Protein AF-0000000084935128 (afdb_homodimer)

pLDDT: mean 83.38, std 17.3, range [30.2, 98.38]

Foldseek 3Di:
DPPPPDDDPDPDPVLVVQLLVLLQCCQPQNDAVSQVSLCCVLPNLEFEFAAQQKGKHFPVSVVRRQWYDYPLATGGDDCVQKDWDDWAAAGNGIITIMGGDDDDPDVTPDHDPSSLQSVLSSLLSLLSSLLSNLVSLLVVLVVLVVVCVVDPDDPVLVVVSVVLSVVLVVLSVVLVVVSNVDDRPRDDLVNSLVSLVSSLVNLVSSLVSNPPQQCDGNHSNVSSVSSNVNSCRHSPDHPPD/DPPPPDDDPDPDPVLVVQLLVLLQCCQPQNDAVSQVSLCCVLPNLEFEFAAQQKGKHFPVSVVRRQWYAYPLATGGDDCVQKDWDDWAAAGNGIITIMGGDDDDPDVTPDHDPSSLQSVLSSLLSLLSSLLSNLVSLLVVLVVVVVVCVVDPDDPVLVVVSVVLSVVLVVLSVVLVVVSNVDDRPRDDLVRSLVSLVSSLVNLVSSLVSVPPQQCDGNHSNVSSVSSNVNSCRHSPDHPPD

Sequence (482 aa):
MTTLAPGGQAPPEHEHGAAEHVHGVARREGLAPALAALGSAALPGLLPCGPAGHAVVDARTHAEAGEIWAGGRRRPRDRRRETVLTETPLPGGTVVTTRVTRPAPDGDRRPDTADEAAAAAYARGLVWLRLGLSEGLRSACVAHLAHRRTGDTTVLQQQLVKGTVADVLVEHLEVRAVLTGTAPGDLDTGMLGHLHRRITAADREQVRLLGASGYLMDSPGLTAYASELLAEAHTGEEVTPMTTLAPGGQAPPEHEHGAAEHVHGVARREGLAPALAALGSAALPGLLPCGPAGHAVVDARTHAEAGEIWAGGRRRPRDRRRETVLTETPLPGGTVVTTRVTRPAPDGDRRPDTADEAAAAAYARGLVWLRLGLSEGLRSACVAHLAHRRTGDTTVLQQQLVKGTVADVLVEHLEVRAVLTGTAPGDLDTGMLGHLHRRITAADREQVRLLGASGYLMDSPGLTAYASELLAEAHTGEEVTP

Solvent-accessible surface area (backbone atoms only — not comparable to full-atom values): 25222 Å² total; per-residue (Å²): 136,83,80,74,73,80,75,81,76,76,63,63,76,65,60,61,47,53,35,49,47,20,15,50,36,8,36,77,46,23,60,21,49,17,41,46,50,42,35,57,72,44,36,62,57,37,39,62,26,17,61,58,23,31,24,72,36,15,52,63,54,66,71,63,33,63,26,29,29,44,82,47,29,81,39,85,56,57,74,90,41,46,44,81,54,38,75,44,77,40,64,67,35,39,33,33,31,33,39,40,67,76,74,76,74,73,89,67,70,74,65,50,72,68,32,49,50,32,43,25,40,40,57,52,34,49,52,34,27,49,51,17,38,44,52,32,49,50,53,50,48,52,53,54,50,62,63,46,60,77,40,92,65,50,71,64,57,52,49,52,49,52,49,50,52,52,53,38,48,51,53,52,51,54,50,48,50,54,55,74,74,45,44,74,67,68,64,50,72,66,54,51,47,50,49,48,49,50,50,47,53,40,38,54,56,50,30,56,74,52,30,36,67,15,57,31,64,82,19,66,27,53,54,46,49,52,50,44,35,48,47,27,24,59,61,34,73,61,64,65,127,136,82,78,74,75,79,76,81,76,75,62,64,74,66,61,60,45,53,35,49,47,22,16,51,36,8,36,75,47,22,62,19,50,16,43,46,49,44,33,56,72,43,36,63,55,37,38,62,26,17,60,59,22,30,27,73,35,17,51,63,55,66,72,62,33,62,28,29,29,45,82,46,28,80,38,84,58,57,73,88,41,47,45,79,54,39,77,43,77,41,65,68,36,40,33,34,30,32,38,40,66,76,74,76,76,65,91,69,70,74,64,49,71,68,33,49,51,30,43,25,41,40,57,50,32,50,53,34,25,49,51,16,37,45,52,33,48,49,54,50,49,52,54,54,49,62,64,46,61,78,39,90,65,48,70,66,58,52,49,53,50,50,50,50,52,52,53,38,47,52,51,52,51,52,49,48,51,53,56,74,73,45,43,72,68,69,63,50,71,66,56,51,46,51,49,47,49,51,50,46,52,40,38,53,55,52,29,55,73,52,30,36,66,15,56,31,64,83,21,66,28,53,55,44,49,52,49,46,35,48,45,27,24,60,60,34,74,60,63,64,129

Structure (mmCIF, N/CA/C/O backbone):
data_AF-0000000084935128-model_v1
#
loop_
_entity.id
_entity.type
_entity.pdbx_description
1 polymer 'Acyl-CoA dehydrogenase'
#
loop_
_atom_site.group_PDB
_atom_site.id
_atom_site.type_symbol
_atom_site.label_atom_id
_atom_site.label_alt_id
_atom_site.label_comp_id
_atom_site.label_asym_id
_atom_site.label_entity_id
_atom_site.label_seq_id
_atom_site.pdbx_PDB_ins_code
_atom_site.Cartn_x
_atom_site.Cartn_y
_atom_site.Cartn_z
_atom_site.occupancy
_atom_site.B_iso_or_equiv
_atom_site.auth_seq_id
_atom_site.auth_comp_id
_atom_site.auth_asym_id
_atom_site.auth_atom_id
_atom_site.pdbx_PDB_model_num
ATOM 1 N N . MET A 1 1 ? 5.094 -54.562 12.055 1 31.09 1 MET A N 1
ATOM 2 C CA . MET A 1 1 ? 6.102 -54.25 11.039 1 31.09 1 MET A CA 1
ATOM 3 C C . MET A 1 1 ? 5.629 -53.125 10.133 1 31.09 1 MET A C 1
ATOM 5 O O . MET A 1 1 ? 4.844 -53.375 9.211 1 31.09 1 MET A O 1
ATOM 9 N N . THR A 1 2 ? 5.281 -51.938 10.656 1 36.19 2 THR A N 1
ATOM 10 C CA . THR A 1 2 ? 4.582 -50.781 10.117 1 36.19 2 THR A CA 1
ATOM 11 C C . THR A 1 2 ? 5.379 -50.156 8.977 1 36.19 2 THR A C 1
ATOM 13 O O . THR A 1 2 ? 6.527 -49.75 9.164 1 36.19 2 THR A O 1
ATOM 16 N N . THR A 1 3 ? 5.129 -50.5 7.66 1 34.66 3 THR A N 1
ATOM 17 C CA . THR A 1 3 ? 5.742 -50.062 6.414 1 34.66 3 THR A CA 1
ATOM 18 C C . THR A 1 3 ? 5.738 -48.562 6.316 1 34.66 3 THR A C 1
ATOM 20 O O . THR A 1 3 ? 4.676 -47.938 6.363 1 34.66 3 THR A O 1
ATOM 23 N N . LEU A 1 4 ? 6.812 -47.844 6.734 1 35.47 4 LEU A N 1
ATOM 24 C CA . LEU A 1 4 ? 7.043 -46.438 6.535 1 35.47 4 LEU A CA 1
ATOM 25 C C . LEU A 1 4 ? 6.859 -46.031 5.07 1 35.47 4 LEU A C 1
ATOM 27 O O . LEU A 1 4 ? 7.445 -46.656 4.184 1 35.47 4 LEU A O 1
ATOM 31 N N . ALA A 1 5 ? 5.684 -45.5 4.797 1 41.62 5 ALA A N 1
ATOM 32 C CA . ALA A 1 5 ? 5.371 -45.062 3.439 1 41.62 5 ALA A CA 1
ATOM 33 C C . ALA A 1 5 ? 6.574 -44.375 2.797 1 41.62 5 ALA A C 1
ATOM 35 O O . ALA A 1 5 ? 7.344 -43.688 3.477 1 41.62 5 ALA A O 1
ATOM 36 N N . PRO A 1 6 ? 6.984 -44.812 1.554 1 36.41 6 PRO A N 1
ATOM 37 C CA . PRO A 1 6 ? 8.141 -44.312 0.801 1 36.41 6 PRO A CA 1
ATOM 38 C C . PRO A 1 6 ? 8.242 -42.812 0.823 1 36.41 6 PRO A C 1
ATOM 40 O O . PRO A 1 6 ? 7.246 -42.125 1.076 1 36.41 6 PRO A O 1
ATOM 43 N N . GLY A 1 7 ? 9.477 -42.25 1.022 1 36.78 7 GLY A N 1
ATOM 44 C CA . GLY A 1 7 ? 10.07 -40.938 1.024 1 36.78 7 GLY A CA 1
ATOM 45 C C . GLY A 1 7 ? 9.562 -40.062 -0.104 1 36.78 7 GLY A C 1
ATOM 46 O O . GLY A 1 7 ? 9.195 -40.562 -1.169 1 36.78 7 GLY A O 1
ATOM 47 N N . GLY A 1 8 ? 8.773 -39.062 0.166 1 38.09 8 GLY A N 1
ATOM 48 C CA . GLY A 1 8 ? 8.258 -38.094 -0.779 1 38.09 8 GLY A CA 1
ATOM 49 C C . GLY A 1 8 ? 9.242 -37.75 -1.882 1 38.09 8 GLY A C 1
ATOM 50 O O . GLY A 1 8 ? 10.406 -37.469 -1.61 1 38.09 8 GLY A O 1
ATOM 51 N N . GLN A 1 9 ? 9.195 -38.406 -3.031 1 38.97 9 GLN A N 1
ATOM 52 C CA . GLN A 1 9 ? 9.984 -38.188 -4.238 1 38.97 9 GLN A CA 1
ATOM 53 C C . GLN A 1 9 ? 10.258 -36.719 -4.469 1 38.97 9 GLN A C 1
ATOM 55 O O . GLN A 1 9 ? 9.344 -35.906 -4.375 1 38.97 9 GLN A O 1
ATOM 60 N N . ALA A 1 10 ? 11.57 -36.25 -4.391 1 45.34 10 ALA A N 1
ATOM 61 C CA . ALA A 1 10 ? 12.109 -34.938 -4.754 1 45.34 10 ALA A CA 1
ATOM 62 C C . ALA A 1 10 ? 11.539 -34.469 -6.086 1 45.34 10 ALA A C 1
ATOM 64 O O . ALA A 1 10 ? 11.438 -35.25 -7.039 1 45.34 10 ALA A O 1
ATOM 65 N N . PRO A 1 11 ? 10.758 -33.438 -6.156 1 47.12 11 PRO A N 1
ATOM 66 C CA . PRO A 1 11 ? 10.227 -33 -7.453 1 47.12 11 PRO A CA 1
ATOM 67 C C . PRO A 1 11 ? 11.289 -32.969 -8.547 1 47.12 11 PRO A C 1
ATOM 69 O O . PRO A 1 11 ? 12.477 -32.812 -8.242 1 47.12 11 PRO A O 1
ATOM 72 N N . PRO A 1 12 ? 10.992 -33.344 -9.773 1 46.41 12 PRO A N 1
ATOM 73 C CA . PRO A 1 12 ? 11.961 -33.344 -10.875 1 46.41 12 PRO A CA 1
ATOM 74 C C . PRO A 1 12 ? 12.711 -32.031 -11.031 1 46.41 12 PRO A C 1
ATOM 76 O O . PRO A 1 12 ? 12.18 -30.984 -10.672 1 46.41 12 PRO A O 1
ATOM 79 N N . GLU A 1 13 ? 14.086 -32 -11.188 1 46.78 13 GLU A N 1
ATOM 80 C CA . GLU A 1 13 ? 15.086 -30.953 -11.406 1 46.78 13 GLU A CA 1
ATOM 81 C C . GLU A 1 13 ? 14.523 -29.828 -12.266 1 46.78 13 GLU A C 1
ATOM 83 O O . GLU A 1 13 ? 14.844 -28.656 -12.055 1 46.78 13 GLU A O 1
ATOM 88 N N . HIS A 1 14 ? 13.633 -30.125 -13.203 1 48 14 HIS A N 1
ATOM 89 C CA . HIS A 1 14 ? 13.141 -29.156 -14.18 1 48 14 HIS A CA 1
ATOM 90 C C . HIS A 1 14 ? 12.203 -28.141 -13.531 1 48 14 HIS A C 1
ATOM 92 O O . HIS A 1 14 ? 12.188 -26.969 -13.914 1 48 14 HIS A O 1
ATOM 98 N N . GLU A 1 15 ? 11.398 -28.578 -12.609 1 52.88 15 GLU A N 1
ATOM 99 C CA . GLU A 1 15 ? 10.414 -27.688 -11.984 1 52.88 15 GLU A CA 1
ATOM 100 C C . GLU A 1 15 ? 11.094 -26.656 -11.086 1 52.88 15 GLU A C 1
ATOM 102 O O . GLU A 1 15 ? 10.664 -25.5 -11.023 1 52.88 15 GLU A O 1
ATOM 107 N N . HIS A 1 16 ? 12.172 -27.125 -10.398 1 59.44 16 HIS A N 1
ATOM 108 C CA . HIS A 1 16 ? 13 -26.219 -9.609 1 59.44 16 HIS A CA 1
ATOM 109 C C . HIS A 1 16 ? 13.641 -25.156 -10.492 1 59.44 16 HIS A C 1
ATOM 111 O O . HIS A 1 16 ? 13.742 -23.984 -10.094 1 59.44 16 HIS A O 1
ATOM 117 N N . GLY A 1 17 ? 13.633 -25.547 -11.805 1 78.06 17 GLY A N 1
ATOM 118 C CA . GLY A 1 17 ? 14.305 -24.641 -12.727 1 78.06 17 GLY A CA 1
ATOM 119 C C . GLY A 1 17 ? 13.438 -23.484 -13.172 1 78.06 17 GLY A C 1
ATOM 120 O O . GLY A 1 17 ? 13.891 -22.328 -13.195 1 78.06 17 GLY A O 1
ATOM 121 N N . ALA A 1 18 ? 12.094 -23.75 -13.281 1 86.75 18 ALA A N 1
ATOM 122 C CA . ALA A 1 18 ? 11.211 -22.703 -13.797 1 86.75 18 ALA A CA 1
ATOM 123 C C . ALA A 1 18 ? 10.898 -21.672 -12.719 1 86.75 18 ALA A C 1
ATOM 125 O O . ALA A 1 18 ? 10.898 -20.469 -12.984 1 86.75 18 ALA A O 1
ATOM 126 N N . ALA A 1 19 ? 10.695 -22.234 -11.523 1 89 19 ALA A N 1
ATOM 127 C CA . ALA A 1 19 ? 10.375 -21.328 -10.414 1 89 19 ALA A CA 1
ATOM 128 C C . ALA A 1 19 ? 11.57 -20.438 -10.07 1 89 19 ALA A C 1
ATOM 130 O O . ALA A 1 19 ? 11.398 -19.25 -9.781 1 89 19 ALA A O 1
ATOM 131 N N . GLU A 1 20 ? 12.719 -21.016 -10.18 1 88.19 20 GLU A N 1
ATOM 132 C CA . GLU A 1 20 ? 13.93 -20.234 -9.906 1 88.19 20 GLU A CA 1
ATOM 133 C C . GLU A 1 20 ? 14.164 -19.188 -10.992 1 88.19 20 GLU A C 1
ATOM 135 O O . GLU A 1 20 ? 14.617 -18.078 -10.703 1 88.19 20 GLU A O 1
ATOM 140 N N . HIS A 1 21 ? 13.852 -19.641 -12.188 1 94.69 21 HIS A N 1
ATOM 141 C CA . HIS A 1 21 ? 13.961 -18.703 -13.289 1 94.69 21 HIS A CA 1
ATOM 142 C C . HIS A 1 21 ? 13.023 -17.516 -13.094 1 94.69 21 HIS A C 1
ATOM 144 O O . HIS A 1 21 ? 13.438 -16.359 -13.227 1 94.69 21 HIS A O 1
ATOM 150 N N . VAL A 1 22 ? 11.805 -17.781 -12.719 1 97.25 22 VAL A N 1
ATOM 151 C CA . VAL A 1 22 ? 10.812 -16.734 -12.484 1 97.25 22 VAL A CA 1
ATOM 152 C C . VAL A 1 22 ? 11.273 -15.82 -11.352 1 97.25 22 VAL A C 1
ATOM 154 O O . VAL A 1 22 ? 11.133 -14.602 -11.438 1 97.25 22 VAL A O 1
ATOM 157 N N . HIS A 1 23 ? 11.82 -16.438 -10.375 1 97.5 23 HIS A N 1
ATOM 158 C CA . HIS A 1 23 ? 12.383 -15.695 -9.258 1 97.5 23 HIS A CA 1
ATOM 159 C C . HIS A 1 23 ? 13.445 -14.711 -9.727 1 97.5 23 HIS A C 1
ATOM 161 O O . HIS A 1 23 ? 13.43 -13.539 -9.344 1 97.5 23 HIS A O 1
ATOM 167 N N . GLY A 1 24 ? 14.344 -15.195 -10.523 1 96.88 24 GLY A N 1
ATOM 168 C CA . GLY A 1 24 ? 15.406 -14.344 -11.062 1 96.88 24 GLY A CA 1
ATOM 169 C C . GLY A 1 24 ? 14.883 -13.219 -11.93 1 96.88 24 GLY A C 1
ATOM 170 O O . GLY A 1 24 ? 15.367 -12.086 -11.844 1 96.88 24 GLY A O 1
ATOM 171 N N . VAL A 1 25 ? 13.922 -13.477 -12.727 1 97.44 25 VAL A N 1
ATOM 172 C CA . VAL A 1 25 ? 13.32 -12.469 -13.602 1 97.44 25 VAL A CA 1
ATOM 173 C C . VAL A 1 25 ? 12.648 -11.391 -12.758 1 97.44 25 VAL A C 1
ATOM 175 O O . VAL A 1 25 ? 12.797 -10.195 -13.023 1 97.44 25 VAL A O 1
ATOM 178 N N . ALA A 1 26 ? 11.953 -11.828 -11.719 1 97.56 26 ALA A N 1
ATOM 179 C CA . ALA A 1 26 ? 11.289 -10.883 -10.828 1 97.56 26 ALA A CA 1
ATOM 180 C C . ALA A 1 26 ? 12.297 -9.945 -10.172 1 97.56 26 ALA A C 1
ATOM 182 O O . ALA A 1 26 ? 12.078 -8.727 -10.117 1 97.56 26 ALA A O 1
ATOM 183 N N . ARG A 1 27 ? 13.414 -10.523 -9.773 1 95.44 27 ARG A N 1
ATOM 184 C CA . ARG A 1 27 ? 14.422 -9.758 -9.047 1 95.44 27 ARG A CA 1
ATOM 185 C C . ARG A 1 27 ? 15.109 -8.758 -9.969 1 95.44 27 ARG A C 1
ATOM 187 O O . ARG A 1 27 ? 15.391 -7.629 -9.562 1 95.44 27 ARG A O 1
ATOM 194 N N . ARG A 1 28 ? 15.25 -9.078 -11.234 1 94.12 28 ARG A N 1
ATOM 195 C CA . ARG A 1 28 ? 16.109 -8.297 -12.117 1 94.12 28 ARG A CA 1
ATOM 196 C C . ARG A 1 28 ? 15.273 -7.398 -13.031 1 94.12 28 ARG A C 1
ATOM 198 O O . ARG A 1 28 ? 15.695 -6.289 -13.367 1 94.12 28 ARG A O 1
ATOM 205 N N . GLU A 1 29 ? 14.102 -7.957 -13.406 1 95.06 29 GLU A N 1
ATOM 206 C CA . GLU A 1 29 ? 13.391 -7.277 -14.484 1 95.06 29 GLU A CA 1
ATOM 207 C C . GLU A 1 29 ? 12.062 -6.707 -13.992 1 95.06 29 GLU A C 1
ATOM 209 O O . GLU A 1 29 ? 11.469 -5.844 -14.648 1 95.06 29 GLU A O 1
ATOM 214 N N . GLY A 1 30 ? 11.562 -7.227 -12.883 1 95.62 30 GLY A N 1
ATOM 215 C CA . GLY A 1 30 ? 10.367 -6.633 -12.312 1 95.62 30 GLY A CA 1
ATOM 216 C C . GLY A 1 30 ? 9.141 -7.523 -12.43 1 95.62 30 GLY A C 1
ATOM 217 O O . GLY A 1 30 ? 9.258 -8.695 -12.781 1 95.62 30 GLY A O 1
ATOM 218 N N . LEU A 1 31 ? 7.988 -7.008 -12.117 1 97 31 LEU A N 1
ATOM 219 C CA . LEU A 1 31 ? 6.762 -7.773 -11.922 1 97 31 LEU A CA 1
ATOM 220 C C . LEU A 1 31 ? 6.199 -8.242 -13.266 1 97 31 LEU A C 1
ATOM 222 O O . LEU A 1 31 ? 5.922 -9.438 -13.438 1 97 31 LEU A O 1
ATOM 226 N N . ALA A 1 32 ? 6.086 -7.352 -14.203 1 97.56 32 ALA A N 1
ATOM 227 C CA . ALA A 1 32 ? 5.426 -7.688 -15.461 1 97.56 32 ALA A CA 1
ATOM 228 C C . ALA A 1 32 ? 6.176 -8.797 -16.203 1 97.56 32 ALA A C 1
ATOM 230 O O . ALA A 1 32 ? 5.59 -9.812 -16.562 1 97.56 32 ALA A O 1
ATOM 231 N N . PRO A 1 33 ? 7.48 -8.695 -16.359 1 97.94 33 PRO A N 1
ATOM 232 C CA . PRO A 1 33 ? 8.203 -9.789 -17 1 97.94 33 PRO A CA 1
ATOM 233 C C . PRO A 1 33 ? 8.109 -11.102 -16.2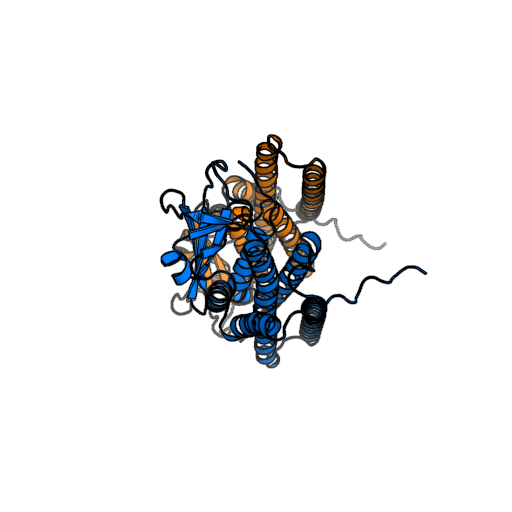34 1 97.94 33 PRO A C 1
ATOM 235 O O . PRO A 1 33 ? 8.055 -12.18 -16.828 1 97.94 33 PRO A O 1
ATOM 238 N N . ALA A 1 34 ? 8.109 -11.023 -14.914 1 98.25 34 ALA A N 1
ATOM 239 C CA . ALA A 1 34 ? 8.023 -12.227 -14.094 1 98.25 34 ALA A CA 1
ATOM 240 C C . ALA A 1 34 ? 6.668 -12.906 -14.258 1 98.25 34 ALA A C 1
ATOM 242 O O . ALA A 1 34 ? 6.582 -14.133 -14.32 1 98.25 34 ALA A O 1
ATOM 243 N N . LEU A 1 35 ? 5.648 -12.086 -14.312 1 98.25 35 LEU A N 1
ATOM 244 C CA . LEU A 1 35 ? 4.312 -12.625 -14.547 1 98.25 35 LEU A CA 1
ATOM 245 C C . LEU A 1 35 ? 4.234 -13.312 -15.906 1 98.25 35 LEU A C 1
ATOM 247 O O . LEU A 1 35 ? 3.631 -14.383 -16.031 1 98.25 35 LEU A O 1
ATOM 251 N N . ALA A 1 36 ? 4.84 -12.711 -16.875 1 98.12 36 ALA A N 1
ATOM 252 C CA . ALA A 1 36 ? 4.875 -13.305 -18.203 1 98.12 36 ALA A CA 1
ATOM 253 C C . ALA A 1 36 ? 5.594 -14.648 -18.172 1 98.12 36 ALA A C 1
ATOM 255 O O . ALA A 1 36 ? 5.109 -15.625 -18.766 1 98.12 36 ALA A O 1
ATOM 256 N N . ALA A 1 37 ? 6.711 -14.664 -17.531 1 98.06 37 ALA A N 1
ATOM 257 C CA . ALA A 1 37 ? 7.504 -15.891 -17.453 1 98.06 37 ALA A CA 1
ATOM 258 C C . ALA A 1 37 ? 6.738 -17 -16.719 1 98.06 37 ALA A C 1
ATOM 260 O O . ALA A 1 37 ? 6.715 -18.141 -17.172 1 98.06 37 ALA A O 1
ATOM 261 N N . LEU A 1 38 ? 6.094 -16.656 -15.641 1 97.69 38 LEU A N 1
ATOM 262 C CA . LEU A 1 38 ? 5.344 -17.625 -14.867 1 97.69 38 LEU A CA 1
ATOM 263 C C . LEU A 1 38 ? 4.152 -18.156 -15.656 1 97.69 38 LEU A C 1
ATOM 265 O O . LEU A 1 38 ? 3.916 -19.375 -15.703 1 97.69 38 LEU A O 1
ATOM 269 N N . GLY A 1 39 ? 3.436 -17.234 -16.25 1 96.75 39 GLY A N 1
ATOM 270 C CA . GLY A 1 39 ? 2.309 -17.641 -17.078 1 96.75 39 GLY A CA 1
ATOM 271 C C . GLY A 1 39 ? 2.701 -18.562 -18.203 1 96.75 39 GLY A C 1
ATOM 272 O O . GLY A 1 39 ? 2.045 -19.578 -18.438 1 96.75 39 GLY A O 1
ATOM 273 N N . SER A 1 40 ? 3.725 -18.234 -18.875 1 95.5 40 SER A N 1
ATOM 274 C CA . SER A 1 40 ? 4.195 -19.031 -20.016 1 95.5 40 SER A CA 1
ATOM 275 C C . SER A 1 40 ? 4.633 -20.422 -19.562 1 95.5 40 SER A C 1
ATOM 277 O O . SER A 1 40 ? 4.43 -21.406 -20.281 1 95.5 40 SER A O 1
ATOM 279 N N . ALA A 1 41 ? 5.16 -20.516 -18.391 1 94.69 41 ALA A N 1
ATOM 280 C CA . ALA A 1 41 ? 5.695 -21.781 -17.906 1 94.69 41 ALA A CA 1
ATOM 281 C C . ALA A 1 41 ? 4.59 -22.656 -17.312 1 94.69 41 ALA A C 1
ATOM 283 O O . ALA A 1 41 ? 4.539 -23.859 -17.562 1 94.69 41 ALA A O 1
ATOM 284 N N . ALA A 1 42 ? 3.688 -22.062 -16.578 1 94.38 42 ALA A N 1
ATOM 285 C CA . ALA A 1 42 ? 2.748 -22.844 -15.789 1 94.38 42 ALA A CA 1
ATOM 286 C C . ALA A 1 42 ? 1.379 -22.906 -16.453 1 94.38 42 ALA A C 1
ATOM 288 O O . ALA A 1 42 ? 0.657 -23.891 -16.328 1 94.38 42 ALA A O 1
ATOM 289 N N . LEU A 1 43 ? 1.052 -21.844 -17.172 1 95.25 43 LEU A N 1
ATOM 290 C CA . LEU A 1 43 ? -0.291 -21.75 -17.734 1 95.25 43 LEU A CA 1
ATOM 291 C C . LEU A 1 43 ? -0.255 -21.094 -19.109 1 95.25 43 LEU A C 1
ATOM 293 O O . LEU A 1 43 ? -0.898 -20.062 -19.328 1 95.25 43 LEU A O 1
ATOM 297 N N . PRO A 1 44 ? 0.444 -21.766 -20 1 94.5 44 PRO A N 1
ATOM 298 C CA . PRO A 1 44 ? 0.576 -21.141 -21.312 1 94.5 44 PRO A CA 1
ATOM 299 C C . PRO A 1 44 ? -0.771 -20.906 -22 1 94.5 44 PRO A C 1
ATOM 301 O O . PRO A 1 44 ? -1.587 -21.828 -22.094 1 94.5 44 PRO A O 1
ATOM 304 N N . GLY A 1 45 ? -1.03 -19.688 -22.438 1 95.56 45 GLY A N 1
ATOM 305 C CA . GLY A 1 45 ? -2.221 -19.344 -23.188 1 95.56 45 GLY A CA 1
ATOM 306 C C . GLY A 1 45 ? -3.438 -19.109 -22.312 1 95.56 45 GLY A C 1
ATOM 307 O O . GLY A 1 45 ? -4.543 -18.891 -22.828 1 95.56 45 GLY A O 1
ATOM 308 N N . LEU A 1 46 ? -3.236 -19.203 -21.016 1 95.5 46 LEU A N 1
ATOM 309 C CA . LEU A 1 46 ? -4.371 -19.078 -20.109 1 95.5 46 LEU A CA 1
ATOM 310 C C . LEU A 1 46 ? -4.285 -17.797 -19.297 1 95.5 46 LEU A C 1
ATOM 312 O O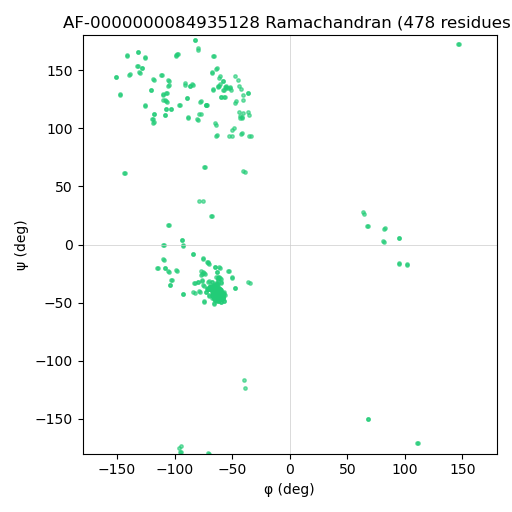 . LEU A 1 46 ? -3.188 -17.328 -18.984 1 95.5 46 LEU A O 1
ATOM 316 N N . LEU A 1 47 ? -5.383 -17.203 -19 1 96.5 47 LEU A N 1
ATOM 317 C CA . LEU A 1 47 ? -5.5 -16.109 -18.031 1 96.5 47 LEU A CA 1
ATOM 318 C C . LEU A 1 47 ? -5.73 -16.641 -16.625 1 96.5 47 LEU A C 1
ATOM 320 O O . LEU A 1 47 ? -6.801 -17.188 -16.328 1 96.5 47 LEU A O 1
ATOM 324 N N . PRO A 1 48 ? -4.789 -16.547 -15.766 1 96.06 48 PRO A N 1
ATOM 325 C CA . PRO A 1 48 ? -4.918 -17.125 -14.43 1 96.06 48 PRO A CA 1
ATOM 326 C C . PRO A 1 48 ? -5.785 -16.281 -13.5 1 96.06 48 PRO A C 1
ATOM 328 O O . PRO A 1 48 ? -5.375 -15.188 -13.086 1 96.06 48 PRO A O 1
ATOM 331 N N . CYS A 1 49 ? -6.91 -16.781 -13.133 1 92.88 49 CYS A N 1
ATOM 332 C CA . CYS A 1 49 ? -7.812 -16.078 -12.227 1 92.88 49 CYS A CA 1
ATOM 333 C C . CYS A 1 49 ? -7.781 -16.719 -10.836 1 92.88 49 CYS A C 1
ATOM 335 O O . CYS A 1 49 ? -7.727 -17.938 -10.711 1 92.88 49 CYS A O 1
ATOM 337 N N . GLY A 1 50 ? -7.742 -15.828 -9.898 1 89.75 50 GLY A N 1
ATOM 338 C CA . GLY A 1 50 ? -7.922 -16.312 -8.539 1 89.75 50 GLY A CA 1
ATOM 339 C C . GLY A 1 50 ? -9.336 -16.781 -8.25 1 89.75 50 GLY A C 1
ATOM 340 O O . GLY A 1 50 ? -10.188 -16.766 -9.141 1 89.75 50 GLY A O 1
ATOM 341 N N . PRO A 1 51 ? -9.547 -17.219 -7.047 1 83.12 51 PRO A N 1
ATOM 342 C CA . PRO A 1 51 ? -10.836 -17.797 -6.684 1 83.12 51 PRO A CA 1
ATOM 343 C C . PRO A 1 51 ? -12 -16.828 -6.871 1 83.12 51 PRO A C 1
ATOM 345 O O . PRO A 1 51 ? -13.125 -17.266 -7.141 1 83.12 51 PRO A O 1
ATOM 348 N N . ALA A 1 52 ? -11.773 -15.547 -6.742 1 81.69 52 ALA A N 1
ATOM 349 C CA . ALA A 1 52 ? -12.844 -14.562 -6.859 1 81.69 52 ALA A CA 1
ATOM 350 C C . ALA A 1 52 ? -12.945 -14.031 -8.289 1 81.69 52 ALA A C 1
ATOM 352 O O . ALA A 1 52 ? -13.703 -13.102 -8.555 1 81.69 52 ALA A O 1
ATOM 353 N N . GLY A 1 53 ? -12.125 -14.586 -9.18 1 87.81 53 GLY A N 1
ATOM 354 C CA . GLY A 1 53 ? -12.227 -14.227 -10.586 1 87.81 53 GLY A CA 1
ATOM 355 C C . GLY A 1 53 ? -11.273 -13.125 -10.992 1 87.81 53 GLY A C 1
ATOM 356 O O . GLY A 1 53 ? -11.289 -12.672 -12.141 1 87.81 53 GLY A O 1
ATOM 357 N N . HIS A 1 54 ? -10.414 -12.711 -10.094 1 91.12 54 HIS A N 1
ATOM 358 C CA . HIS A 1 54 ? -9.445 -11.664 -10.414 1 91.12 54 HIS A CA 1
ATOM 359 C C . HIS A 1 54 ? -8.188 -12.242 -11.047 1 91.12 54 HIS A C 1
ATOM 361 O O . HIS A 1 54 ? -7.703 -13.297 -10.625 1 91.12 54 HIS A O 1
ATOM 367 N N . ALA A 1 55 ? -7.734 -11.594 -12.07 1 95.31 55 ALA A N 1
ATOM 368 C CA . ALA A 1 55 ? -6.449 -11.906 -12.688 1 95.31 55 ALA A CA 1
ATOM 369 C C . ALA A 1 55 ? -5.516 -10.703 -12.664 1 95.31 55 ALA A C 1
ATOM 371 O O . ALA A 1 55 ? -5.945 -9.57 -12.914 1 95.31 55 ALA A O 1
ATOM 372 N N . VAL A 1 56 ? -4.312 -10.883 -12.273 1 96.31 56 VAL A N 1
ATOM 373 C CA . VAL A 1 56 ? -3.238 -9.898 -12.312 1 96.31 56 VAL A CA 1
ATOM 374 C C . VAL A 1 56 ? -2.111 -10.398 -13.211 1 96.31 56 VAL A C 1
ATOM 376 O O . VAL A 1 56 ? -1.371 -11.312 -12.844 1 9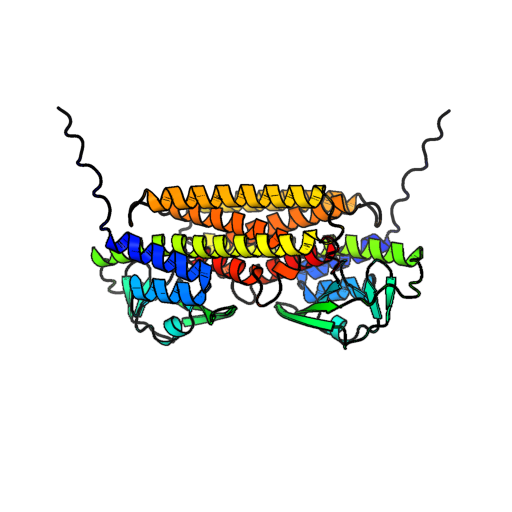6.31 56 VAL A O 1
ATOM 379 N N . VAL A 1 57 ? -2.029 -9.82 -14.414 1 98.06 57 VAL A N 1
ATOM 380 C CA . VAL A 1 57 ? -1.115 -10.352 -15.414 1 98.06 57 VAL A CA 1
ATOM 381 C C . VAL A 1 57 ? -0.463 -9.203 -16.188 1 98.06 57 VAL A C 1
ATOM 383 O O . VAL A 1 57 ? -0.882 -8.055 -16.062 1 98.06 57 VAL A O 1
ATOM 386 N N . ASP A 1 58 ? 0.601 -9.492 -16.844 1 97.62 58 ASP A N 1
ATOM 387 C CA . ASP A 1 58 ? 1.198 -8.508 -17.75 1 97.62 58 ASP A CA 1
ATOM 388 C C . ASP A 1 58 ? 0.28 -8.219 -18.938 1 97.62 58 ASP A C 1
ATOM 390 O O . ASP A 1 58 ? -0.574 -9.039 -19.281 1 97.62 58 ASP A O 1
ATOM 394 N N . ALA A 1 59 ? 0.511 -7.164 -19.594 1 97.44 59 ALA A N 1
ATOM 395 C CA . ALA A 1 59 ? -0.365 -6.668 -20.656 1 97.44 59 ALA A CA 1
ATOM 396 C C . ALA A 1 59 ? -0.442 -7.66 -21.812 1 97.44 59 ALA A C 1
ATOM 398 O O . ALA A 1 59 ? -1.506 -7.852 -22.406 1 97.44 59 ALA A O 1
ATOM 399 N N . ARG A 1 60 ? 0.592 -8.266 -22.156 1 96.62 60 ARG A N 1
ATOM 400 C CA . ARG A 1 60 ? 0.604 -9.203 -23.281 1 96.62 60 ARG A CA 1
ATOM 401 C C . ARG A 1 60 ? -0.253 -10.43 -22.984 1 96.62 60 ARG A C 1
ATOM 403 O O . ARG A 1 60 ? -1.068 -10.844 -23.812 1 96.62 60 ARG A O 1
ATOM 410 N N . THR A 1 61 ? 0.016 -11 -21.828 1 97.19 61 THR A N 1
ATOM 411 C CA . THR A 1 61 ? -0.791 -12.148 -21.438 1 97.19 61 THR A CA 1
ATOM 412 C C . THR A 1 61 ? -2.273 -11.789 -21.406 1 97.19 61 THR A C 1
ATOM 414 O O . THR A 1 61 ? -3.115 -12.562 -21.875 1 97.19 61 THR A O 1
ATOM 417 N N . HIS A 1 62 ? -2.592 -10.672 -20.891 1 97.38 62 HIS A N 1
ATOM 418 C CA . HIS A 1 62 ? -3.977 -10.219 -20.859 1 97.38 62 HIS A CA 1
ATOM 419 C C . HIS A 1 62 ? -4.562 -10.148 -22.266 1 97.38 62 HIS A C 1
ATOM 421 O O . HIS A 1 62 ? -5.699 -10.57 -22.484 1 97.38 62 HIS A O 1
ATOM 427 N N . ALA A 1 63 ? -3.807 -9.68 -23.172 1 96.69 63 ALA A N 1
ATOM 428 C CA . ALA A 1 63 ? -4.273 -9.477 -24.547 1 96.69 63 ALA A CA 1
ATOM 429 C C . ALA A 1 63 ? -4.352 -10.797 -25.297 1 96.69 63 ALA A C 1
ATOM 431 O O . ALA A 1 63 ? -5.27 -11.008 -26.094 1 96.69 63 ALA A O 1
ATOM 432 N N . GLU A 1 64 ? -3.51 -11.734 -24.984 1 96.62 64 GLU A N 1
ATOM 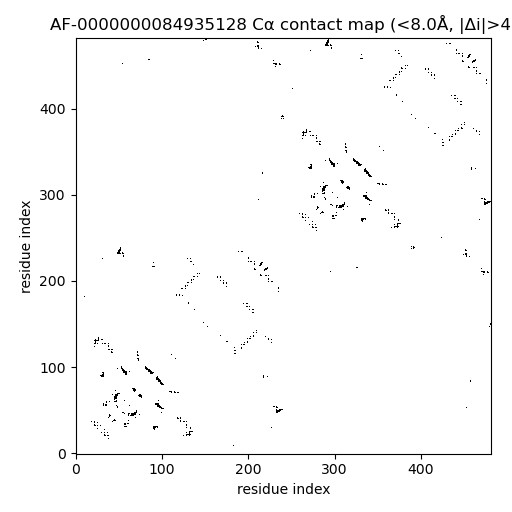433 C CA . GLU A 1 64 ? -3.299 -12.852 -25.891 1 96.62 64 GLU A CA 1
ATOM 434 C C . GLU A 1 64 ? -3.91 -14.141 -25.344 1 96.62 64 GLU A C 1
ATOM 436 O O . GLU A 1 64 ? -4.129 -15.094 -26.094 1 96.62 64 GLU A O 1
ATOM 441 N N . ALA A 1 65 ? -4.145 -14.164 -24.047 1 96.75 65 ALA A N 1
ATOM 442 C CA . ALA A 1 65 ? -4.699 -15.398 -23.5 1 96.75 65 ALA A CA 1
ATOM 443 C C . ALA A 1 65 ? -6.02 -15.758 -24.172 1 96.75 65 ALA A C 1
ATOM 445 O O . ALA A 1 65 ? -6.898 -14.914 -24.328 1 96.75 65 ALA A O 1
ATOM 446 N N . GLY A 1 66 ? -6.141 -17 -24.547 1 94.88 66 GLY A N 1
ATOM 447 C CA . GLY A 1 66 ? -7.324 -17.438 -25.266 1 94.88 66 GLY A CA 1
ATOM 448 C C . GLY A 1 66 ? -8.359 -18.094 -24.391 1 94.88 66 GLY A C 1
ATOM 449 O O . GLY A 1 66 ? -9.523 -18.219 -24.766 1 94.88 66 GLY A O 1
ATOM 450 N N . GLU A 1 67 ? -7.875 -18.625 -23.219 1 93.81 67 GLU A N 1
ATOM 451 C CA . GLU A 1 67 ? -8.75 -19.266 -22.25 1 93.81 67 GLU A CA 1
ATOM 452 C C . GLU A 1 67 ? -8.484 -18.75 -20.828 1 93.81 67 GLU A C 1
ATOM 454 O O . GLU A 1 67 ? -7.5 -18.047 -20.609 1 93.81 67 GLU A O 1
ATOM 459 N N . ILE A 1 68 ? -9.383 -19.031 -19.969 1 93.31 68 ILE A N 1
ATOM 460 C CA . ILE A 1 68 ? -9.25 -18.641 -18.562 1 93.31 68 ILE A CA 1
ATOM 461 C C . ILE A 1 68 ? -8.891 -19.844 -17.719 1 93.31 68 ILE A C 1
ATOM 463 O O . ILE A 1 68 ? -9.289 -20.969 -18.031 1 93.31 68 ILE A O 1
ATOM 467 N N . TRP A 1 69 ? -8.078 -19.609 -16.828 1 91.62 69 TRP A N 1
ATOM 468 C CA . TRP A 1 69 ? -7.812 -20.578 -15.773 1 91.62 69 TRP A CA 1
ATOM 469 C C . TRP A 1 69 ? -8.422 -20.125 -14.453 1 91.62 69 TRP A C 1
ATOM 471 O O . TRP A 1 69 ? -8.023 -19.109 -13.891 1 91.62 69 TRP A O 1
ATOM 481 N N . ALA A 1 70 ? -9.367 -20.859 -13.914 1 86.88 70 ALA A N 1
ATOM 482 C CA . ALA A 1 70 ? -10.047 -20.531 -12.664 1 86.88 70 ALA A CA 1
ATOM 483 C C . ALA A 1 70 ? -10.438 -21.797 -11.906 1 86.88 70 ALA A C 1
ATOM 485 O O . ALA A 1 70 ? -11.055 -22.703 -12.477 1 86.88 70 ALA A O 1
ATOM 486 N N . GLY A 1 71 ? -10.07 -21.828 -10.656 1 79 71 GLY A N 1
ATOM 487 C CA . GLY A 1 71 ? -10.43 -22.969 -9.844 1 79 71 GLY A CA 1
ATOM 488 C C . GLY A 1 71 ? -9.789 -24.266 -10.32 1 79 71 GLY A C 1
ATOM 489 O O . GLY A 1 71 ? -10.422 -25.328 -10.297 1 79 71 GLY A O 1
ATOM 490 N N . GLY A 1 72 ? -8.695 -24.156 -10.953 1 81.31 72 GLY A N 1
ATOM 491 C CA . GLY A 1 72 ? -7.98 -25.344 -11.414 1 81.31 72 GLY A CA 1
ATOM 492 C C . GLY A 1 72 ? -8.508 -25.875 -12.727 1 81.31 72 GLY A C 1
ATOM 493 O O . GLY A 1 72 ? -8.188 -27 -13.117 1 81.31 72 GLY A O 1
ATOM 494 N N . ARG A 1 73 ? -9.305 -25.078 -13.43 1 83.62 73 ARG A N 1
ATOM 495 C CA . ARG A 1 73 ? -9.898 -25.531 -14.68 1 83.62 73 ARG A CA 1
ATOM 496 C C . ARG A 1 73 ? -9.734 -24.484 -15.781 1 83.62 73 ARG A C 1
ATOM 498 O O . ARG A 1 73 ? -9.672 -23.297 -15.5 1 83.62 73 ARG A O 1
ATOM 505 N N . ARG A 1 74 ? -9.75 -25.094 -16.938 1 88.25 74 ARG A N 1
ATOM 506 C CA . ARG A 1 74 ? -9.734 -24.266 -18.141 1 88.25 74 ARG A CA 1
ATOM 507 C C . ARG A 1 74 ? -11.148 -23.938 -18.594 1 88.25 74 ARG A C 1
ATOM 509 O O . ARG A 1 74 ? -12.031 -24.797 -18.562 1 88.25 74 ARG A O 1
ATOM 516 N N . ARG A 1 75 ? -11.328 -22.734 -18.969 1 86.5 75 ARG A N 1
ATOM 517 C CA . ARG A 1 75 ? -12.625 -22.281 -19.469 1 86.5 75 ARG A CA 1
ATOM 518 C C . ARG A 1 75 ? -12.461 -21.359 -20.672 1 86.5 75 ARG A C 1
ATOM 520 O O . ARG A 1 75 ? -11.445 -20.672 -20.781 1 86.5 75 ARG A O 1
ATOM 527 N N . PRO A 1 76 ? -13.445 -21.5 -21.5 1 88.94 76 PRO A N 1
ATOM 528 C CA . PRO A 1 76 ? -13.391 -20.531 -22.594 1 88.94 76 PRO A CA 1
ATOM 529 C C . PRO A 1 76 ? -13.406 -19.094 -22.109 1 88.94 76 PRO A C 1
ATOM 531 O O . PRO A 1 76 ? -14.102 -18.766 -21.141 1 88.94 76 PRO A O 1
ATOM 534 N N . ARG A 1 77 ? -12.648 -18.312 -22.734 1 92 77 ARG A N 1
ATOM 535 C CA . ARG A 1 77 ? -12.586 -16.891 -22.391 1 92 77 ARG A CA 1
ATOM 536 C C . ARG A 1 77 ? -13.617 -16.094 -23.188 1 92 77 ARG A C 1
ATOM 538 O O . ARG A 1 77 ? -13.703 -16.219 -24.406 1 92 77 ARG A O 1
ATOM 545 N N . ASP A 1 78 ? -14.469 -15.32 -22.5 1 91.56 78 ASP A N 1
ATOM 546 C CA . ASP A 1 78 ? -15.422 -14.367 -23.047 1 91.56 78 ASP A CA 1
ATOM 547 C C . ASP A 1 78 ? -15.141 -12.953 -22.562 1 91.56 78 ASP A C 1
ATOM 549 O O . ASP A 1 78 ? -15.438 -12.617 -21.406 1 91.56 78 ASP A O 1
ATOM 553 N N . ARG A 1 79 ? -14.648 -12.109 -23.391 1 91.19 79 ARG A N 1
ATOM 554 C CA . ARG A 1 79 ? -14.203 -10.773 -23.016 1 91.19 79 ARG A CA 1
ATOM 555 C C . ARG A 1 79 ? -15.375 -9.922 -22.531 1 91.19 79 ARG A C 1
ATOM 557 O O . ARG A 1 79 ? -15.188 -8.953 -21.797 1 91.19 79 ARG A O 1
ATOM 564 N N . ARG A 1 80 ? -16.609 -10.328 -22.875 1 89.94 80 ARG A N 1
ATOM 565 C CA . ARG A 1 80 ? -17.797 -9.594 -22.469 1 89.94 80 ARG A CA 1
ATOM 566 C C . ARG A 1 80 ? -18.047 -9.75 -20.969 1 89.94 80 ARG A C 1
ATOM 568 O O . ARG A 1 80 ? -18.781 -8.969 -20.359 1 89.94 80 ARG A O 1
ATOM 575 N N . ARG A 1 81 ? -17.344 -10.75 -20.469 1 90.88 81 ARG A N 1
ATOM 576 C CA . ARG A 1 81 ? -17.547 -11.039 -19.062 1 90.88 81 ARG A CA 1
ATOM 577 C C . ARG A 1 81 ? -16.359 -10.562 -18.219 1 90.88 81 ARG A C 1
ATOM 579 O O . ARG A 1 81 ? -16.172 -10.992 -17.078 1 90.88 81 ARG A O 1
ATOM 586 N N . GLU A 1 82 ? -15.594 -9.703 -18.844 1 93.25 82 GLU A N 1
ATOM 587 C CA . GLU A 1 82 ? -14.398 -9.203 -18.172 1 93.25 82 GLU A CA 1
ATOM 588 C C . GLU A 1 82 ? -14.469 -7.691 -17.969 1 93.25 82 GLU A C 1
ATOM 590 O O . GLU A 1 82 ? -15.031 -6.977 -18.797 1 93.25 82 GLU A O 1
ATOM 595 N N . THR A 1 83 ? -14.008 -7.246 -16.891 1 91.62 83 THR A N 1
ATOM 596 C CA . THR A 1 83 ? -13.844 -5.824 -16.609 1 91.62 83 THR A CA 1
ATOM 597 C C . THR A 1 83 ? -12.406 -5.52 -16.203 1 91.62 83 THR A C 1
ATOM 599 O O . THR A 1 83 ? -11.898 -6.086 -15.227 1 91.62 83 THR A O 1
ATOM 602 N N . VAL A 1 84 ? -11.719 -4.699 -16.922 1 91.94 84 VAL A N 1
ATOM 603 C CA . VAL A 1 84 ? -10.391 -4.234 -16.516 1 91.94 84 VAL A CA 1
ATOM 604 C C . VAL A 1 84 ? -10.516 -3.262 -15.352 1 91.94 84 VAL A C 1
ATOM 606 O O . VAL A 1 84 ? -11.141 -2.205 -15.477 1 91.94 84 VAL A O 1
ATOM 609 N N . LEU A 1 85 ? -9.922 -3.65 -14.352 1 87 85 LEU A N 1
ATOM 610 C CA . LEU A 1 85 ? -10.062 -2.861 -13.133 1 87 85 LEU A CA 1
ATOM 611 C C . LEU A 1 85 ? -8.938 -1.837 -13.016 1 87 85 LEU A C 1
ATOM 613 O O . LEU A 1 85 ? -9.172 -0.696 -12.609 1 87 85 LEU A O 1
ATOM 617 N N . THR A 1 86 ? -7.711 -2.262 -13.328 1 84.75 86 THR A N 1
ATOM 618 C CA . THR A 1 86 ? -6.582 -1.341 -13.242 1 84.75 86 THR A CA 1
ATOM 619 C C . THR A 1 86 ? -5.496 -1.723 -14.25 1 84.75 86 THR A C 1
ATOM 621 O O . THR A 1 86 ? -5.301 -2.904 -14.539 1 84.75 86 THR A O 1
ATOM 624 N N . GLU A 1 87 ? -4.887 -0.708 -14.766 1 89.38 87 GLU A N 1
ATOM 625 C CA . GLU A 1 87 ? -3.631 -0.819 -15.5 1 89.38 87 GLU A CA 1
ATOM 626 C C . GLU A 1 87 ? -2.518 -0.035 -14.812 1 89.38 87 GLU A C 1
ATOM 628 O O . GLU A 1 87 ? -2.562 1.195 -14.758 1 89.38 87 GLU A O 1
ATOM 633 N N . THR A 1 88 ? -1.603 -0.745 -14.328 1 87.12 88 THR A N 1
ATOM 634 C CA . THR A 1 88 ? -0.538 -0.126 -13.547 1 87.12 88 THR A CA 1
ATOM 635 C C . THR A 1 88 ? 0.777 -0.138 -14.32 1 87.12 88 THR A C 1
ATOM 637 O O . THR A 1 88 ? 1.371 -1.198 -14.531 1 87.12 88 THR A O 1
ATOM 640 N N . PRO A 1 89 ? 1.161 1.046 -14.68 1 88.31 89 PRO A N 1
ATOM 641 C CA . PRO A 1 89 ? 2.484 1.095 -15.305 1 88.31 89 PRO A CA 1
ATOM 642 C C . PRO A 1 89 ? 3.619 0.882 -14.312 1 88.31 89 PRO A C 1
ATOM 644 O O . PRO A 1 89 ? 3.686 1.569 -13.289 1 88.31 89 PRO A O 1
ATOM 647 N N . LEU A 1 90 ? 4.402 -0.105 -14.492 1 90.12 90 LEU A N 1
ATOM 648 C CA . LEU A 1 90 ? 5.543 -0.429 -13.648 1 90.12 90 LEU A CA 1
ATOM 649 C C . LEU A 1 90 ? 6.82 -0.554 -14.477 1 90.12 90 LEU A C 1
ATOM 651 O O . LEU A 1 90 ? 6.758 -0.687 -15.703 1 90.12 90 LEU A O 1
ATOM 655 N N . PRO A 1 91 ? 7.961 -0.436 -13.75 1 84.94 91 PRO A N 1
ATOM 656 C CA . PRO A 1 91 ? 9.188 -0.762 -14.477 1 84.94 91 PRO A CA 1
ATOM 657 C C . PRO A 1 91 ? 9.164 -2.168 -15.07 1 84.94 91 PRO A C 1
ATOM 659 O O . PRO A 1 91 ? 8.797 -3.125 -14.383 1 84.94 91 PRO A O 1
ATOM 662 N N . GLY A 1 92 ? 9.414 -2.334 -16.359 1 91.06 92 GLY A N 1
ATOM 663 C CA . GLY A 1 92 ? 9.414 -3.617 -17.047 1 91.06 92 GLY A CA 1
ATOM 664 C C . GLY A 1 92 ? 8.148 -3.869 -17.844 1 91.06 92 GLY A C 1
ATOM 665 O O . GLY A 1 92 ? 8.086 -4.812 -18.625 1 91.06 92 GLY A O 1
ATOM 666 N N . GLY A 1 93 ? 7.047 -3.008 -17.469 1 93.62 93 GLY A N 1
ATOM 667 C CA . GLY A 1 93 ? 5.836 -3.146 -18.25 1 93.62 93 GLY A CA 1
ATOM 668 C C . GLY A 1 93 ? 4.57 -2.922 -17.453 1 93.62 93 GLY A C 1
ATOM 669 O O . GLY A 1 93 ? 4.617 -2.83 -16.219 1 93.62 93 GLY A O 1
ATOM 670 N N . THR A 1 94 ? 3.551 -2.9 -18.141 1 94.69 94 THR A N 1
ATOM 671 C CA . THR A 1 94 ? 2.252 -2.643 -17.516 1 94.69 94 THR A CA 1
ATOM 672 C C . THR A 1 94 ? 1.66 -3.928 -16.953 1 94.69 94 THR A C 1
ATOM 674 O O . THR A 1 94 ? 1.734 -4.984 -17.578 1 94.69 94 THR A O 1
ATOM 677 N N . VAL A 1 95 ? 1.1 -3.812 -15.766 1 95.25 95 VAL A N 1
ATOM 678 C CA . VAL A 1 95 ? 0.357 -4.902 -15.141 1 95.25 95 VAL A CA 1
ATOM 679 C C . VAL A 1 95 ? -1.138 -4.598 -15.172 1 95.25 95 VAL A C 1
ATOM 681 O O . VAL A 1 95 ? -1.562 -3.5 -14.797 1 95.25 95 VAL A O 1
ATOM 684 N N . VAL A 1 96 ? -1.901 -5.547 -15.617 1 95.56 96 VAL A N 1
ATOM 685 C CA . VAL A 1 96 ? -3.342 -5.379 -15.781 1 95.56 96 VAL A CA 1
ATOM 686 C C . VAL A 1 96 ? -4.078 -6.223 -14.742 1 95.56 96 VAL A C 1
ATOM 688 O O . VAL A 1 96 ? -3.766 -7.402 -14.555 1 95.56 96 VAL A O 1
ATOM 691 N N . THR A 1 97 ? -4.965 -5.633 -14.055 1 93.81 97 THR A N 1
ATOM 692 C CA . THR A 1 97 ? -5.875 -6.348 -13.164 1 93.81 97 THR A CA 1
ATOM 693 C C . THR A 1 97 ? -7.281 -6.391 -13.758 1 93.81 97 THR A C 1
ATOM 695 O O . THR A 1 97 ? -7.863 -5.348 -14.07 1 93.81 97 THR A O 1
ATOM 698 N N . THR A 1 98 ? -7.801 -7.578 -13.922 1 93.5 98 THR A N 1
ATOM 699 C CA . THR A 1 98 ? -9.117 -7.754 -14.531 1 93.5 98 THR A CA 1
ATOM 700 C C . THR A 1 98 ? -9.984 -8.68 -13.672 1 93.5 98 THR A C 1
ATOM 702 O O . THR A 1 98 ? -9.461 -9.508 -12.922 1 93.5 98 THR A O 1
ATOM 705 N N . ARG A 1 99 ? -11.227 -8.461 -13.68 1 90.56 99 ARG A N 1
ATOM 706 C CA . ARG A 1 99 ? -12.195 -9.344 -13.039 1 90.56 99 ARG A CA 1
ATOM 707 C C . ARG A 1 99 ? -13.031 -10.086 -14.078 1 90.56 99 ARG A C 1
ATOM 709 O O . ARG A 1 99 ? -13.578 -9.469 -15 1 90.56 99 ARG A O 1
ATOM 716 N N . VAL A 1 100 ? -12.984 -11.344 -13.938 1 90.38 100 VAL A N 1
ATOM 717 C CA . VAL A 1 100 ? -13.805 -12.195 -14.789 1 90.38 100 VAL A CA 1
ATOM 718 C C . VAL A 1 100 ? -15.016 -12.703 -14.008 1 90.38 100 VAL A C 1
ATOM 720 O O . VAL A 1 100 ? -14.867 -13.273 -12.93 1 90.38 100 VAL A O 1
ATOM 723 N N . THR A 1 101 ? -16.188 -12.32 -14.445 1 81.75 101 THR A N 1
ATOM 724 C CA . THR A 1 101 ? -17.406 -12.828 -13.812 1 81.75 101 THR A CA 1
ATOM 725 C C . THR A 1 101 ? -17.734 -14.227 -14.312 1 81.75 101 THR A C 1
ATOM 727 O O . THR A 1 101 ? -17.703 -14.484 -15.523 1 81.75 101 THR A O 1
ATOM 730 N N . ARG A 1 102 ? -17.547 -15.32 -13.516 1 66.56 102 ARG A N 1
ATOM 731 C CA . ARG A 1 102 ? -17.781 -16.703 -13.922 1 66.56 102 ARG A CA 1
ATOM 732 C C . ARG A 1 102 ? -19.266 -17.031 -13.914 1 66.56 102 ARG A C 1
ATOM 734 O O . ARG A 1 102 ? -19.984 -16.703 -12.969 1 66.56 102 ARG A O 1
ATOM 741 N N . PRO A 1 103 ? -19.844 -17.5 -15.141 1 57.91 103 PRO A N 1
ATOM 742 C CA . PRO A 1 103 ? -21.172 -18.109 -15.023 1 57.91 103 PRO A CA 1
ATOM 743 C C . PRO A 1 103 ? -21.172 -19.391 -14.195 1 57.91 103 PRO A C 1
ATOM 745 O O . PRO A 1 103 ? -20.109 -19.984 -13.984 1 57.91 103 PRO A O 1
ATOM 748 N N . ALA A 1 104 ? -22.328 -19.703 -13.523 1 54.84 104 ALA A N 1
ATOM 749 C CA . ALA A 1 104 ? -22.594 -20.969 -12.836 1 54.84 104 ALA A CA 1
ATOM 750 C C . ALA A 1 104 ? -21.984 -22.141 -13.609 1 54.84 104 ALA A C 1
ATOM 752 O O . ALA A 1 104 ? -21.891 -22.094 -14.836 1 54.84 104 ALA A O 1
ATOM 753 N N . PRO A 1 105 ? -21.234 -22.984 -12.844 1 52 105 PRO A N 1
ATOM 754 C CA . PRO A 1 105 ? -20.609 -24.156 -13.461 1 52 105 PRO A CA 1
ATOM 755 C C . PRO A 1 105 ? -21.516 -24.859 -14.461 1 52 105 PRO A C 1
ATOM 757 O O . PRO A 1 105 ? -22.562 -25.391 -14.086 1 52 105 PRO A O 1
ATOM 760 N N . ASP A 1 106 ? -21.938 -24.344 -15.5 1 51.91 106 ASP A N 1
ATOM 761 C CA . ASP A 1 106 ? -22.641 -25.359 -16.266 1 51.91 106 ASP A CA 1
ATOM 762 C C . ASP A 1 106 ? -21.922 -26.703 -16.203 1 51.91 106 ASP A C 1
ATOM 764 O O . ASP A 1 106 ? -22.062 -27.438 -15.219 1 51.91 106 ASP A O 1
ATOM 768 N N . GLY A 1 107 ? -21.344 -27.375 -17.344 1 52.53 107 GLY A N 1
ATOM 769 C CA . GLY A 1 107 ? -20.75 -28.656 -17.656 1 52.53 107 GLY A CA 1
ATOM 770 C C . GLY A 1 107 ? -19.312 -28.797 -17.203 1 52.53 107 GLY A C 1
ATOM 771 O O . GLY A 1 107 ? -18.438 -29.125 -17.984 1 52.53 107 GLY A O 1
ATOM 772 N N . ASP A 1 108 ? -18.938 -28.25 -16.047 1 55.41 108 ASP A N 1
ATOM 773 C CA . ASP A 1 108 ? -17.547 -28.016 -15.719 1 55.41 108 ASP A CA 1
ATOM 774 C C . ASP A 1 108 ? -16.781 -29.328 -15.594 1 55.41 108 ASP A C 1
ATOM 776 O O . ASP A 1 108 ? -17.172 -30.203 -14.836 1 55.41 108 ASP A O 1
ATOM 780 N N . ARG A 1 109 ? -16 -29.656 -16.562 1 63.84 109 ARG A N 1
ATOM 781 C CA . ARG A 1 109 ? -15.07 -30.781 -16.516 1 63.84 109 ARG A CA 1
ATOM 782 C C . ARG A 1 109 ? -14.266 -30.766 -15.219 1 63.84 109 ARG A C 1
ATOM 784 O O . ARG A 1 109 ? -13.773 -29.703 -14.805 1 63.84 109 ARG A O 1
ATOM 791 N N . ARG A 1 110 ? -14.367 -31.828 -14.492 1 74.62 110 ARG A N 1
ATOM 792 C CA . ARG A 1 110 ? -13.562 -31.984 -13.289 1 74.62 110 ARG A CA 1
ATOM 793 C C . ARG A 1 110 ? -12.078 -31.828 -13.594 1 74.62 110 ARG A C 1
ATOM 795 O O . ARG A 1 110 ? -11.602 -32.312 -14.633 1 74.62 110 ARG A O 1
ATOM 802 N N . PRO A 1 111 ? -11.391 -31.125 -12.781 1 79 111 PRO A N 1
ATOM 803 C CA . PRO A 1 111 ? -9.945 -31.016 -12.984 1 79 111 PRO A CA 1
ATOM 804 C C . PRO A 1 111 ? -9.242 -32.375 -13.031 1 79 111 PRO A C 1
ATOM 806 O O . PRO A 1 111 ? -9.617 -33.281 -12.289 1 79 111 PRO A O 1
ATOM 809 N N . ASP A 1 112 ? -8.352 -32.5 -14 1 84 112 ASP A N 1
ATOM 810 C CA . ASP A 1 112 ? -7.531 -33.719 -14.047 1 84 112 ASP A CA 1
ATOM 811 C C . ASP A 1 112 ? -6.188 -33.5 -13.359 1 84 112 ASP A C 1
ATOM 813 O O . ASP A 1 112 ? -5.965 -32.438 -12.734 1 84 112 ASP A O 1
ATOM 817 N N . THR A 1 113 ? -5.398 -34.531 -13.391 1 87.06 113 THR A N 1
ATOM 818 C CA . THR A 1 113 ? -4.113 -34.5 -12.695 1 87.06 113 THR A CA 1
ATOM 819 C C . THR A 1 113 ? -3.213 -33.406 -13.266 1 87.06 113 THR A C 1
ATOM 821 O O . THR A 1 113 ? -2.447 -32.781 -12.523 1 87.06 113 THR A O 1
ATOM 824 N N . ALA A 1 114 ? -3.295 -33.25 -14.523 1 87.62 114 ALA A N 1
ATOM 825 C CA . ALA A 1 114 ? -2.49 -32.188 -15.164 1 87.62 114 ALA A CA 1
ATOM 826 C C . ALA A 1 114 ? -2.93 -30.812 -14.711 1 87.62 114 ALA A C 1
ATOM 828 O O . ALA A 1 114 ? -2.096 -29.922 -14.508 1 87.62 114 ALA A O 1
ATOM 829 N N . ASP A 1 115 ? -4.18 -30.609 -14.523 1 86.81 115 ASP A N 1
ATOM 830 C CA . ASP A 1 115 ? -4.719 -29.344 -14.031 1 86.81 115 ASP A CA 1
ATOM 831 C C . ASP A 1 115 ? -4.254 -29.062 -12.609 1 86.81 115 ASP A C 1
ATOM 833 O O . ASP A 1 115 ? -3.885 -27.938 -12.281 1 86.81 115 ASP A O 1
ATOM 837 N N . GLU A 1 116 ? -4.27 -30.109 -11.914 1 87.44 116 GLU A N 1
ATOM 838 C CA . GLU A 1 116 ? -3.855 -29.969 -10.523 1 87.44 116 GLU A CA 1
ATOM 839 C C . GLU A 1 116 ? -2.373 -29.625 -10.422 1 87.44 116 GLU A C 1
ATOM 841 O O . GLU A 1 116 ? -1.979 -28.797 -9.594 1 87.44 116 GLU A O 1
ATOM 846 N N . ALA A 1 117 ? -1.627 -30.266 -11.242 1 90.25 117 ALA A N 1
ATOM 847 C CA . ALA A 1 117 ? -0.19 -30.016 -11.25 1 90.25 117 ALA A CA 1
ATOM 848 C C . ALA A 1 117 ? 0.101 -28.578 -11.68 1 90.25 117 ALA A C 1
ATOM 850 O O . ALA A 1 117 ? 0.963 -27.906 -11.094 1 90.25 117 ALA A O 1
ATOM 851 N N . ALA A 1 118 ? -0.593 -28.109 -12.633 1 91.38 118 ALA A N 1
ATOM 852 C CA . ALA A 1 118 ? -0.424 -26.75 -13.125 1 91.38 118 ALA A CA 1
ATOM 853 C C . ALA A 1 118 ? -0.821 -25.719 -12.062 1 91.38 118 ALA A C 1
ATOM 855 O O . ALA A 1 118 ? -0.144 -24.703 -11.883 1 91.38 118 ALA A O 1
ATOM 856 N N . ALA A 1 119 ? -1.882 -26.062 -11.383 1 90.81 119 ALA A N 1
ATOM 857 C CA . ALA A 1 119 ? -2.344 -25.188 -10.305 1 90.81 119 ALA A CA 1
ATOM 858 C C . ALA A 1 119 ? -1.302 -25.078 -9.195 1 90.81 119 ALA A C 1
ATOM 860 O O . ALA A 1 119 ? -1.024 -23.984 -8.695 1 90.81 119 ALA A O 1
ATOM 861 N N . ALA A 1 120 ? -0.787 -26.219 -8.859 1 91.81 120 ALA A N 1
ATOM 862 C CA . ALA A 1 120 ? 0.222 -26.266 -7.809 1 91.81 120 ALA A CA 1
ATOM 863 C C . ALA A 1 120 ? 1.486 -25.516 -8.227 1 91.81 120 ALA A C 1
ATOM 865 O O . ALA A 1 120 ? 2.078 -24.797 -7.43 1 91.81 120 ALA A O 1
ATOM 866 N N . ALA A 1 121 ? 1.846 -25.703 -9.445 1 93.06 121 ALA A N 1
ATOM 867 C CA . ALA A 1 121 ? 3.033 -25.031 -9.969 1 93.06 121 ALA A CA 1
ATOM 868 C C . ALA A 1 121 ? 2.844 -23.516 -10 1 93.06 121 ALA A C 1
ATOM 870 O O . ALA A 1 121 ? 3.754 -22.766 -9.648 1 93.06 121 ALA A O 1
ATOM 871 N N . TYR A 1 122 ? 1.703 -23.156 -10.398 1 95.25 122 TYR A N 1
ATOM 872 C CA . TYR A 1 122 ? 1.431 -21.719 -10.469 1 95.25 122 TYR A CA 1
ATOM 873 C C . TYR A 1 122 ? 1.408 -21.094 -9.078 1 95.25 122 TYR A C 1
ATOM 875 O O . TYR A 1 122 ? 1.987 -20.031 -8.867 1 95.25 122 TYR A O 1
ATOM 883 N N . ALA A 1 123 ? 0.758 -21.719 -8.172 1 94 123 ALA A N 1
ATOM 884 C CA . ALA A 1 123 ? 0.652 -21.203 -6.812 1 94 123 ALA A CA 1
ATOM 885 C C . ALA A 1 123 ? 2.031 -21.047 -6.176 1 94 123 ALA A C 1
ATOM 887 O O . ALA A 1 123 ? 2.34 -20 -5.605 1 94 123 ALA A O 1
ATOM 888 N N . ARG A 1 124 ? 2.816 -22.047 -6.312 1 94.94 124 ARG A N 1
ATOM 889 C CA . ARG A 1 124 ? 4.176 -21.984 -5.781 1 94.94 124 ARG A CA 1
ATOM 890 C C . ARG A 1 124 ? 5.016 -20.953 -6.527 1 94.94 124 ARG A C 1
ATOM 892 O O . ARG A 1 124 ? 5.801 -20.234 -5.918 1 94.94 124 ARG A O 1
ATOM 899 N N . GLY A 1 125 ? 4.84 -20.922 -7.84 1 96.5 125 GLY A N 1
ATOM 900 C CA . GLY A 1 125 ? 5.555 -19.953 -8.664 1 96.5 125 GLY A CA 1
ATOM 901 C C . GLY A 1 125 ? 5.262 -18.516 -8.289 1 96.5 125 GLY A C 1
ATOM 902 O O . GLY A 1 125 ? 6.141 -17.656 -8.375 1 96.5 125 GLY A O 1
ATOM 903 N N . LEU A 1 126 ? 4.07 -18.266 -7.828 1 97.06 126 LEU A N 1
ATOM 904 C CA . LEU A 1 126 ? 3.701 -16.922 -7.398 1 97.06 126 LEU A CA 1
ATOM 905 C C . LEU A 1 126 ? 4.516 -16.5 -6.18 1 97.06 126 LEU A C 1
ATOM 907 O O . LEU A 1 126 ? 4.938 -15.336 -6.082 1 97.06 126 LEU A O 1
ATOM 911 N N . VAL A 1 127 ? 4.723 -17.391 -5.312 1 97.69 127 VAL A N 1
ATOM 912 C CA . VAL A 1 127 ? 5.504 -17.078 -4.121 1 97.69 127 VAL A CA 1
ATOM 913 C C . VAL A 1 127 ? 6.953 -16.797 -4.512 1 97.69 127 VAL A C 1
ATOM 915 O O . VAL A 1 127 ? 7.559 -15.836 -4.039 1 97.69 127 VAL A O 1
ATOM 918 N N . TRP A 1 128 ? 7.469 -17.641 -5.406 1 97.62 128 TRP A N 1
ATOM 919 C CA . TRP A 1 128 ? 8.828 -17.438 -5.902 1 97.62 128 TRP A CA 1
ATOM 920 C C . TRP A 1 128 ? 8.953 -16.062 -6.566 1 97.62 128 TRP A C 1
ATOM 922 O O . TRP A 1 128 ? 9.938 -15.352 -6.355 1 97.62 128 TRP A O 1
ATOM 932 N N . LEU A 1 129 ? 8.016 -15.758 -7.328 1 98.31 129 LEU A N 1
ATOM 933 C CA . LEU A 1 129 ? 7.98 -14.477 -8.023 1 98.31 129 LEU A CA 1
ATOM 934 C C . LEU A 1 129 ? 7.992 -13.32 -7.031 1 98.31 129 LEU A C 1
ATOM 936 O O . LEU A 1 129 ? 8.82 -12.406 -7.148 1 98.31 129 LEU A O 1
ATOM 940 N N . ARG A 1 130 ? 7.172 -13.352 -6.059 1 98.38 130 ARG A N 1
ATOM 941 C CA . ARG A 1 130 ? 7.07 -12.258 -5.098 1 98.38 130 ARG A CA 1
ATOM 942 C C . ARG A 1 130 ? 8.32 -12.18 -4.227 1 98.38 130 ARG A C 1
ATOM 944 O O . ARG A 1 130 ? 8.742 -11.086 -3.832 1 98.38 130 ARG A O 1
ATOM 951 N N . LEU A 1 131 ? 8.867 -13.305 -3.902 1 98.31 131 LEU A N 1
ATOM 952 C CA . LEU A 1 131 ? 10.125 -13.297 -3.172 1 98.31 131 LEU A CA 1
ATOM 953 C C . LEU A 1 131 ? 11.211 -12.578 -3.971 1 98.31 131 LEU A C 1
ATOM 955 O O . LEU A 1 131 ? 11.969 -11.773 -3.42 1 98.31 131 LEU A O 1
ATOM 959 N N . GLY A 1 132 ? 11.242 -12.867 -5.258 1 98.06 132 GLY A N 1
ATOM 960 C CA . GLY A 1 132 ? 12.203 -12.195 -6.117 1 98.06 132 GLY A CA 1
ATOM 961 C C . GLY A 1 132 ? 12.031 -10.688 -6.145 1 98.06 132 GLY A C 1
ATOM 962 O O . GLY A 1 132 ? 13.008 -9.945 -6.062 1 98.06 132 GLY A O 1
ATOM 963 N N . LEU A 1 133 ? 10.812 -10.289 -6.254 1 97.31 133 LEU A N 1
ATOM 964 C CA . LEU A 1 133 ? 10.523 -8.859 -6.223 1 97.31 133 LEU A CA 1
ATOM 965 C C . LEU A 1 133 ? 11 -8.234 -4.914 1 97.31 133 LEU A C 1
ATOM 967 O O . LEU A 1 133 ? 11.602 -7.16 -4.918 1 97.31 133 LEU A O 1
ATOM 971 N N . SER A 1 134 ? 10.695 -8.875 -3.854 1 97.75 134 SER A N 1
ATOM 972 C CA . SER A 1 134 ? 11.039 -8.375 -2.527 1 97.75 134 SER A CA 1
ATOM 973 C C . SER A 1 134 ? 12.547 -8.266 -2.355 1 97.75 134 SER A C 1
ATOM 975 O O . SER A 1 134 ? 13.039 -7.301 -1.768 1 97.75 134 SER A O 1
ATOM 977 N N . GLU A 1 135 ? 13.266 -9.258 -2.842 1 96.31 135 GLU A N 1
ATOM 978 C CA . GLU A 1 135 ? 14.719 -9.234 -2.768 1 96.31 135 GLU A CA 1
ATOM 979 C C . GLU A 1 135 ? 15.305 -8.125 -3.639 1 96.31 135 GLU A C 1
ATOM 981 O O . GLU A 1 135 ? 16.312 -7.512 -3.279 1 96.31 135 GLU A O 1
ATOM 986 N N . GLY A 1 136 ? 14.68 -7.945 -4.754 1 93.81 136 GLY A N 1
ATOM 987 C CA . GLY A 1 136 ? 15.062 -6.793 -5.547 1 93.81 136 GLY A CA 1
ATOM 988 C C . GLY A 1 136 ? 14.867 -5.473 -4.824 1 93.81 136 GLY A C 1
ATOM 989 O O . GLY A 1 136 ? 15.719 -4.586 -4.895 1 93.81 136 GLY A O 1
ATOM 990 N N . LEU A 1 137 ? 13.789 -5.375 -4.164 1 91.94 137 LEU A N 1
ATOM 991 C CA . LEU A 1 137 ? 13.5 -4.195 -3.35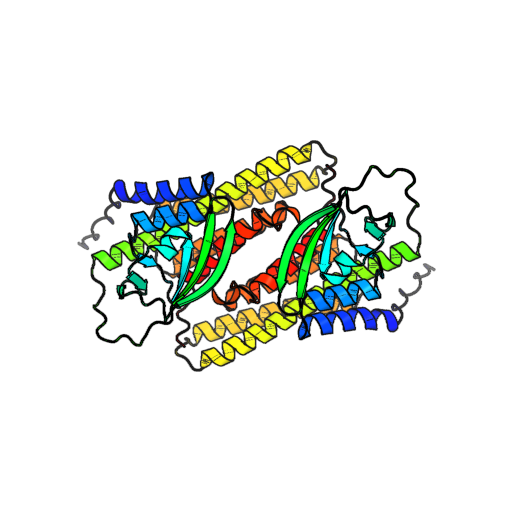7 1 91.94 137 LEU A CA 1
ATOM 992 C C . LEU A 1 137 ? 14.547 -4.008 -2.268 1 91.94 137 LEU A C 1
ATOM 994 O O . LEU A 1 137 ? 14.969 -2.885 -1.992 1 91.94 137 LEU A O 1
ATOM 998 N N . ARG A 1 138 ? 14.945 -5.066 -1.668 1 91.88 138 ARG A N 1
ATOM 999 C CA . ARG A 1 138 ? 15.969 -5 -0.636 1 91.88 138 ARG A CA 1
ATOM 1000 C C . ARG A 1 138 ? 17.281 -4.438 -1.194 1 91.88 138 ARG A C 1
ATOM 1002 O O . ARG A 1 138 ? 17.906 -3.592 -0.563 1 91.88 138 ARG A O 1
ATOM 1009 N N . SER A 1 139 ? 17.656 -4.918 -2.363 1 88.69 139 SER A N 1
ATOM 1010 C CA . SER A 1 139 ? 18.859 -4.414 -3.02 1 88.69 139 SER A CA 1
ATOM 1011 C C . SER A 1 139 ? 18.75 -2.914 -3.283 1 88.69 139 SER A C 1
ATOM 1013 O O . SER A 1 139 ? 19.719 -2.176 -3.092 1 88.69 139 SER A O 1
ATOM 1015 N N . ALA A 1 140 ? 17.578 -2.475 -3.666 1 83.38 140 ALA A N 1
ATOM 1016 C CA . ALA A 1 140 ? 17.344 -1.055 -3.918 1 83.38 140 ALA A CA 1
ATOM 1017 C C . ALA A 1 140 ? 17.469 -0.244 -2.631 1 83.38 140 ALA A C 1
ATOM 1019 O O . ALA A 1 140 ? 18.016 0.86 -2.633 1 83.38 140 ALA A O 1
ATOM 1020 N N . CYS A 1 141 ? 16.922 -0.76 -1.595 1 84.19 141 CYS A N 1
ATOM 1021 C CA . CYS A 1 141 ? 16.984 -0.095 -0.299 1 84.19 141 CYS A CA 1
ATOM 1022 C C . CYS A 1 141 ? 18.438 0.053 0.159 1 84.19 141 CYS A C 1
ATOM 1024 O O . CYS A 1 141 ? 18.828 1.12 0.625 1 84.19 141 CYS A O 1
ATOM 1026 N N . VAL A 1 142 ? 19.203 -0.99 -0.014 1 83.25 142 VAL A N 1
ATOM 1027 C CA . VAL A 1 142 ? 20.594 -0.973 0.395 1 83.25 142 VAL A CA 1
ATOM 1028 C C . VAL A 1 142 ? 21.359 0.051 -0.437 1 83.25 142 VAL A C 1
ATOM 1030 O O . VAL A 1 142 ? 22.156 0.826 0.101 1 83.25 142 VAL A O 1
ATOM 1033 N N . ALA A 1 143 ? 21.125 0.136 -1.674 1 79.62 143 ALA A N 1
ATOM 1034 C CA . ALA A 1 143 ? 21.797 1.088 -2.562 1 79.62 143 ALA A CA 1
ATOM 1035 C C . ALA A 1 143 ? 21.422 2.523 -2.205 1 79.62 143 ALA A C 1
ATOM 1037 O O . ALA A 1 143 ? 22.266 3.416 -2.215 1 79.62 143 ALA A O 1
ATOM 1038 N N . HIS A 1 144 ? 20.188 2.686 -1.985 1 73.94 144 HIS A N 1
ATOM 1039 C CA . HIS A 1 144 ? 19.688 4.012 -1.634 1 73.94 144 HIS A CA 1
ATOM 1040 C C . HIS A 1 144 ? 20.312 4.508 -0.337 1 73.94 144 HIS A C 1
ATOM 1042 O O . HIS A 1 144 ? 20.688 5.68 -0.23 1 73.94 144 HIS A O 1
ATOM 1048 N N . LEU A 1 145 ? 20.453 3.701 0.576 1 71.12 145 LEU A N 1
ATOM 1049 C CA . LEU A 1 145 ? 20.984 4.066 1.887 1 71.12 145 LEU A CA 1
ATOM 1050 C C . LEU A 1 145 ? 22.484 4.27 1.832 1 71.12 145 LEU A C 1
ATOM 1052 O O . LEU A 1 145 ? 23.047 5.059 2.6 1 71.12 145 LEU A O 1
ATOM 1056 N N . ALA A 1 146 ? 23.109 3.504 1.035 1 70 146 ALA A N 1
ATOM 1057 C CA . ALA A 1 146 ? 24.547 3.682 0.847 1 70 146 ALA A CA 1
ATOM 1058 C C . ALA A 1 146 ? 24.844 5.051 0.252 1 70 146 ALA A C 1
ATOM 1060 O O . ALA A 1 146 ? 25.875 5.664 0.583 1 70 146 ALA A O 1
ATOM 1061 N N . HIS A 1 147 ? 24 5.531 -0.466 1 63.72 147 HIS A N 1
ATOM 1062 C CA . HIS A 1 147 ? 24.188 6.832 -1.1 1 63.72 147 HIS A CA 1
ATOM 1063 C C . HIS A 1 147 ? 23.891 7.965 -0.126 1 63.72 147 HIS A C 1
ATOM 1065 O O . HIS A 1 147 ? 24.5 9.031 -0.193 1 63.72 147 HIS A O 1
ATOM 1071 N N . ARG A 1 148 ? 22.938 7.691 0.795 1 57.16 148 ARG A N 1
ATOM 1072 C CA . ARG A 1 148 ? 22.594 8.719 1.777 1 57.16 148 ARG A CA 1
ATOM 1073 C C . ARG A 1 148 ? 23.656 8.805 2.865 1 57.16 148 ARG A C 1
ATOM 1075 O O . ARG A 1 148 ? 23.703 9.781 3.615 1 57.16 148 ARG A O 1
ATOM 1082 N N . ARG A 1 149 ? 24.453 7.816 3.24 1 54.12 149 ARG A N 1
ATOM 1083 C CA . ARG A 1 149 ? 25.469 7.832 4.277 1 54.12 149 ARG A CA 1
ATOM 1084 C C . ARG A 1 149 ? 26.391 9.031 4.113 1 54.12 149 ARG A C 1
ATOM 1086 O O . ARG A 1 149 ? 27.062 9.438 5.066 1 54.12 149 ARG A O 1
ATOM 1093 N N . THR A 1 150 ? 26.516 9.438 2.912 1 46.84 150 THR A N 1
ATOM 1094 C CA . THR A 1 150 ? 27.484 10.531 2.887 1 46.84 150 THR A CA 1
ATOM 1095 C C . THR A 1 150 ? 26.906 11.789 3.537 1 46.84 150 THR A C 1
ATOM 1097 O O . THR A 1 150 ? 27.625 12.734 3.828 1 46.84 150 THR A O 1
ATOM 1100 N N . GLY A 1 151 ? 25.594 11.727 3.658 1 49.84 151 GLY A N 1
ATOM 1101 C CA . GLY A 1 151 ? 25.125 12.938 4.32 1 49.84 151 GLY A CA 1
ATOM 1102 C C . GLY A 1 151 ? 24.969 12.773 5.82 1 49.84 151 GLY A C 1
ATOM 1103 O O . GLY A 1 151 ? 25.484 11.805 6.398 1 49.84 151 GLY A O 1
ATOM 1104 N N . ASP A 1 152 ? 24.391 13.789 6.605 1 52.09 152 ASP A N 1
ATOM 1105 C CA . ASP A 1 152 ? 24.281 13.992 8.047 1 52.09 152 ASP A CA 1
ATOM 1106 C C . ASP A 1 152 ? 23.344 12.969 8.672 1 52.09 152 ASP A C 1
ATOM 1108 O O . ASP A 1 152 ? 22.641 13.273 9.641 1 52.09 152 ASP A O 1
ATOM 1112 N N . THR A 1 153 ? 23.203 11.867 8.016 1 57.56 153 THR A N 1
ATOM 1113 C CA . THR A 1 153 ? 22.359 10.914 8.727 1 57.56 153 THR A CA 1
ATOM 1114 C C . THR A 1 153 ? 23.047 10.438 10.008 1 57.56 153 THR A C 1
ATOM 1116 O O . THR A 1 153 ? 24.25 10.156 10 1 57.56 153 THR A O 1
ATOM 1119 N N . THR A 1 154 ? 22.234 10.453 11.078 1 61.31 154 THR A N 1
ATOM 1120 C CA . THR A 1 154 ? 22.75 10.078 12.391 1 61.31 154 THR A CA 1
ATOM 1121 C C . THR A 1 154 ? 23.094 8.594 12.422 1 61.31 154 THR A C 1
ATOM 1123 O O . THR A 1 154 ? 22.594 7.809 11.609 1 61.31 154 THR A O 1
ATOM 1126 N N . VAL A 1 155 ? 24.047 8.32 13.164 1 61.69 155 VAL A N 1
ATOM 1127 C CA . VAL A 1 155 ? 24.453 6.949 13.438 1 61.69 155 VAL A CA 1
ATOM 1128 C C . VAL A 1 155 ? 23.234 6.105 13.797 1 61.69 155 VAL A C 1
ATOM 1130 O O . VAL A 1 155 ? 23.109 4.961 13.359 1 61.69 155 VAL A O 1
ATOM 1133 N N . LEU A 1 156 ? 22.312 6.68 14.5 1 58.41 156 LEU A N 1
ATOM 1134 C CA . LEU A 1 156 ? 21.125 5.969 14.945 1 58.41 156 LEU A CA 1
ATOM 1135 C C . LEU A 1 156 ? 20.234 5.598 13.758 1 58.41 156 LEU A C 1
ATOM 1137 O O . LEU A 1 156 ? 19.719 4.484 13.695 1 58.41 156 LEU A O 1
ATOM 1141 N N . GLN A 1 157 ? 20.141 6.445 12.867 1 66.75 157 GLN A N 1
ATOM 1142 C CA . GLN A 1 157 ? 19.344 6.18 11.672 1 66.75 157 GLN A CA 1
ATOM 1143 C C . GLN A 1 157 ? 19.969 5.086 10.82 1 66.75 157 GLN A C 1
ATOM 1145 O O . GLN A 1 157 ? 19.266 4.223 10.289 1 66.75 157 GLN A O 1
ATOM 1150 N N . GLN A 1 158 ? 21.25 5.105 10.906 1 71 158 GLN A N 1
ATOM 1151 C CA . GLN A 1 158 ? 21.953 4.082 10.141 1 71 158 GLN A CA 1
ATOM 1152 C C . GLN A 1 158 ? 21.75 2.699 10.758 1 71 158 GLN A C 1
ATOM 1154 O O . GLN A 1 158 ? 21.578 1.714 10.039 1 71 158 GLN A O 1
ATOM 1159 N N . GLN A 1 159 ? 21.75 2.727 12.07 1 73 159 GLN A N 1
ATOM 1160 C CA . GLN A 1 159 ? 21.578 1.458 12.773 1 73 159 GLN A CA 1
ATOM 1161 C C . GLN A 1 159 ? 20.156 0.924 12.586 1 73 159 GLN A C 1
ATOM 1163 O O . GLN A 1 159 ? 19.953 -0.282 12.43 1 73 159 GLN A O 1
ATOM 1168 N N . LEU A 1 160 ? 19.125 1.791 12.555 1 69.81 160 LEU A N 1
ATOM 1169 C CA . LEU A 1 160 ? 17.75 1.385 12.359 1 69.81 160 LEU A CA 1
ATOM 1170 C C . LEU A 1 160 ? 17.531 0.809 10.969 1 69.81 160 LEU A C 1
ATOM 1172 O O . LEU A 1 160 ? 16.844 -0.196 10.797 1 69.81 160 LEU A O 1
ATOM 1176 N N . VAL A 1 161 ? 18.203 1.363 10.156 1 76.94 161 VAL A N 1
ATOM 1177 C CA . VAL A 1 161 ? 18.109 0.904 8.773 1 76.94 161 VAL A CA 1
ATOM 1178 C C . VAL A 1 161 ? 18.75 -0.476 8.648 1 76.94 161 VAL A C 1
ATOM 1180 O O . VAL A 1 161 ? 18.188 -1.382 8.039 1 76.94 161 VAL A O 1
ATOM 1183 N N . LYS A 1 162 ? 19.891 -0.556 9.281 1 79.75 162 LYS A N 1
ATOM 1184 C CA . LYS A 1 162 ? 20.578 -1.842 9.258 1 79.75 162 LYS A CA 1
ATOM 1185 C C . LYS A 1 162 ? 19.75 -2.928 9.93 1 79.75 162 LYS A C 1
ATOM 1187 O O . LYS A 1 162 ? 19.688 -4.059 9.445 1 79.75 162 LYS A O 1
ATOM 1192 N N . GLY A 1 163 ? 19.125 -2.6 11 1 84.88 163 GLY A N 1
ATOM 1193 C CA . GLY A 1 163 ? 18.266 -3.543 11.695 1 84.88 163 GLY A CA 1
ATOM 1194 C C . GLY A 1 163 ? 17.078 -3.986 10.867 1 84.88 163 GLY A C 1
ATOM 1195 O O . GLY A 1 163 ? 16.75 -5.176 10.82 1 84.88 163 GLY A O 1
ATOM 1196 N N . THR A 1 164 ? 16.484 -3.047 10.195 1 85.88 164 THR A N 1
ATOM 1197 C CA . THR A 1 164 ? 15.344 -3.371 9.352 1 85.88 164 THR A CA 1
ATOM 1198 C C . THR A 1 164 ? 15.766 -4.262 8.188 1 85.88 164 THR A C 1
ATOM 1200 O O . THR A 1 164 ? 15.07 -5.223 7.852 1 85.88 164 THR A O 1
ATOM 1203 N N . VAL A 1 165 ? 16.891 -3.994 7.625 1 88.38 165 VAL A N 1
ATOM 1204 C CA . VAL A 1 165 ? 17.391 -4.781 6.504 1 88.38 165 VAL A CA 1
ATOM 1205 C C . VAL A 1 165 ? 17.688 -6.207 6.961 1 88.38 165 VAL A C 1
ATOM 1207 O O . VAL A 1 165 ? 17.391 -7.172 6.258 1 88.38 165 VAL A O 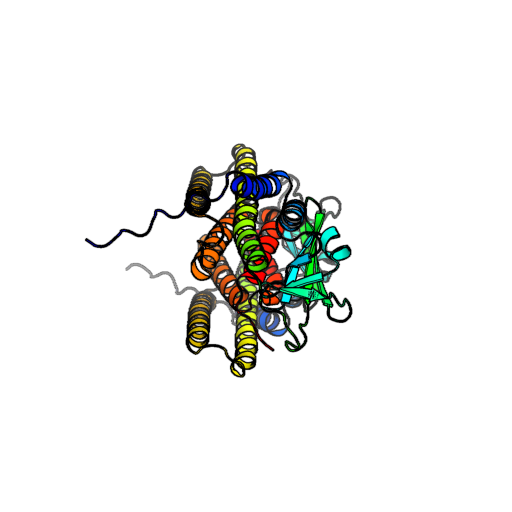1
ATOM 1210 N N . ALA A 1 166 ? 18.234 -6.316 8.172 1 91 166 ALA A N 1
ATOM 1211 C CA . ALA A 1 166 ? 18.516 -7.633 8.727 1 91 166 ALA A CA 1
ATOM 1212 C C . ALA A 1 166 ? 17.219 -8.414 8.977 1 91 166 ALA A C 1
ATOM 1214 O O . ALA A 1 166 ? 17.156 -9.609 8.688 1 91 166 ALA A O 1
ATOM 1215 N N . ASP A 1 167 ? 16.234 -7.762 9.492 1 92.56 167 ASP A N 1
ATOM 1216 C CA . ASP A 1 167 ? 14.945 -8.398 9.734 1 92.56 167 ASP A CA 1
ATOM 1217 C C . ASP A 1 167 ? 14.312 -8.875 8.43 1 92.56 167 ASP A C 1
ATOM 1219 O O . ASP A 1 167 ? 13.773 -9.984 8.367 1 92.56 167 ASP A O 1
ATOM 1223 N N . VAL A 1 168 ? 14.398 -8.062 7.434 1 95.31 168 VAL A N 1
ATOM 1224 C CA . VAL A 1 168 ? 13.82 -8.398 6.133 1 95.31 168 VAL A CA 1
ATOM 1225 C C . VAL A 1 168 ? 14.578 -9.578 5.523 1 95.31 168 VAL A C 1
ATOM 1227 O O . VAL A 1 168 ? 13.969 -10.477 4.938 1 95.31 168 VAL A O 1
ATOM 1230 N N . LEU A 1 169 ? 15.898 -9.602 5.711 1 94.44 169 LEU A N 1
ATOM 1231 C CA . LEU A 1 169 ? 16.703 -10.711 5.215 1 94.44 169 LEU A CA 1
ATOM 1232 C C . LEU A 1 169 ? 16.297 -12.023 5.871 1 94.44 169 LEU A C 1
ATOM 1234 O O . LEU A 1 169 ? 16.188 -13.055 5.199 1 94.44 169 LEU A O 1
ATOM 1238 N N . VAL A 1 170 ? 16.016 -11.977 7.117 1 95.81 170 VAL A N 1
ATOM 1239 C CA . VAL A 1 170 ? 15.578 -13.172 7.836 1 95.81 170 VAL A CA 1
ATOM 1240 C C . VAL A 1 170 ? 14.258 -13.664 7.262 1 95.81 170 VAL A C 1
ATOM 1242 O O . VAL A 1 170 ? 14.07 -14.867 7.047 1 95.81 170 VAL A O 1
ATOM 1245 N N . GLU A 1 171 ? 13.336 -12.758 7 1 96.25 171 GLU A N 1
ATOM 1246 C CA . GLU A 1 171 ? 12.055 -13.109 6.391 1 96.25 171 GLU A CA 1
ATOM 1247 C C . GLU A 1 171 ? 12.258 -13.766 5.027 1 96.25 171 GLU A C 1
ATOM 1249 O O . GLU A 1 171 ? 11.625 -14.781 4.723 1 96.25 171 GLU A O 1
ATOM 1254 N N . HIS A 1 172 ? 13.141 -13.203 4.215 1 97.19 172 HIS A N 1
ATOM 1255 C CA . HIS A 1 172 ? 13.422 -13.758 2.895 1 97.19 172 HIS A CA 1
ATOM 1256 C C . HIS A 1 172 ? 13.984 -15.172 2.998 1 97.19 172 HIS A C 1
ATOM 1258 O O . HIS A 1 172 ? 13.57 -16.062 2.25 1 97.19 172 HIS A O 1
ATOM 1264 N N . LEU A 1 173 ? 14.891 -15.367 3.977 1 96.69 173 LEU A N 1
ATOM 1265 C CA . LEU A 1 173 ? 15.531 -16.656 4.141 1 96.69 173 LEU A CA 1
ATOM 1266 C C . LEU A 1 173 ? 14.523 -17.719 4.602 1 96.69 173 LEU A C 1
ATOM 1268 O O . LEU A 1 173 ? 14.586 -18.875 4.18 1 96.69 173 LEU A O 1
ATOM 1272 N N . GLU A 1 174 ? 13.656 -17.328 5.438 1 96.88 174 GLU A N 1
ATOM 1273 C CA . GLU A 1 174 ? 12.625 -18.25 5.906 1 96.88 174 GLU A CA 1
ATOM 1274 C C . GLU A 1 174 ? 11.703 -18.672 4.762 1 96.88 174 GLU A C 1
ATOM 1276 O O . GLU A 1 174 ? 11.383 -19.859 4.617 1 96.88 174 GLU A O 1
ATOM 1281 N N . VAL A 1 175 ? 11.273 -17.75 3.957 1 97.56 175 VAL A N 1
ATOM 1282 C CA . VAL A 1 175 ? 10.414 -18.047 2.814 1 97.56 175 VAL A CA 1
ATOM 1283 C C . VAL A 1 175 ? 11.156 -18.953 1.839 1 97.56 175 VAL A C 1
ATOM 1285 O O . VAL A 1 175 ? 10.602 -19.953 1.374 1 97.56 175 VAL A O 1
ATOM 1288 N N . ARG A 1 176 ? 12.383 -18.656 1.586 1 96.69 176 ARG A N 1
ATOM 1289 C CA . ARG A 1 176 ? 13.195 -19.453 0.667 1 96.69 176 ARG A CA 1
ATOM 1290 C C . ARG A 1 176 ? 13.367 -20.875 1.181 1 96.69 176 ARG A C 1
ATOM 1292 O O . ARG A 1 176 ? 13.328 -21.828 0.403 1 96.69 176 ARG A O 1
ATOM 1299 N N . ALA A 1 177 ? 13.594 -21.016 2.455 1 96 177 ALA A N 1
ATOM 1300 C CA . ALA A 1 177 ? 13.781 -22.328 3.055 1 96 177 ALA A CA 1
ATOM 1301 C C . ALA A 1 177 ? 12.562 -23.219 2.838 1 96 177 ALA A C 1
ATOM 1303 O O . ALA A 1 177 ? 12.688 -24.391 2.486 1 96 177 ALA A O 1
ATOM 1304 N N . VAL A 1 178 ? 11.422 -22.656 2.998 1 95.81 178 VAL A N 1
ATOM 1305 C CA . VAL A 1 178 ? 10.188 -23.406 2.799 1 95.81 178 VAL A CA 1
ATOM 1306 C C . VAL A 1 178 ? 10.055 -23.797 1.327 1 95.81 178 VAL A C 1
ATOM 1308 O O . VAL A 1 178 ? 9.742 -24.953 1.006 1 95.81 178 VAL A O 1
ATOM 1311 N N . LEU A 1 179 ? 10.312 -22.875 0.421 1 95.38 179 LEU A N 1
ATOM 1312 C CA . LEU A 1 179 ? 10.141 -23.109 -1.009 1 95.38 179 LEU A CA 1
ATOM 1313 C C . LEU A 1 179 ? 11.148 -24.141 -1.512 1 95.38 179 LEU A C 1
ATOM 1315 O O . LEU A 1 179 ? 10.812 -24.984 -2.348 1 95.38 179 LEU A O 1
ATOM 1319 N N . THR A 1 180 ? 12.344 -24.062 -1.04 1 93.81 180 THR A N 1
ATOM 1320 C CA . THR A 1 180 ? 13.383 -25 -1.478 1 93.81 180 THR A CA 1
ATOM 1321 C C . THR A 1 180 ? 13.156 -26.375 -0.879 1 93.81 180 THR A C 1
ATOM 1323 O O . THR A 1 180 ? 13.57 -27.391 -1.462 1 93.81 180 THR A O 1
ATOM 1326 N N . GLY A 1 181 ? 12.484 -26.438 0.245 1 92.5 181 GLY A N 1
ATOM 1327 C CA . GLY A 1 181 ? 12.273 -27.703 0.932 1 92.5 181 GLY A CA 1
ATOM 1328 C C . GLY A 1 181 ? 10.977 -28.391 0.54 1 92.5 181 GLY A C 1
ATOM 1329 O O . GLY A 1 181 ? 10.641 -29.453 1.068 1 92.5 181 GLY A O 1
ATOM 1330 N N . THR A 1 182 ? 10.227 -27.719 -0.345 1 90.88 182 THR A N 1
ATOM 1331 C CA . THR A 1 182 ? 8.93 -28.281 -0.725 1 90.88 182 THR A CA 1
ATOM 1332 C C . THR A 1 182 ? 8.797 -28.359 -2.242 1 90.88 182 THR A C 1
ATOM 1334 O O . THR A 1 182 ? 9.438 -27.594 -2.967 1 90.88 182 THR A O 1
ATOM 1337 N N . ALA A 1 183 ? 7.996 -29.328 -2.701 1 87.5 183 ALA A N 1
ATOM 1338 C CA . ALA A 1 183 ? 7.637 -29.469 -4.109 1 87.5 183 ALA A CA 1
ATOM 1339 C C . ALA A 1 183 ? 6.262 -28.875 -4.387 1 87.5 183 ALA A C 1
ATOM 1341 O O . ALA A 1 183 ? 5.504 -28.594 -3.459 1 87.5 183 ALA A O 1
ATOM 1342 N N . PRO A 1 184 ? 6.027 -28.641 -5.688 1 82.5 184 PRO A N 1
ATOM 1343 C CA . PRO A 1 184 ? 4.66 -28.219 -5.988 1 82.5 184 PRO A CA 1
ATOM 1344 C C . PRO A 1 184 ? 3.604 -29.156 -5.414 1 82.5 184 PRO A C 1
ATOM 1346 O O . PRO A 1 184 ? 3.762 -30.375 -5.473 1 82.5 184 PRO A O 1
ATOM 1349 N N . GLY A 1 185 ? 2.6 -28.641 -4.82 1 87.06 185 GLY A N 1
ATOM 1350 C CA . GLY A 1 185 ? 1.536 -29.453 -4.25 1 87.06 185 GLY A CA 1
ATOM 1351 C C . GLY A 1 185 ? 1.725 -29.734 -2.77 1 87.06 185 GLY A C 1
ATOM 1352 O O . GLY A 1 185 ? 0.789 -30.156 -2.088 1 87.06 185 GLY A O 1
ATOM 1353 N N . ASP A 1 186 ? 2.926 -29.516 -2.279 1 89 186 ASP A N 1
ATOM 1354 C CA . ASP A 1 186 ? 3.219 -29.781 -0.873 1 89 186 ASP A CA 1
ATOM 1355 C C . ASP A 1 186 ? 2.646 -28.672 0.017 1 89 186 ASP A C 1
ATOM 1357 O O . ASP A 1 186 ? 2.436 -28.891 1.214 1 89 186 ASP A O 1
ATOM 1361 N N . LEU A 1 187 ? 2.439 -27.531 -0.572 1 91.06 187 LEU A N 1
ATOM 1362 C CA . LEU A 1 187 ? 2.002 -26.375 0.213 1 91.06 187 LEU A CA 1
ATOM 1363 C C . LEU A 1 187 ? 0.486 -26.219 0.151 1 91.06 187 LEU A C 1
ATOM 1365 O O . LEU A 1 187 ? -0.081 -26.047 -0.931 1 91.06 187 LEU A O 1
ATOM 1369 N N . ASP A 1 188 ? -0.103 -26.281 1.29 1 90.81 188 ASP A N 1
ATOM 1370 C CA . ASP A 1 188 ? -1.547 -26.062 1.309 1 90.81 188 ASP A CA 1
ATOM 1371 C C . ASP A 1 188 ? -1.876 -24.562 1.312 1 90.81 188 ASP A C 1
ATOM 1373 O O . ASP A 1 188 ? -0.974 -23.734 1.354 1 90.81 188 ASP A O 1
ATOM 1377 N N . THR A 1 189 ? -3.123 -24.266 1.245 1 87.38 189 THR A N 1
ATOM 1378 C CA . THR A 1 189 ? -3.6 -22.891 1.125 1 87.38 189 THR A CA 1
ATOM 1379 C C . THR A 1 189 ? -3.164 -22.062 2.328 1 87.38 189 THR A C 1
ATOM 1381 O O . THR A 1 189 ? -2.832 -20.875 2.189 1 87.38 189 THR A O 1
ATOM 1384 N N . GLY A 1 190 ? -3.176 -22.641 3.469 1 89.06 190 GLY A N 1
ATOM 1385 C CA . GLY A 1 190 ? -2.748 -21.938 4.668 1 89.06 190 GLY A CA 1
ATOM 1386 C C . GLY A 1 190 ? -1.291 -21.516 4.625 1 89.06 190 GLY A C 1
ATOM 1387 O O . GLY A 1 190 ? -0.962 -20.375 4.949 1 89.06 190 GLY A O 1
ATOM 1388 N N . MET A 1 191 ? -0.468 -22.5 4.238 1 92.69 191 MET A N 1
ATOM 1389 C CA . MET A 1 191 ? 0.961 -22.219 4.16 1 92.69 191 MET A CA 1
ATOM 1390 C C . MET A 1 191 ? 1.249 -21.188 3.076 1 92.69 191 MET A C 1
ATOM 1392 O O . MET A 1 191 ? 2.053 -20.266 3.279 1 92.69 191 MET A O 1
ATOM 1396 N N . LEU A 1 192 ? 0.602 -21.312 1.939 1 93.88 192 LEU A N 1
ATOM 1397 C CA . LEU A 1 192 ? 0.771 -20.328 0.878 1 93.88 192 LEU A CA 1
ATOM 1398 C C . LEU A 1 192 ? 0.382 -18.938 1.363 1 93.88 192 LEU A C 1
ATOM 1400 O O . LEU A 1 192 ? 1.114 -17.969 1.14 1 93.88 192 LEU A O 1
ATOM 1404 N N . GLY A 1 193 ? -0.722 -18.859 2.035 1 92.75 193 GLY A N 1
ATOM 1405 C CA . GLY A 1 193 ? -1.146 -17.594 2.615 1 92.75 193 GLY A CA 1
ATOM 1406 C C . GLY A 1 193 ? -0.132 -17.016 3.584 1 92.75 193 GLY A C 1
ATOM 1407 O O . GLY A 1 193 ? 0.129 -15.812 3.568 1 92.75 193 GLY A O 1
ATOM 1408 N N . HIS A 1 194 ? 0.406 -17.875 4.371 1 93.5 194 HIS A N 1
ATOM 1409 C CA . HIS A 1 194 ? 1.413 -17.484 5.348 1 93.5 194 HIS A CA 1
ATOM 1410 C C . HIS A 1 194 ? 2.645 -16.906 4.66 1 93.5 194 HIS A C 1
ATOM 1412 O O . HIS A 1 194 ? 3.145 -15.844 5.059 1 93.5 194 HIS A O 1
ATOM 1418 N N . LEU A 1 195 ? 3.104 -17.562 3.629 1 96.62 195 LEU A N 1
ATOM 1419 C CA . LEU A 1 195 ? 4.285 -17.094 2.904 1 96.62 195 LEU A CA 1
ATOM 1420 C C . LEU A 1 195 ? 4.023 -15.75 2.234 1 96.62 195 LEU A C 1
ATOM 1422 O O . LEU A 1 195 ? 4.867 -14.852 2.285 1 96.62 195 LEU A O 1
ATOM 1426 N N . HIS A 1 196 ? 2.863 -15.602 1.678 1 96.25 196 HIS A N 1
ATOM 1427 C CA . HIS A 1 196 ? 2.496 -14.328 1.062 1 96.25 196 HIS A CA 1
ATOM 1428 C C . HIS A 1 196 ? 2.471 -13.203 2.09 1 96.25 196 HIS A C 1
ATOM 1430 O O . HIS A 1 196 ? 2.949 -12.102 1.82 1 96.25 196 HIS A O 1
ATOM 1436 N N . ARG A 1 197 ? 1.99 -13.492 3.254 1 93.19 197 ARG A N 1
ATOM 1437 C CA . ARG A 1 197 ? 1.896 -12.477 4.305 1 93.19 197 ARG A CA 1
ATOM 1438 C C . ARG A 1 197 ? 3.281 -12.047 4.773 1 93.19 197 ARG A C 1
ATOM 1440 O O . ARG A 1 197 ? 3.508 -10.867 5.051 1 93.19 197 ARG A O 1
ATOM 1447 N N . ARG A 1 198 ? 4.152 -12.969 4.863 1 95.19 198 ARG A N 1
ATOM 1448 C CA . ARG A 1 198 ? 5.516 -12.656 5.27 1 95.19 198 ARG A CA 1
ATOM 1449 C C . ARG A 1 198 ? 6.195 -11.742 4.25 1 95.19 198 ARG A C 1
ATOM 1451 O O . ARG A 1 198 ? 6.863 -10.773 4.621 1 95.19 198 ARG A O 1
ATOM 1458 N N . ILE A 1 199 ? 5.969 -12.039 2.996 1 97.69 199 ILE A N 1
ATOM 1459 C CA . ILE A 1 199 ? 6.562 -11.219 1.942 1 97.69 199 ILE A CA 1
ATOM 1460 C C . ILE A 1 199 ? 5.949 -9.82 1.973 1 97.69 199 ILE A C 1
ATOM 1462 O O . ILE A 1 199 ? 6.668 -8.82 1.872 1 97.69 199 ILE A O 1
ATOM 1466 N N . THR A 1 200 ? 4.648 -9.773 2.17 1 95.5 200 THR A N 1
ATOM 1467 C CA . THR A 1 200 ? 3.957 -8.492 2.236 1 95.5 200 THR A CA 1
ATOM 1468 C C . THR A 1 200 ? 4.508 -7.641 3.379 1 95.5 200 THR A C 1
ATOM 1470 O O . THR A 1 200 ? 4.785 -6.453 3.197 1 95.5 200 THR A O 1
ATOM 1473 N N . ALA A 1 201 ? 4.664 -8.242 4.484 1 93.38 201 ALA A N 1
ATOM 1474 C CA . ALA A 1 201 ? 5.191 -7.527 5.641 1 93.38 201 ALA A CA 1
ATOM 1475 C C . ALA A 1 201 ? 6.602 -7.012 5.367 1 93.38 201 ALA A C 1
ATOM 1477 O O . ALA A 1 201 ? 6.926 -5.867 5.684 1 93.38 201 ALA A O 1
ATOM 1478 N N . ALA A 1 202 ? 7.418 -7.816 4.793 1 95.69 202 ALA A N 1
ATOM 1479 C CA . ALA A 1 202 ? 8.781 -7.426 4.445 1 95.69 202 ALA A CA 1
ATOM 1480 C C . ALA A 1 202 ? 8.781 -6.262 3.455 1 95.69 202 ALA A C 1
ATOM 1482 O O . ALA A 1 202 ? 9.555 -5.312 3.605 1 95.69 202 ALA A O 1
ATOM 1483 N N . ASP A 1 203 ? 7.934 -6.367 2.453 1 95.62 203 ASP A N 1
ATOM 1484 C CA . ASP A 1 203 ? 7.848 -5.324 1.434 1 95.62 203 ASP A CA 1
ATOM 1485 C C . ASP A 1 203 ? 7.461 -3.982 2.051 1 95.62 203 ASP A C 1
ATOM 1487 O O . ASP A 1 203 ? 8.047 -2.949 1.72 1 95.62 203 ASP A O 1
ATOM 1491 N N . ARG A 1 204 ? 6.543 -4.055 2.906 1 90.62 204 ARG A N 1
ATOM 1492 C CA . ARG A 1 204 ? 6.051 -2.83 3.529 1 90.62 204 ARG A CA 1
ATOM 1493 C C . ARG A 1 204 ? 7.141 -2.17 4.371 1 90.62 204 ARG A C 1
ATOM 1495 O O . ARG A 1 204 ? 7.289 -0.946 4.352 1 90.62 204 ARG A O 1
ATOM 1502 N N . GLU A 1 205 ? 7.883 -2.912 5.062 1 90.94 205 GLU A N 1
ATOM 1503 C CA . GLU A 1 205 ? 9 -2.379 5.84 1 90.94 205 GLU A CA 1
ATOM 1504 C C . GLU A 1 205 ? 10.055 -1.747 4.938 1 90.94 205 GLU A C 1
ATOM 1506 O O . GLU A 1 205 ? 10.594 -0.687 5.254 1 90.94 205 GLU A O 1
ATOM 1511 N N . GLN A 1 206 ? 10.305 -2.381 3.896 1 91.12 206 GLN A N 1
ATOM 1512 C CA . GLN A 1 206 ? 11.32 -1.896 2.969 1 91.12 206 GLN A CA 1
ATOM 1513 C C . GLN A 1 206 ? 10.883 -0.591 2.309 1 91.12 206 GLN A C 1
ATOM 1515 O O . GLN A 1 206 ? 11.688 0.336 2.168 1 91.12 206 GLN A O 1
ATOM 1520 N N . VAL A 1 207 ? 9.625 -0.556 1.896 1 89.31 207 VAL A N 1
ATOM 1521 C CA . VAL A 1 207 ? 9.109 0.656 1.266 1 89.31 207 VAL A CA 1
ATOM 1522 C C . VAL A 1 207 ? 9.195 1.823 2.246 1 89.31 207 VAL A C 1
ATOM 1524 O O . VAL A 1 207 ? 9.562 2.938 1.865 1 89.31 207 VAL A O 1
ATOM 1527 N N . ARG A 1 208 ? 8.922 1.545 3.455 1 84.5 208 ARG A N 1
ATOM 1528 C CA . ARG A 1 208 ? 8.969 2.58 4.48 1 84.5 208 ARG A CA 1
ATOM 1529 C C . ARG A 1 208 ? 10.383 3.113 4.664 1 84.5 208 ARG A C 1
ATOM 1531 O O . ARG A 1 208 ? 10.578 4.301 4.941 1 84.5 208 ARG A O 1
ATOM 1538 N N . LEU A 1 209 ? 11.352 2.336 4.543 1 83.56 209 LEU A N 1
ATOM 1539 C CA . LEU A 1 209 ? 12.75 2.742 4.676 1 83.56 209 LEU A CA 1
ATOM 1540 C C . LEU A 1 209 ? 13.117 3.768 3.607 1 83.56 209 LEU A C 1
ATOM 1542 O O . LEU A 1 209 ? 13.984 4.613 3.828 1 83.56 209 LEU A O 1
ATOM 1546 N N . LEU A 1 210 ? 12.43 3.691 2.516 1 82.38 210 LEU A N 1
ATOM 1547 C CA . LEU A 1 210 ? 12.742 4.59 1.407 1 82.38 210 LEU A CA 1
ATOM 1548 C C . LEU A 1 210 ? 12.047 5.934 1.587 1 82.38 210 LEU A C 1
ATOM 1550 O O . LEU A 1 210 ? 12.305 6.875 0.827 1 82.38 210 LEU A O 1
ATOM 1554 N N . GLY A 1 211 ? 11.148 6.012 2.613 1 80.12 211 GLY A N 1
ATOM 1555 C CA . GLY A 1 211 ? 10.414 7.242 2.852 1 80.12 211 GLY A CA 1
ATOM 1556 C C . GLY A 1 211 ? 9.414 7.562 1.754 1 80.12 211 GLY A C 1
ATOM 1557 O O . GLY A 1 211 ? 8.867 6.656 1.121 1 80.12 211 GLY A O 1
ATOM 1558 N N . ALA A 1 212 ? 9.188 8.828 1.556 1 79.31 212 ALA A N 1
ATOM 1559 C CA . ALA A 1 212 ? 8.195 9.273 0.577 1 79.31 212 ALA A CA 1
ATOM 1560 C C . ALA A 1 212 ? 8.594 8.852 -0.835 1 79.31 212 ALA A C 1
ATOM 1562 O O . ALA A 1 212 ? 7.738 8.523 -1.656 1 79.31 212 ALA A O 1
ATOM 1563 N N . SER A 1 213 ? 9.875 8.844 -1.049 1 76.38 213 SER A N 1
ATOM 1564 C CA . SER A 1 213 ? 10.359 8.492 -2.377 1 76.38 213 SER A CA 1
ATOM 1565 C C . SER A 1 213 ? 9.992 7.059 -2.742 1 76.38 213 SER A C 1
ATOM 1567 O O . SER A 1 213 ? 9.867 6.727 -3.924 1 76.38 213 SER A O 1
ATOM 1569 N N . GLY A 1 214 ? 9.773 6.27 -1.724 1 81.44 214 GLY A N 1
ATOM 1570 C CA . GLY A 1 214 ? 9.398 4.879 -1.943 1 81.44 214 GLY A CA 1
ATOM 1571 C C . GLY A 1 214 ? 7.961 4.715 -2.387 1 81.44 214 GLY A C 1
ATOM 1572 O O . GLY A 1 214 ? 7.559 3.629 -2.816 1 81.44 214 GLY A O 1
ATOM 1573 N N . TYR A 1 215 ? 7.199 5.73 -2.289 1 78.31 215 TYR A N 1
ATOM 1574 C CA . TYR A 1 215 ? 5.773 5.645 -2.58 1 78.31 215 TYR A CA 1
ATOM 1575 C C . TYR A 1 215 ? 5.438 6.367 -3.879 1 78.31 215 TYR A C 1
ATOM 1577 O O . TYR A 1 215 ? 4.27 6.449 -4.27 1 78.31 215 TYR A O 1
ATOM 1585 N N . LEU A 1 216 ? 6.438 6.93 -4.488 1 69.94 216 LEU A N 1
ATOM 1586 C CA . LEU A 1 216 ? 6.215 7.711 -5.703 1 69.94 216 LEU A CA 1
ATOM 1587 C C . LEU A 1 216 ? 6.059 6.801 -6.914 1 69.94 216 LEU A C 1
ATOM 1589 O O . LEU A 1 216 ? 6.27 5.59 -6.816 1 69.94 216 LEU A O 1
ATOM 1593 N N . MET A 1 217 ? 5.609 7.438 -7.949 1 61.28 217 MET A N 1
ATOM 1594 C CA . MET A 1 217 ? 5.383 6.707 -9.195 1 61.28 217 MET A CA 1
ATOM 1595 C C . MET A 1 217 ? 6.684 6.098 -9.711 1 61.28 217 MET A C 1
ATOM 1597 O O . MET A 1 217 ? 7.75 6.695 -9.57 1 61.28 217 MET A O 1
ATOM 1601 N N . ASP A 1 218 ? 6.695 4.977 -10.297 1 61.31 218 ASP A N 1
ATOM 1602 C CA . ASP A 1 218 ? 7.801 4.176 -10.812 1 61.31 218 ASP A CA 1
ATOM 1603 C C . ASP A 1 218 ? 8.688 3.654 -9.688 1 61.31 218 ASP A C 1
ATOM 1605 O O . ASP A 1 218 ? 9.859 3.348 -9.898 1 61.31 218 ASP A O 1
ATOM 1609 N N . SER A 1 219 ? 7.934 3.801 -8.438 1 67.38 219 SER A N 1
ATOM 1610 C CA . SER A 1 219 ? 8.75 3.516 -7.262 1 67.38 219 SER A CA 1
ATOM 1611 C C . SER A 1 219 ? 8.531 2.088 -6.773 1 67.38 219 SER A C 1
ATOM 1613 O O . SER A 1 219 ? 7.57 1.427 -7.172 1 67.38 219 SER A O 1
ATOM 1615 N N . PRO A 1 220 ? 9.422 1.731 -5.992 1 78.81 220 PRO A N 1
ATOM 1616 C CA . PRO A 1 220 ? 9.352 0.442 -5.301 1 78.81 220 PRO A CA 1
ATOM 1617 C C . PRO A 1 220 ? 8.039 0.237 -4.555 1 78.81 220 PRO A C 1
ATOM 1619 O O . PRO A 1 220 ? 7.566 -0.895 -4.43 1 78.81 220 PRO A O 1
ATOM 1622 N N . GLY A 1 221 ? 7.387 1.312 -4.223 1 85.81 221 GLY A N 1
ATOM 1623 C CA . GLY A 1 221 ? 6.137 1.199 -3.484 1 85.81 221 GLY A CA 1
ATOM 1624 C C . GLY A 1 221 ? 4.988 0.688 -4.332 1 85.81 221 GLY A C 1
ATOM 1625 O O . GLY A 1 221 ? 4.18 -0.117 -3.867 1 85.81 221 GLY A O 1
ATOM 1626 N N . LEU A 1 222 ? 4.941 1.185 -5.551 1 87.06 222 LEU A N 1
ATOM 1627 C CA . LEU A 1 222 ? 3.867 0.737 -6.43 1 87.06 222 LEU A CA 1
ATOM 1628 C C . LEU A 1 222 ? 4.043 -0.733 -6.797 1 87.06 222 LEU A C 1
ATOM 1630 O O . LEU A 1 222 ? 3.059 -1.468 -6.918 1 87.06 222 LEU A O 1
ATOM 1634 N N . THR A 1 223 ? 5.289 -1.118 -7.02 1 91.69 223 THR A N 1
ATOM 1635 C CA . THR A 1 223 ? 5.559 -2.527 -7.285 1 91.69 223 THR A CA 1
ATOM 1636 C C . THR A 1 223 ? 5.156 -3.389 -6.09 1 91.69 223 THR A C 1
ATOM 1638 O O . THR A 1 223 ? 4.539 -4.441 -6.262 1 91.69 223 THR A O 1
ATOM 1641 N N . ALA A 1 224 ? 5.48 -2.918 -4.895 1 92.94 224 ALA A N 1
ATOM 1642 C CA . ALA A 1 224 ? 5.102 -3.641 -3.682 1 92.94 224 ALA A CA 1
ATOM 1643 C C . ALA A 1 224 ? 3.584 -3.723 -3.545 1 92.94 224 ALA A C 1
ATOM 1645 O O . ALA A 1 224 ? 3.049 -4.75 -3.123 1 92.94 224 ALA A O 1
ATOM 1646 N N . TYR A 1 225 ? 2.961 -2.705 -3.9 1 90.06 225 TYR A N 1
ATOM 1647 C CA . TYR A 1 225 ? 1.504 -2.66 -3.855 1 90.06 225 TYR A CA 1
ATOM 1648 C C . TYR A 1 225 ? 0.897 -3.662 -4.828 1 90.06 225 TYR A C 1
ATOM 1650 O O . TYR A 1 225 ? -0.007 -4.418 -4.469 1 90.06 225 TYR A O 1
ATOM 1658 N N . ALA A 1 226 ? 1.391 -3.643 -6.004 1 91.94 226 ALA A N 1
ATOM 1659 C CA . ALA A 1 226 ? 0.922 -4.594 -7.008 1 91.94 226 ALA A CA 1
ATOM 1660 C C . ALA A 1 226 ? 1.222 -6.031 -6.586 1 91.94 226 ALA A C 1
ATOM 1662 O O . ALA A 1 226 ? 0.436 -6.941 -6.859 1 91.94 226 ALA A O 1
ATOM 1663 N N . SER A 1 227 ? 2.369 -6.23 -5.977 1 95.25 227 SER A N 1
ATOM 1664 C CA . SER A 1 227 ? 2.734 -7.543 -5.449 1 95.25 227 SER A CA 1
ATOM 1665 C C . SER A 1 227 ? 1.738 -8.008 -4.395 1 95.25 227 SER A C 1
ATOM 1667 O O . SER A 1 227 ? 1.34 -9.18 -4.383 1 95.25 227 SER A O 1
ATOM 1669 N N . GLU A 1 228 ? 1.344 -7.109 -3.564 1 93.44 228 GLU A N 1
ATOM 1670 C CA . GLU A 1 228 ? 0.352 -7.422 -2.541 1 93.44 228 GLU A CA 1
ATOM 1671 C C . GLU A 1 228 ? -0.999 -7.762 -3.166 1 93.44 228 GLU A C 1
ATOM 1673 O O . GLU A 1 228 ? -1.666 -8.703 -2.742 1 93.44 228 GLU A O 1
ATOM 1678 N N . LEU A 1 229 ? -1.406 -7.027 -4.109 1 92.25 229 LEU A N 1
ATOM 1679 C CA . LEU A 1 229 ? -2.646 -7.301 -4.828 1 92.25 229 LEU A CA 1
ATOM 1680 C C . LEU A 1 229 ? -2.621 -8.695 -5.449 1 92.25 229 LEU A C 1
ATOM 1682 O O . LEU A 1 229 ? -3.617 -9.422 -5.395 1 92.25 229 LEU A O 1
ATOM 1686 N N . LEU A 1 230 ? -1.504 -9.016 -6.012 1 95.19 230 LEU A N 1
ATOM 1687 C CA . LEU A 1 230 ? -1.332 -10.328 -6.617 1 95.19 230 LEU A CA 1
ATOM 1688 C C . LEU A 1 230 ? -1.577 -11.438 -5.594 1 95.19 230 LEU A C 1
ATOM 1690 O O . LEU A 1 230 ? -2.307 -12.391 -5.871 1 95.19 230 LEU A O 1
ATOM 1694 N N . ALA A 1 231 ? -1 -11.258 -4.43 1 94.69 231 ALA A N 1
ATOM 1695 C CA . ALA A 1 231 ? -1.194 -12.242 -3.365 1 94.69 231 ALA A CA 1
ATOM 1696 C C . ALA A 1 231 ? -2.666 -12.336 -2.969 1 94.69 231 ALA A C 1
ATOM 1698 O O . ALA A 1 231 ? -3.217 -13.43 -2.861 1 94.69 231 ALA A O 1
ATOM 1699 N N . GLU A 1 232 ? -3.324 -11.25 -2.828 1 89.62 232 GLU A N 1
ATOM 1700 C CA . GLU A 1 232 ? -4.711 -11.219 -2.375 1 89.62 232 GLU A CA 1
ATOM 1701 C C . GLU A 1 232 ? -5.648 -11.805 -3.432 1 89.62 232 GLU A C 1
ATOM 1703 O O . GLU A 1 232 ? -6.645 -12.445 -3.1 1 89.62 232 GLU A O 1
ATOM 1708 N N . ALA A 1 233 ? -5.32 -11.547 -4.645 1 90.5 233 ALA A N 1
ATOM 1709 C CA . ALA A 1 233 ? -6.141 -12.062 -5.738 1 90.5 233 ALA A CA 1
ATOM 1710 C C . ALA A 1 233 ? -6.148 -13.586 -5.754 1 90.5 233 ALA A C 1
ATOM 1712 O O . ALA A 1 233 ? -7.137 -14.203 -6.156 1 90.5 233 ALA A O 1
ATOM 1713 N N . HIS A 1 234 ? -5.059 -14.141 -5.266 1 90.69 234 HIS A N 1
ATOM 1714 C CA . HIS A 1 234 ? -4.93 -15.586 -5.441 1 90.69 234 HIS A CA 1
ATOM 1715 C C . HIS A 1 234 ? -5.086 -16.312 -4.113 1 90.69 234 HIS A C 1
ATOM 1717 O O . HIS A 1 234 ? -5.129 -17.547 -4.078 1 90.69 234 HIS A O 1
ATOM 1723 N N . THR A 1 235 ? -5.043 -15.602 -3.023 1 81.31 235 THR A N 1
ATOM 1724 C CA . THR A 1 235 ? -5.23 -16.234 -1.725 1 81.31 235 THR A CA 1
ATOM 1725 C C . THR A 1 235 ? -6.609 -15.922 -1.161 1 81.31 235 THR A C 1
ATOM 1727 O O . THR A 1 235 ? -7.055 -16.547 -0.2 1 81.31 235 THR A O 1
ATOM 1730 N N . GLY A 1 236 ? -7.223 -14.805 -1.622 1 66.5 236 GLY A N 1
ATOM 1731 C CA . GLY A 1 236 ? -8.484 -14.367 -1.052 1 66.5 236 GLY A CA 1
ATOM 1732 C C . GLY A 1 236 ? -9.602 -15.383 -1.219 1 66.5 236 GLY A C 1
ATOM 1733 O O . GLY A 1 236 ? -9.508 -16.281 -2.057 1 66.5 236 GLY A O 1
ATOM 1734 N N . GLU A 1 237 ? -10.344 -15.57 -0.195 1 54.81 237 GLU A N 1
ATOM 1735 C CA . GLU A 1 237 ? -11.484 -16.484 -0.229 1 54.81 237 GLU A CA 1
ATOM 1736 C C . GLU A 1 237 ? -12.523 -16.031 -1.247 1 54.81 237 GLU A C 1
ATOM 1738 O O . GLU A 1 237 ? -12.578 -14.844 -1.608 1 54.81 237 GLU A O 1
ATOM 1743 N N . GLU A 1 238 ? -13.102 -17.094 -2.092 1 45.16 238 GLU A N 1
ATOM 1744 C CA . GLU A 1 238 ? -14.188 -16.922 -3.049 1 45.16 238 GLU A CA 1
ATOM 1745 C C . GLU A 1 238 ? -15.289 -16.031 -2.477 1 45.16 238 GLU A C 1
ATOM 1747 O O . GLU A 1 238 ? -15.703 -16.203 -1.329 1 45.16 238 GLU A O 1
ATOM 1752 N N . VAL A 1 239 ? -15.281 -14.688 -2.758 1 35.88 239 VAL A N 1
ATOM 1753 C CA . VAL A 1 239 ? -16.531 -14 -2.42 1 35.88 239 VAL A CA 1
ATOM 1754 C C . VAL A 1 239 ? -17.609 -14.375 -3.426 1 35.88 239 VAL A C 1
ATOM 1756 O O . VAL A 1 239 ? -17.469 -14.125 -4.625 1 35.88 239 VAL A O 1
ATOM 1759 N N . THR A 1 240 ? -18.016 -15.523 -3.457 1 34.28 240 THR A N 1
ATOM 1760 C CA . THR A 1 240 ? -19.141 -15.812 -4.324 1 34.28 240 THR A CA 1
ATOM 1761 C C . THR A 1 240 ? -20.203 -14.727 -4.207 1 34.28 240 THR A C 1
ATOM 1763 O O . THR A 1 240 ? -20.656 -14.406 -3.104 1 34.28 240 THR A O 1
ATOM 1766 N N . PRO A 1 241 ? -20.297 -13.898 -5.352 1 30.73 241 PRO A N 1
ATOM 1767 C CA . PRO A 1 241 ? -21.531 -13.125 -5.258 1 30.73 241 PRO A CA 1
ATOM 1768 C C . PRO A 1 241 ? -22.734 -13.969 -4.836 1 30.73 241 PRO A C 1
ATOM 1770 O O . PRO A 1 241 ? -22.75 -15.18 -5.086 1 30.73 241 PRO A O 1
ATOM 1773 N N . MET B 1 1 ? 8.688 25.734 48.531 1 31.41 1 MET B N 1
ATOM 1774 C CA . MET B 1 1 ? 7.352 26.094 48.094 1 31.41 1 MET B CA 1
ATOM 1775 C C . MET B 1 1 ? 7.293 26.125 46.562 1 31.41 1 MET B C 1
ATOM 1777 O O . MET B 1 1 ? 7.699 27.109 45.938 1 31.41 1 MET B O 1
ATOM 1781 N N . THR B 1 2 ? 7.648 25.047 45.844 1 36.69 2 THR B N 1
ATOM 1782 C CA . THR B 1 2 ? 7.926 24.844 44.438 1 36.69 2 THR B CA 1
ATOM 1783 C C . THR B 1 2 ? 6.676 25.094 43.594 1 36.69 2 THR B C 1
ATOM 1785 O O . THR B 1 2 ? 5.637 24.469 43.812 1 36.69 2 THR B O 1
ATOM 1788 N N . THR B 1 3 ? 6.465 26.359 43.062 1 35.34 3 THR B N 1
ATOM 1789 C CA . THR B 1 3 ? 5.363 26.859 42.219 1 35.34 3 THR B CA 1
ATOM 1790 C C . THR B 1 3 ? 5.113 25.938 41.031 1 35.34 3 THR B C 1
ATOM 1792 O O . THR B 1 3 ? 6.008 25.703 40.219 1 35.34 3 THR B O 1
ATOM 1795 N N . LEU B 1 4 ? 4.184 24.969 41.125 1 35.62 4 LEU B N 1
ATOM 1796 C CA . LEU B 1 4 ? 3.686 24.125 40.062 1 35.62 4 LEU B CA 1
ATOM 1797 C C . LEU B 1 4 ? 3.299 24.969 38.844 1 35.62 4 LEU B C 1
ATOM 1799 O O . LEU B 1 4 ? 2.557 25.953 38.969 1 35.62 4 LEU B O 1
ATOM 1803 N N . ALA B 1 5 ? 4.188 25 37.875 1 41.72 5 ALA B N 1
ATOM 1804 C CA . ALA B 1 5 ? 3.951 25.75 36.625 1 41.72 5 ALA B CA 1
ATOM 1805 C C . ALA B 1 5 ? 2.51 25.578 36.156 1 41.72 5 ALA B C 1
ATOM 1807 O O . ALA B 1 5 ? 1.919 24.516 36.312 1 41.72 5 ALA B O 1
ATOM 1808 N N . PRO B 1 6 ? 1.744 26.703 35.938 1 36.47 6 PRO B N 1
ATOM 1809 C CA . PRO B 1 6 ? 0.338 26.734 35.531 1 36.47 6 PRO B CA 1
ATOM 1810 C C . PRO B 1 6 ? 0.022 25.703 34.438 1 36.47 6 PRO B C 1
ATOM 1812 O O . PRO B 1 6 ? 0.924 25.25 33.719 1 36.47 6 PRO B O 1
ATOM 1815 N N . GLY B 1 7 ? -1.104 24.938 34.594 1 37 7 GLY B N 1
ATOM 1816 C CA . GLY B 1 7 ? -1.824 23.953 33.812 1 37 7 GLY B CA 1
ATOM 1817 C C . GLY B 1 7 ? -1.918 24.328 32.344 1 37 7 GLY B C 1
ATOM 1818 O O . GLY B 1 7 ? -1.915 25.516 31.984 1 37 7 GLY B O 1
ATOM 1819 N N . GLY B 1 8 ? -1.249 23.656 31.453 1 38.47 8 GLY B N 1
ATOM 1820 C CA . GLY B 1 8 ? -1.261 23.828 30.016 1 38.47 8 GLY B CA 1
ATOM 1821 C C . GLY B 1 8 ? -2.613 24.266 29.484 1 38.47 8 GLY B C 1
ATOM 1822 O O . GLY B 1 8 ? -3.639 23.672 29.812 1 38.47 8 GLY B O 1
ATOM 1823 N N . GLN B 1 9 ? -2.869 25.562 29.328 1 40.38 9 GLN B N 1
ATOM 1824 C CA . GLN B 1 9 ? -4.051 26.203 28.766 1 40.38 9 GLN B CA 1
ATOM 1825 C C . GLN B 1 9 ? -4.625 25.375 27.609 1 40.38 9 GLN B C 1
ATOM 1827 O O . GLN B 1 9 ? -3.889 24.953 26.719 1 40.38 9 GLN B O 1
ATOM 1832 N N . ALA B 1 10 ? -5.848 24.75 27.766 1 47 10 ALA B N 1
ATOM 1833 C CA . ALA B 1 10 ? -6.699 24.094 26.781 1 47 10 ALA B CA 1
ATOM 1834 C C . ALA B 1 10 ? -6.727 24.875 25.469 1 47 10 ALA B C 1
ATOM 1836 O O . ALA B 1 10 ? -6.887 26.094 25.469 1 47 10 ALA B O 1
ATOM 1837 N N . PRO B 1 11 ? -6.223 24.406 24.375 1 47.59 11 PRO B N 1
ATOM 1838 C CA . PRO B 1 11 ? -6.254 25.203 23.141 1 47.59 11 PRO B CA 1
ATOM 1839 C C . PRO B 1 11 ? -7.633 25.812 22.859 1 47.59 11 PRO B C 1
ATOM 1841 O O . PRO B 1 11 ? -8.648 25.281 23.328 1 47.59 11 PRO B O 1
ATOM 1844 N N . PRO B 1 12 ? -7.75 27 22.297 1 46.62 12 PRO B N 1
ATOM 1845 C CA . PRO B 1 12 ? -9.023 27.672 22.031 1 46.62 12 PRO B CA 1
ATOM 1846 C C . PRO B 1 12 ? -9.984 26.797 21.219 1 46.62 12 PRO B C 1
ATOM 1848 O O . PRO B 1 12 ? -9.539 25.938 20.453 1 46.62 12 PRO B O 1
ATOM 1851 N N . GLU B 1 13 ? -11.312 26.672 21.562 1 46.88 13 GLU B N 1
ATOM 1852 C CA . GLU B 1 13 ? -12.469 25.969 21.016 1 46.88 13 GLU B CA 1
ATOM 1853 C C . GLU B 1 13 ? -12.43 25.969 19.484 1 46.88 13 GLU B C 1
ATOM 1855 O O . GLU B 1 13 ? -12.836 24.984 18.859 1 46.88 13 GLU B O 1
ATOM 1860 N N . HIS B 1 14 ? -11.891 27 18.844 1 47.91 14 HIS B N 1
ATOM 1861 C CA . HIS B 1 14 ? -11.922 27.172 17.406 1 47.91 14 HIS B CA 1
ATOM 1862 C C . HIS B 1 14 ? -10.984 26.172 16.703 1 47.91 14 HIS B C 1
ATOM 1864 O O . HIS B 1 14 ? -11.289 25.688 15.617 1 47.91 14 HIS B O 1
ATOM 1870 N N . GLU B 1 15 ? -9.852 25.922 17.297 1 52.91 15 GLU B N 1
ATOM 1871 C CA . GLU B 1 15 ? -8.859 25.031 16.672 1 52.91 15 GLU B CA 1
ATOM 1872 C C . GLU B 1 15 ? -9.336 23.594 16.672 1 52.91 15 GLU B C 1
ATOM 1874 O O . GLU B 1 15 ? -9.102 22.859 15.711 1 52.91 15 GLU B O 1
ATOM 1879 N N . HIS B 1 16 ? -10.023 23.203 17.781 1 59.16 16 HIS B N 1
ATOM 1880 C CA . HIS B 1 16 ? -10.664 21.906 17.859 1 59.16 16 HIS B CA 1
ATOM 1881 C C . HIS B 1 16 ? -11.727 21.734 16.781 1 59.16 16 HIS B C 1
ATOM 1883 O O . HIS B 1 16 ? -11.859 20.672 16.188 1 59.16 16 HIS B O 1
ATOM 1889 N N . GLY B 1 17 ? -12.109 22.969 16.312 1 77.81 17 GLY B N 1
ATOM 1890 C CA . GLY B 1 17 ? -13.188 22.938 15.336 1 77.81 17 GLY B CA 1
ATOM 1891 C C . GLY B 1 17 ? -12.719 22.641 13.922 1 77.81 17 GLY B C 1
ATOM 1892 O O . GLY B 1 17 ? -13.328 21.844 13.219 1 77.81 17 GLY B O 1
ATOM 1893 N N . ALA B 1 18 ? -11.469 23.125 13.586 1 86.62 18 ALA B N 1
ATOM 1894 C CA . ALA B 1 18 ? -10.992 22.953 12.219 1 86.62 18 ALA B CA 1
ATOM 1895 C C . ALA B 1 18 ? -10.5 21.531 11.977 1 86.62 18 ALA B C 1
ATOM 1897 O O . ALA B 1 18 ? -10.781 20.938 10.93 1 86.62 18 ALA B O 1
ATOM 1898 N N . ALA B 1 19 ? -9.812 21.062 13.023 1 88.88 19 ALA B N 1
ATOM 1899 C CA . ALA B 1 19 ? -9.273 19.703 12.898 1 88.88 19 ALA B CA 1
ATOM 1900 C C . ALA B 1 19 ? -10.398 18.672 12.852 1 88.88 19 ALA B C 1
ATOM 1902 O O . ALA B 1 19 ? -10.336 17.703 12.078 1 88.88 19 ALA B O 1
ATOM 1903 N N . GLU B 1 20 ? -11.414 18.953 13.594 1 88 20 GLU B N 1
ATOM 1904 C CA . GLU B 1 20 ? -12.562 18.047 13.594 1 88 20 GLU B CA 1
ATOM 1905 C C . GLU B 1 20 ? -13.32 18.125 12.266 1 88 20 GLU B C 1
ATOM 1907 O O . GLU B 1 20 ? -13.82 17.109 11.773 1 88 20 GLU B O 1
ATOM 1912 N N . HIS B 1 21 ? -13.375 19.344 11.805 1 94.62 21 HIS B N 1
ATOM 1913 C CA . HIS B 1 21 ? -14 19.5 10.5 1 94.62 21 HIS B CA 1
ATOM 1914 C C . HIS B 1 21 ? -13.25 18.719 9.422 1 94.62 21 HIS B C 1
ATOM 1916 O O . HIS B 1 21 ? -13.859 18 8.633 1 94.62 21 HIS B O 1
ATOM 1922 N N . VAL B 1 22 ? -11.953 18.828 9.422 1 97.25 22 VAL B N 1
ATOM 1923 C CA . VAL B 1 22 ? -11.117 18.125 8.453 1 97.25 22 VAL B CA 1
ATOM 1924 C C . VAL B 1 22 ? -11.297 16.625 8.602 1 97.25 22 VAL B C 1
ATOM 1926 O O . VAL B 1 22 ? -11.391 15.898 7.602 1 97.25 22 VAL B O 1
ATOM 1929 N N . HIS B 1 23 ? -11.367 16.219 9.805 1 97.44 23 HIS B N 1
ATOM 1930 C CA . HIS B 1 23 ? -11.625 14.82 10.102 1 97.44 23 HIS B CA 1
ATOM 1931 C C . HIS B 1 23 ? -12.93 14.344 9.469 1 97.44 23 HIS B C 1
ATOM 1933 O O . HIS B 1 23 ? -12.961 13.297 8.812 1 97.44 23 HIS B O 1
ATOM 1939 N N . GLY B 1 24 ? -13.961 15.109 9.656 1 96.81 24 GLY B N 1
ATOM 1940 C CA . GLY B 1 24 ? -15.258 14.773 9.078 1 96.81 24 GLY B CA 1
ATOM 1941 C C . GLY B 1 24 ? -15.242 14.75 7.566 1 96.81 24 GLY B C 1
ATOM 1942 O O . GLY B 1 24 ? -15.836 13.867 6.949 1 96.81 24 GLY B O 1
ATOM 1943 N N . VAL B 1 25 ? -14.594 15.664 6.957 1 97.44 25 VAL B N 1
ATOM 1944 C CA . VAL B 1 25 ? -14.492 15.742 5.504 1 97.44 25 VAL B CA 1
ATOM 1945 C C . VAL B 1 25 ? -13.742 14.516 4.977 1 97.44 25 VAL B C 1
ATOM 1947 O O . VAL B 1 25 ? -14.164 13.906 3.99 1 97.44 25 VAL B O 1
ATOM 1950 N N . ALA B 1 26 ? -12.68 14.156 5.664 1 97.56 26 ALA B N 1
ATOM 1951 C CA . ALA B 1 26 ? -11.906 12.977 5.266 1 97.56 26 ALA B CA 1
ATOM 1952 C C . ALA B 1 26 ? -12.766 11.719 5.301 1 97.56 26 ALA B C 1
ATOM 1954 O O . ALA B 1 26 ? -12.734 10.914 4.367 1 97.56 26 ALA B O 1
ATOM 1955 N N . ARG B 1 27 ? -13.57 11.633 6.348 1 95.5 27 ARG B N 1
ATOM 1956 C CA . ARG B 1 27 ? -14.383 10.43 6.551 1 95.5 27 ARG B CA 1
ATOM 1957 C C . ARG B 1 27 ? -15.492 10.344 5.512 1 95.5 27 ARG B C 1
ATOM 1959 O O . ARG B 1 27 ? -15.789 9.25 5.008 1 95.5 27 ARG B O 1
ATOM 1966 N N . ARG B 1 28 ? -16 11.469 5.055 1 94.12 28 ARG B N 1
ATOM 1967 C CA . ARG B 1 28 ? -17.219 11.461 4.25 1 94.12 28 ARG B CA 1
ATOM 1968 C C . ARG B 1 28 ? -16.891 11.68 2.771 1 94.12 28 ARG B C 1
ATOM 1970 O O . ARG B 1 28 ? -17.562 11.117 1.899 1 94.12 28 ARG B O 1
ATOM 1977 N N . GLU B 1 29 ? -15.852 12.508 2.562 1 95.06 29 GLU B N 1
ATOM 1978 C CA . GLU B 1 29 ? -15.672 12.961 1.188 1 95.06 29 GLU B CA 1
ATOM 1979 C C . GLU B 1 29 ? -14.367 12.438 0.601 1 95.06 29 GLU B C 1
ATOM 1981 O O . GLU B 1 29 ? -14.18 12.445 -0.618 1 95.06 29 GLU B O 1
ATOM 1986 N N . GLY B 1 30 ? -13.43 12.047 1.464 1 95.56 30 GLY B N 1
ATOM 1987 C CA . GLY B 1 30 ? -12.219 11.43 0.946 1 95.56 30 GLY B CA 1
ATOM 1988 C C . GLY B 1 30 ? -10.984 12.289 1.122 1 95.56 30 GLY B C 1
ATOM 1989 O O . GLY B 1 30 ? -11.031 13.305 1.817 1 95.56 30 GLY B O 1
ATOM 1990 N N . LEU B 1 31 ? -9.891 11.906 0.535 1 96.94 31 LEU B N 1
ATOM 1991 C CA . LEU B 1 31 ? -8.562 12.461 0.791 1 96.94 31 LEU B CA 1
ATOM 1992 C C 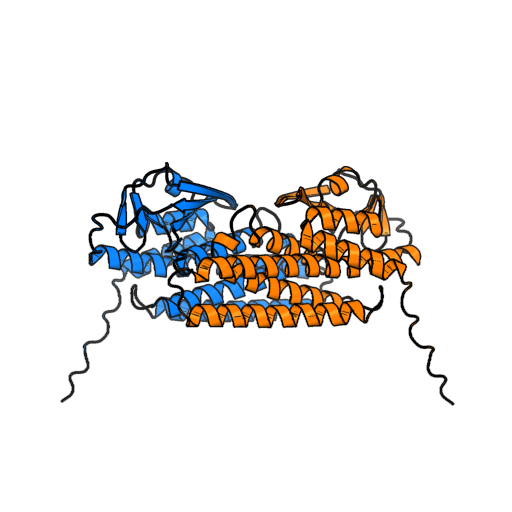. LEU B 1 31 ? -8.422 13.844 0.165 1 96.94 31 LEU B C 1
ATOM 1994 O O . LEU B 1 31 ? -8.039 14.805 0.842 1 96.94 31 LEU B O 1
ATOM 1998 N N . ALA B 1 32 ? -8.789 13.977 -1.082 1 97.56 32 ALA B N 1
ATOM 1999 C CA . ALA B 1 32 ? -8.555 15.227 -1.793 1 97.56 32 ALA B CA 1
ATOM 2000 C C . ALA B 1 32 ? -9.328 16.375 -1.151 1 97.56 32 ALA B C 1
ATOM 2002 O O . ALA B 1 32 ? -8.75 17.406 -0.812 1 97.56 32 ALA B O 1
ATOM 2003 N N . PRO B 1 33 ? -10.602 16.219 -0.866 1 97.94 33 PRO B N 1
ATOM 2004 C CA . PRO B 1 33 ? -11.32 17.312 -0.195 1 97.94 33 PRO B CA 1
ATOM 2005 C C . PRO B 1 33 ? -10.766 17.609 1.194 1 97.94 33 PRO B C 1
ATOM 2007 O O . PRO B 1 33 ? -10.75 18.781 1.617 1 97.94 33 PRO B O 1
ATOM 2010 N N . ALA B 1 34 ? -10.328 16.594 1.896 1 98.25 34 ALA B N 1
ATOM 2011 C CA . ALA B 1 34 ? -9.773 16.797 3.232 1 98.25 34 ALA B CA 1
ATOM 2012 C C . ALA B 1 34 ? -8.469 17.578 3.178 1 98.25 34 ALA B C 1
ATOM 2014 O O . ALA B 1 34 ? -8.219 18.438 4.02 1 98.25 34 ALA B O 1
ATOM 2015 N N . LEU B 1 35 ? -7.672 17.234 2.197 1 98.25 35 LEU B N 1
ATOM 2016 C CA . LEU B 1 35 ? -6.43 17.969 2.006 1 98.25 35 LEU B CA 1
ATOM 2017 C C . LEU B 1 35 ? -6.711 19.438 1.693 1 98.25 35 LEU B C 1
ATOM 2019 O O . LEU B 1 35 ? -6.023 20.328 2.203 1 98.25 35 LEU B O 1
ATOM 2023 N N . ALA B 1 36 ? -7.699 19.656 0.896 1 98.12 36 ALA B N 1
ATOM 2024 C CA . ALA B 1 36 ? -8.094 21.031 0.569 1 98.12 36 ALA B CA 1
ATOM 2025 C C . ALA B 1 36 ? -8.539 21.781 1.817 1 98.12 36 ALA B C 1
ATOM 2027 O O . ALA B 1 36 ? -8.133 22.922 2.035 1 98.12 36 ALA B O 1
ATOM 2028 N N . ALA B 1 37 ? -9.344 21.125 2.578 1 98.06 37 ALA B N 1
ATOM 2029 C CA . ALA B 1 37 ? -9.859 21.75 3.795 1 98.06 37 ALA B CA 1
ATOM 2030 C C . ALA B 1 37 ? -8.734 22.062 4.773 1 98.06 37 ALA B C 1
ATOM 2032 O O . ALA B 1 37 ? -8.688 23.156 5.348 1 98.06 37 ALA B O 1
ATOM 2033 N N . LEU B 1 38 ? -7.824 21.141 4.934 1 97.69 38 LEU B N 1
ATOM 2034 C CA . LEU B 1 38 ? -6.711 21.328 5.859 1 97.69 38 LEU B CA 1
ATOM 2035 C C . LEU B 1 38 ? -5.793 22.453 5.383 1 97.69 38 LEU B C 1
ATOM 2037 O O . LEU B 1 38 ? -5.402 23.312 6.172 1 97.69 38 LEU B O 1
ATOM 2041 N N . GLY B 1 39 ? -5.488 22.406 4.105 1 96.69 39 GLY B N 1
ATOM 2042 C CA . GLY B 1 39 ? -4.656 23.453 3.549 1 96.69 39 GLY B CA 1
ATOM 2043 C C . GLY B 1 39 ? -5.266 24.844 3.703 1 96.69 39 GLY B C 1
ATOM 2044 O O . GLY B 1 39 ? -4.578 25.781 4.094 1 96.69 39 GLY B O 1
ATOM 2045 N N . SER B 1 40 ? -6.488 24.938 3.408 1 95.5 40 SER B N 1
ATOM 2046 C CA . SER B 1 40 ? -7.184 26.219 3.498 1 95.5 40 SER B CA 1
ATOM 2047 C C . SER B 1 40 ? -7.219 26.734 4.934 1 95.5 40 SER B C 1
ATOM 2049 O O . SER B 1 40 ? -7.121 27.938 5.172 1 95.5 40 SER B O 1
ATOM 2051 N N . ALA B 1 41 ? -7.297 25.859 5.859 1 94.69 41 ALA B N 1
ATOM 2052 C CA . ALA B 1 41 ? -7.43 26.234 7.262 1 94.69 41 ALA B CA 1
ATOM 2053 C C . ALA B 1 41 ? -6.066 26.562 7.871 1 94.69 41 ALA B C 1
ATOM 2055 O O . ALA B 1 41 ? -5.926 27.547 8.602 1 94.69 41 ALA B O 1
ATOM 2056 N N . ALA B 1 42 ? -5.07 25.781 7.555 1 94.31 42 ALA B N 1
ATOM 2057 C CA . ALA B 1 42 ? -3.807 25.875 8.281 1 94.31 42 ALA B CA 1
ATOM 2058 C C . ALA B 1 42 ? -2.758 26.625 7.461 1 94.31 42 ALA B C 1
ATOM 2060 O O . ALA B 1 42 ? -1.89 27.297 8.016 1 94.31 42 ALA B O 1
ATOM 2061 N N . LEU B 1 43 ? -2.863 26.5 6.152 1 95.12 43 LEU B N 1
ATOM 2062 C CA . LEU B 1 43 ? -1.829 27.062 5.289 1 95.12 43 LEU B CA 1
ATOM 2063 C C . LEU B 1 43 ? -2.438 27.625 4.016 1 95.12 43 LEU B C 1
ATOM 2065 O O . LEU B 1 43 ? -2.078 27.219 2.91 1 95.12 43 LEU B O 1
ATOM 2069 N N . PRO B 1 44 ? -3.283 28.609 4.238 1 94.38 44 PRO B N 1
ATOM 2070 C CA . PRO B 1 44 ? -3.957 29.156 3.053 1 94.38 44 PRO B CA 1
ATOM 2071 C C . PRO B 1 44 ? -2.979 29.719 2.025 1 94.38 44 PRO B C 1
ATOM 2073 O O . PRO B 1 44 ? -2.105 30.516 2.375 1 94.38 44 PRO B O 1
ATOM 2076 N N . GLY B 1 45 ? -3.072 29.281 0.792 1 95.5 45 GLY B N 1
ATOM 2077 C CA . GLY B 1 45 ? -2.287 29.781 -0.322 1 95.5 45 GLY B CA 1
ATOM 2078 C C . GLY B 1 45 ? -0.895 29.188 -0.391 1 95.5 45 GLY B C 1
ATOM 2079 O O . GLY B 1 45 ? -0.077 29.594 -1.218 1 95.5 45 GLY B O 1
ATOM 2080 N N . LEU B 1 46 ? -0.625 28.281 0.502 1 95.44 46 LEU B N 1
ATOM 2081 C CA . LEU B 1 46 ? 0.719 27.719 0.56 1 95.44 46 LEU B CA 1
ATOM 2082 C C . LEU B 1 46 ? 0.714 26.25 0.12 1 95.44 46 LEU B C 1
ATOM 2084 O O . LEU B 1 46 ? -0.265 25.531 0.341 1 95.44 46 LEU B O 1
ATOM 2088 N N . LEU B 1 47 ? 1.742 25.812 -0.52 1 96.5 47 LEU B N 1
ATOM 2089 C CA . LEU B 1 47 ? 2.012 24.406 -0.803 1 96.5 47 LEU B CA 1
ATOM 2090 C C . LEU B 1 47 ? 2.789 23.766 0.34 1 96.5 47 LEU B C 1
ATOM 2092 O O . LEU B 1 47 ? 3.963 24.078 0.551 1 96.5 47 LEU B O 1
ATOM 2096 N N . PRO B 1 48 ? 2.203 22.906 1.08 1 96 48 PRO B N 1
ATOM 2097 C CA . PRO B 1 48 ? 2.871 22.328 2.248 1 96 48 PRO B CA 1
ATOM 2098 C C . PRO B 1 48 ? 3.859 21.219 1.876 1 96 48 PRO B C 1
ATOM 2100 O O . PRO B 1 48 ? 3.447 20.125 1.48 1 96 48 PRO B O 1
ATOM 2103 N N . CYS B 1 49 ? 5.098 21.469 2.064 1 92.81 49 CYS B N 1
ATOM 2104 C CA . CYS B 1 49 ? 6.133 20.484 1.779 1 92.81 49 CYS B CA 1
ATOM 2105 C C . CYS B 1 49 ? 6.676 19.875 3.066 1 92.81 49 CYS B C 1
ATOM 2107 O O . CYS B 1 49 ? 6.855 20.578 4.062 1 92.81 49 CYS B O 1
ATOM 2109 N N . GLY B 1 50 ? 6.828 18.594 2.975 1 89.81 50 GLY B N 1
ATOM 2110 C CA . GLY B 1 50 ? 7.535 17.938 4.066 1 89.81 50 GLY B CA 1
ATOM 2111 C C . GLY B 1 50 ? 9.016 18.25 4.094 1 89.81 50 GLY B C 1
ATOM 2112 O O . GLY B 1 50 ? 9.508 19.031 3.275 1 89.81 50 GLY B O 1
ATOM 2113 N N . PRO B 1 51 ? 9.695 17.672 5.039 1 83.19 51 PRO B N 1
ATOM 2114 C CA . PRO B 1 51 ? 11.102 18 5.246 1 83.19 51 PRO B CA 1
ATOM 2115 C C . PRO B 1 51 ? 11.969 17.688 4.023 1 83.19 51 PRO B C 1
ATOM 2117 O O . PRO B 1 51 ? 12.984 18.344 3.799 1 83.19 51 PRO B O 1
ATOM 2120 N N . ALA B 1 52 ? 11.586 16.703 3.234 1 81.62 52 ALA B N 1
ATOM 2121 C CA . ALA B 1 52 ? 12.391 16.312 2.076 1 81.62 52 ALA B CA 1
ATOM 2122 C C . ALA B 1 52 ? 11.914 17.031 0.815 1 81.62 52 ALA B C 1
ATOM 2124 O O . ALA B 1 52 ? 12.383 16.734 -0.286 1 81.62 52 ALA B O 1
ATOM 2125 N N . GLY B 1 53 ? 10.938 17.922 0.98 1 87.75 53 GLY B N 1
ATOM 2126 C CA . GLY B 1 53 ? 10.5 18.75 -0.139 1 87.75 53 GLY B CA 1
ATOM 2127 C C . GLY B 1 53 ? 9.297 18.172 -0.865 1 87.75 53 GLY B C 1
ATOM 2128 O O . GLY B 1 53 ? 8.852 18.719 -1.871 1 87.75 53 GLY B O 1
ATOM 2129 N N . HIS B 1 54 ? 8.742 17.094 -0.353 1 91.12 54 HIS B N 1
ATOM 2130 C CA . HIS B 1 54 ? 7.57 16.5 -0.985 1 91.12 54 HIS B CA 1
ATOM 2131 C C . HIS B 1 54 ? 6.281 17.141 -0.494 1 91.12 54 HIS B C 1
ATOM 2133 O O . HIS B 1 54 ? 6.145 17.438 0.696 1 91.12 54 HIS B O 1
ATOM 2139 N N . ALA B 1 55 ? 5.406 17.406 -1.415 1 95.31 55 ALA B N 1
ATOM 2140 C CA . ALA B 1 55 ? 4.055 17.859 -1.104 1 95.31 55 ALA B CA 1
ATOM 2141 C C . ALA B 1 55 ? 3.01 16.906 -1.662 1 95.31 55 ALA B C 1
ATOM 2143 O O . ALA B 1 55 ? 3.141 16.422 -2.789 1 95.31 55 ALA B O 1
ATOM 2144 N N . VAL B 1 56 ? 2.051 16.531 -0.893 1 96.38 56 VAL B N 1
ATOM 2145 C CA . VAL B 1 56 ? 0.886 15.742 -1.276 1 96.38 56 VAL B CA 1
ATOM 2146 C C . VAL B 1 56 ? -0.387 16.562 -1.054 1 96.38 56 VAL B C 1
ATOM 2148 O O . VAL B 1 56 ? -0.8 16.781 0.088 1 96.38 56 VAL B O 1
ATOM 2151 N N . VAL B 1 57 ? -0.966 17.047 -2.148 1 98 57 VAL B N 1
ATOM 2152 C CA . VAL B 1 57 ? -2.074 17.984 -2.029 1 98 57 VAL B CA 1
ATOM 2153 C C . VAL B 1 57 ? -3.121 17.688 -3.102 1 98 57 VAL B C 1
ATOM 2155 O O . VAL B 1 57 ? -2.871 16.906 -4.023 1 98 57 VAL B O 1
ATOM 2158 N N . ASP B 1 58 ? -4.289 18.188 -2.922 1 97.62 58 ASP B N 1
ATOM 2159 C CA . ASP B 1 58 ? -5.305 18.109 -3.969 1 97.62 58 ASP B CA 1
ATOM 2160 C C . ASP B 1 58 ? -4.902 18.953 -5.188 1 97.62 58 ASP B C 1
ATOM 2162 O O . ASP B 1 58 ? -4.102 19.875 -5.074 1 97.62 58 ASP B O 1
ATOM 2166 N N . ALA B 1 59 ? -5.504 18.703 -6.262 1 97.44 59 ALA B N 1
ATOM 2167 C CA . ALA B 1 59 ? -5.133 19.297 -7.543 1 97.44 59 ALA B CA 1
ATOM 2168 C C . ALA B 1 59 ? -5.301 20.812 -7.516 1 97.44 59 ALA B C 1
ATOM 2170 O O . ALA B 1 59 ? -4.484 21.547 -8.078 1 97.44 59 ALA B O 1
ATOM 2171 N N . ARG B 1 60 ? -6.273 21.312 -6.934 1 96.62 60 ARG B N 1
ATOM 2172 C CA . ARG B 1 60 ? -6.52 22.75 -6.895 1 96.62 60 ARG B CA 1
ATOM 2173 C C . ARG B 1 60 ? -5.43 23.469 -6.105 1 96.62 60 ARG B C 1
ATOM 2175 O O . ARG B 1 60 ? -4.891 24.484 -6.562 1 96.62 60 ARG B O 1
ATOM 2182 N N . THR B 1 61 ? -5.203 22.953 -4.918 1 97.19 61 THR B N 1
ATOM 2183 C CA . THR B 1 61 ? -4.141 23.547 -4.113 1 97.19 61 THR B CA 1
ATOM 2184 C C . THR B 1 61 ? -2.814 23.531 -4.871 1 97.19 61 THR B C 1
ATOM 2186 O O . THR B 1 61 ? -2.072 24.516 -4.855 1 97.19 61 THR B O 1
ATOM 2189 N N . HIS B 1 62 ? -2.514 22.453 -5.504 1 97.38 62 HIS B N 1
ATOM 2190 C CA . HIS B 1 62 ? -1.292 22.359 -6.293 1 97.38 62 HIS B CA 1
ATOM 2191 C C . HIS B 1 62 ? -1.244 23.453 -7.363 1 97.38 62 HIS B C 1
ATOM 2193 O O . HIS B 1 62 ? -0.2 24.078 -7.574 1 97.38 62 HIS B O 1
ATOM 2199 N N . ALA B 1 63 ? -2.338 23.688 -7.969 1 96.75 63 ALA B N 1
ATOM 2200 C CA . ALA B 1 63 ? -2.408 24.641 -9.078 1 96.75 63 ALA B CA 1
ATOM 2201 C C . ALA B 1 63 ? -2.383 26.078 -8.57 1 96.75 63 ALA B C 1
ATOM 2203 O O . ALA B 1 63 ? -1.774 26.953 -9.195 1 96.75 63 ALA B O 1
ATOM 2204 N N . GLU B 1 64 ? -2.9 26.328 -7.414 1 96.56 64 GLU B N 1
ATOM 2205 C CA . GLU B 1 64 ? -3.232 27.703 -7.055 1 96.56 64 GLU B CA 1
ATOM 2206 C C . GLU B 1 64 ? -2.277 28.25 -6 1 96.56 64 GLU B C 1
ATOM 2208 O O . GLU B 1 64 ? -2.18 29.453 -5.805 1 96.56 64 GLU B O 1
ATOM 2213 N N . ALA B 1 65 ? -1.603 27.344 -5.293 1 96.69 65 ALA B N 1
ATOM 2214 C CA . ALA B 1 65 ? -0.706 27.828 -4.25 1 96.69 65 ALA B CA 1
ATOM 2215 C C . ALA B 1 65 ? 0.342 28.781 -4.828 1 96.69 65 ALA B C 1
ATOM 2217 O O . ALA B 1 65 ? 0.973 28.469 -5.844 1 96.69 65 ALA B O 1
ATOM 2218 N N . GLY B 1 66 ? 0.521 29.891 -4.156 1 94.81 66 GLY B N 1
ATOM 2219 C CA . GLY B 1 66 ? 1.437 30.891 -4.672 1 94.81 66 GLY B CA 1
ATOM 2220 C C . GLY B 1 66 ? 2.807 30.844 -4.023 1 94.81 66 GLY B C 1
ATOM 2221 O O . GLY B 1 66 ? 3.771 31.406 -4.551 1 94.81 66 GLY B O 1
ATOM 2222 N N . GLU B 1 67 ? 2.84 30.25 -2.787 1 93.69 67 GLU B N 1
ATOM 2223 C CA . GLU B 1 67 ? 4.086 30.094 -2.039 1 93.69 67 GLU B CA 1
ATOM 2224 C C . GLU B 1 67 ? 4.234 28.672 -1.51 1 93.69 67 GLU B C 1
ATOM 2226 O O . GLU B 1 67 ? 3.293 27.891 -1.567 1 93.69 67 GLU B O 1
ATOM 2231 N N . ILE B 1 68 ? 5.418 28.375 -1.096 1 93.25 68 ILE B N 1
ATOM 2232 C CA . ILE B 1 68 ? 5.707 27.062 -0.524 1 93.25 68 ILE B CA 1
ATOM 2233 C C . ILE B 1 68 ? 5.855 27.172 0.991 1 93.25 68 ILE B C 1
ATOM 2235 O O . ILE B 1 68 ? 6.289 28.219 1.499 1 93.25 68 ILE B O 1
ATOM 2239 N N . TRP B 1 69 ? 5.371 26.234 1.604 1 91.5 69 TRP B N 1
ATOM 2240 C CA . TRP B 1 69 ? 5.641 26.062 3.027 1 91.5 69 TRP B CA 1
ATOM 2241 C C . TRP B 1 69 ? 6.586 24.891 3.256 1 91.5 69 TRP B C 1
ATOM 2243 O O . TRP B 1 69 ? 6.246 23.734 2.961 1 91.5 69 TRP B O 1
ATOM 2253 N N . ALA B 1 70 ? 7.766 25.109 3.781 1 86.69 70 ALA B N 1
ATOM 2254 C CA . ALA B 1 70 ? 8.766 24.078 4.039 1 86.69 70 ALA B CA 1
ATOM 2255 C C . ALA B 1 70 ? 9.586 24.422 5.281 1 86.69 70 ALA B C 1
ATOM 2257 O O . ALA B 1 70 ? 10.109 25.531 5.41 1 86.69 70 ALA B O 1
ATOM 2258 N N . GLY B 1 71 ? 9.68 23.469 6.145 1 79 71 GLY B N 1
ATOM 2259 C CA . GLY B 1 71 ? 10.469 23.688 7.348 1 79 71 GLY B CA 1
ATOM 2260 C C . GLY B 1 71 ? 9.922 24.781 8.234 1 79 71 GLY B C 1
ATOM 2261 O O . GLY B 1 71 ? 10.68 25.562 8.812 1 79 71 GLY B O 1
ATOM 2262 N N . GLY B 1 72 ? 8.656 24.984 8.172 1 81.38 72 GLY B N 1
ATOM 2263 C CA . GLY B 1 72 ? 8.031 25.984 9.016 1 81.38 72 GLY B CA 1
ATOM 2264 C C . GLY B 1 72 ? 8.156 27.391 8.461 1 81.38 72 GLY B C 1
ATOM 2265 O O . GLY B 1 72 ? 7.906 28.375 9.164 1 81.38 72 GLY B O 1
ATOM 2266 N N . ARG B 1 73 ? 8.547 27.516 7.184 1 83.44 73 ARG B N 1
ATOM 2267 C CA . ARG B 1 73 ? 8.742 28.828 6.586 1 83.44 73 ARG B CA 1
ATOM 2268 C C . ARG B 1 73 ? 8.047 28.922 5.234 1 83.44 73 ARG B C 1
ATOM 2270 O O . ARG B 1 73 ? 7.895 27.922 4.539 1 83.44 73 ARG B O 1
ATOM 2277 N N . ARG B 1 74 ? 7.754 30.188 5.004 1 88.12 74 ARG B N 1
ATOM 2278 C CA . ARG B 1 74 ? 7.199 30.5 3.693 1 88.12 74 ARG B CA 1
ATOM 2279 C C . ARG B 1 74 ? 8.305 30.859 2.703 1 88.12 74 ARG B C 1
ATOM 2281 O O . ARG B 1 74 ? 9.273 31.531 3.059 1 88.12 74 ARG B O 1
ATOM 2288 N N . ARG B 1 75 ? 8.141 30.375 1.544 1 86.38 75 ARG B N 1
ATOM 2289 C CA . ARG B 1 75 ? 9.102 30.641 0.479 1 86.38 75 ARG B CA 1
ATOM 2290 C C . ARG B 1 75 ? 8.391 30.891 -0.847 1 86.38 75 ARG B C 1
ATOM 2292 O O . ARG B 1 75 ? 7.297 30.359 -1.078 1 86.38 75 ARG B O 1
ATOM 2299 N N . PRO B 1 76 ? 9.039 31.766 -1.56 1 88.94 76 PRO B N 1
ATOM 2300 C CA . PRO B 1 76 ? 8.453 31.938 -2.893 1 88.94 76 PRO B CA 1
ATOM 2301 C C . PRO B 1 76 ? 8.406 30.625 -3.684 1 88.94 76 PRO B C 1
ATOM 2303 O O . PRO B 1 76 ? 9.328 29.812 -3.596 1 88.94 76 PRO B O 1
ATOM 2306 N N . ARG B 1 77 ? 7.367 30.453 -4.367 1 91.88 77 ARG B N 1
ATOM 2307 C CA . ARG B 1 77 ? 7.203 29.266 -5.188 1 91.88 77 ARG B CA 1
ATOM 2308 C C . ARG B 1 77 ? 7.758 29.484 -6.59 1 91.88 77 ARG B C 1
ATOM 2310 O O . ARG B 1 77 ? 7.441 30.484 -7.238 1 91.88 77 ARG B O 1
ATOM 2317 N N . ASP B 1 78 ? 8.664 28.594 -7.043 1 91.44 78 ASP B N 1
ATOM 2318 C CA . ASP B 1 78 ? 9.203 28.531 -8.398 1 91.44 78 ASP B CA 1
ATOM 2319 C C . ASP B 1 78 ? 8.891 27.203 -9.055 1 91.44 78 ASP B C 1
ATOM 2321 O O . ASP B 1 78 ? 9.508 26.172 -8.734 1 91.44 78 ASP B O 1
ATOM 2325 N N . ARG B 1 79 ? 8.016 27.172 -10 1 91.06 79 ARG B N 1
ATOM 2326 C CA . ARG B 1 79 ? 7.523 25.938 -10.617 1 91.06 79 ARG B CA 1
ATOM 2327 C C . ARG B 1 79 ? 8.641 25.219 -11.367 1 91.06 79 ARG B C 1
ATOM 2329 O O . ARG B 1 79 ? 8.562 24.016 -11.586 1 91.06 79 ARG B O 1
ATOM 2336 N N . ARG B 1 80 ? 9.719 25.938 -11.695 1 89.81 80 ARG B N 1
ATOM 2337 C CA . ARG B 1 80 ? 10.852 25.344 -12.398 1 89.81 80 ARG B CA 1
ATOM 2338 C C . ARG B 1 80 ? 11.609 24.375 -11.492 1 89.81 80 ARG B C 1
ATOM 2340 O O . ARG B 1 80 ? 12.375 23.547 -11.977 1 89.81 80 ARG B O 1
ATOM 2347 N N . ARG B 1 81 ? 11.297 24.562 -10.219 1 90.88 81 ARG B N 1
ATOM 2348 C CA . ARG B 1 81 ? 12.016 23.75 -9.25 1 90.88 81 ARG B CA 1
ATOM 2349 C C . ARG B 1 81 ? 11.125 22.625 -8.719 1 90.88 81 ARG B C 1
ATOM 2351 O O . ARG B 1 81 ? 11.406 22.047 -7.664 1 90.88 81 ARG B O 1
ATOM 2358 N N . GLU B 1 82 ? 10.07 22.391 -9.453 1 93.25 82 GLU B N 1
ATOM 2359 C CA . GLU B 1 82 ? 9.117 21.375 -9.023 1 93.25 82 GLU B CA 1
ATOM 2360 C C . GLU B 1 82 ? 9.008 20.25 -10.039 1 93.25 82 GLU B C 1
ATOM 2362 O O . GLU B 1 82 ? 9.133 20.484 -11.242 1 93.25 82 GLU B O 1
ATOM 2367 N N . THR B 1 83 ? 8.875 19.094 -9.578 1 91.69 83 THR B N 1
ATOM 2368 C CA . THR B 1 83 ? 8.594 17.922 -10.406 1 91.69 83 THR B CA 1
ATOM 2369 C C . THR B 1 83 ? 7.359 17.188 -9.898 1 91.69 83 THR B C 1
ATOM 2371 O O . THR B 1 83 ? 7.316 16.766 -8.742 1 91.69 83 THR B O 1
ATOM 2374 N N . VAL B 1 84 ? 6.352 17.062 -10.688 1 91.94 84 VAL B N 1
ATOM 2375 C CA . VAL B 1 84 ? 5.188 16.266 -10.344 1 91.94 84 VAL B CA 1
ATOM 2376 C C . VAL B 1 84 ? 5.551 14.781 -10.422 1 91.94 84 VAL B C 1
ATOM 2378 O O . VAL B 1 84 ? 5.918 14.273 -11.484 1 91.94 84 VAL B O 1
ATOM 2381 N N . LEU B 1 85 ? 5.406 14.203 -9.344 1 87.12 85 LEU B N 1
ATOM 2382 C CA . LEU B 1 85 ? 5.832 12.805 -9.266 1 87.12 85 LEU B CA 1
ATOM 2383 C C . LEU B 1 85 ? 4.668 11.867 -9.57 1 87.12 85 LEU B C 1
ATOM 2385 O O . LEU B 1 85 ? 4.848 10.859 -10.25 1 87.12 85 LEU B O 1
ATOM 2389 N N . THR B 1 86 ? 3.496 12.18 -9.023 1 84.88 86 THR B N 1
ATOM 2390 C CA . THR B 1 86 ? 2.336 11.328 -9.266 1 84.88 86 THR B CA 1
ATOM 2391 C C . THR B 1 86 ? 1.047 12.141 -9.203 1 84.88 86 THR B C 1
ATOM 2393 O O . THR B 1 86 ? 0.952 13.102 -8.438 1 84.88 86 THR B O 1
ATOM 2396 N N . GLU B 1 87 ? 0.134 11.766 -10.039 1 89.38 87 GLU B N 1
ATOM 2397 C CA . GLU B 1 87 ? -1.264 12.18 -9.961 1 89.38 87 GLU B CA 1
ATOM 2398 C C . GLU B 1 87 ? -2.184 10.977 -9.75 1 89.38 87 GLU B C 1
ATOM 2400 O O . GLU B 1 87 ? -2.311 10.125 -10.641 1 89.38 87 GLU B O 1
ATOM 2405 N N . THR B 1 88 ? -2.744 10.938 -8.641 1 87.12 88 THR B N 1
ATOM 2406 C CA . THR B 1 88 ? -3.562 9.781 -8.273 1 87.12 88 THR B CA 1
ATOM 2407 C C . THR B 1 88 ? -5.043 10.156 -8.273 1 87.12 88 THR B C 1
ATOM 2409 O O . THR B 1 88 ? -5.5 10.914 -7.418 1 87.12 88 THR B O 1
ATOM 2412 N N . PRO B 1 89 ? -5.707 9.578 -9.219 1 88.44 89 PRO B N 1
ATOM 2413 C CA . PRO B 1 89 ? -7.156 9.797 -9.172 1 88.44 89 PRO B CA 1
ATOM 2414 C C . PRO B 1 89 ? -7.836 9.023 -8.047 1 88.44 89 PRO B C 1
ATOM 2416 O O . PRO B 1 89 ? -7.66 7.809 -7.934 1 88.44 89 PRO B O 1
ATOM 2419 N N . LEU B 1 90 ? -8.469 9.688 -7.156 1 90.12 90 LEU B N 1
ATOM 2420 C CA . LEU B 1 90 ? -9.188 9.094 -6.031 1 90.12 90 LEU B CA 1
ATOM 2421 C C . LEU B 1 90 ? -10.633 9.586 -5.988 1 90.12 90 LEU B C 1
ATOM 2423 O O . LEU B 1 90 ? -10.969 10.586 -6.629 1 90.12 90 LEU B O 1
ATOM 2427 N N . PRO B 1 91 ? -11.453 8.797 -5.254 1 84.62 91 PRO B N 1
ATOM 2428 C CA . PRO B 1 91 ? -12.789 9.344 -5.027 1 84.62 91 PRO B CA 1
ATOM 2429 C C . PRO B 1 91 ? -12.75 10.711 -4.348 1 84.62 91 PRO B C 1
ATOM 2431 O O . PRO B 1 91 ? -12.031 10.898 -3.367 1 84.62 91 PRO B O 1
ATOM 2434 N N . GLY B 1 92 ? -13.391 11.727 -4.898 1 90.88 92 GLY B N 1
ATOM 2435 C CA . GLY B 1 92 ? -13.43 13.078 -4.359 1 90.88 92 GLY B CA 1
ATOM 2436 C C . GLY B 1 92 ? -12.492 14.031 -5.074 1 90.88 92 GLY B C 1
ATOM 2437 O O . GLY B 1 92 ? -12.562 15.242 -4.863 1 90.88 92 GLY B O 1
ATOM 2438 N N . GLY B 1 93 ? -11.477 13.375 -5.859 1 93.56 93 GLY B N 1
ATOM 2439 C CA . GLY B 1 93 ? -10.602 14.242 -6.633 1 93.56 93 GLY B CA 1
ATOM 2440 C C . GLY B 1 93 ? -9.195 13.703 -6.762 1 93.56 93 GLY B C 1
ATOM 2441 O O . GLY B 1 93 ? -8.828 12.734 -6.09 1 93.56 93 GLY B O 1
ATOM 2442 N N . THR B 1 94 ? -8.477 14.344 -7.523 1 94.75 94 THR B N 1
ATOM 2443 C CA . THR B 1 94 ? -7.109 13.93 -7.797 1 94.75 94 THR B CA 1
ATOM 2444 C C . THR B 1 94 ? -6.16 14.445 -6.715 1 94.75 94 THR B C 1
ATOM 2446 O O . THR B 1 94 ? -6.277 15.594 -6.277 1 94.75 94 THR B O 1
ATOM 2449 N N . VAL B 1 95 ? -5.254 13.586 -6.301 1 95.19 95 VAL B N 1
ATOM 2450 C CA . VAL B 1 95 ? -4.184 13.961 -5.383 1 95.19 95 VAL B CA 1
ATOM 2451 C C . VAL B 1 95 ? -2.855 14.023 -6.137 1 95.19 95 VAL B C 1
ATOM 2453 O O . VAL B 1 95 ? -2.504 13.094 -6.867 1 95.19 95 VAL B O 1
ATOM 2456 N N . VAL B 1 96 ? -2.156 15.102 -5.957 1 95.62 96 VAL B N 1
ATOM 2457 C CA . VAL B 1 96 ? -0.902 15.344 -6.664 1 95.62 96 VAL B CA 1
ATOM 2458 C C . VAL B 1 96 ? 0.267 15.258 -5.684 1 95.62 96 VAL B C 1
ATOM 2460 O O . VAL B 1 96 ? 0.224 15.844 -4.602 1 95.62 96 VAL B O 1
ATOM 2463 N N . THR B 1 97 ? 1.23 14.492 -6.023 1 93.88 97 THR B N 1
ATOM 2464 C CA . THR B 1 97 ? 2.492 14.461 -5.289 1 93.88 97 THR B CA 1
ATOM 2465 C C . THR B 1 97 ? 3.598 15.148 -6.086 1 93.88 97 THR B C 1
ATOM 2467 O O . THR B 1 97 ? 3.861 14.781 -7.234 1 93.88 97 THR B O 1
ATOM 2470 N N . THR B 1 98 ? 4.199 16.141 -5.484 1 93.56 98 THR B N 1
ATOM 2471 C CA . THR B 1 98 ? 5.242 16.906 -6.156 1 93.56 98 THR B CA 1
ATOM 2472 C C . THR B 1 98 ? 6.48 17.031 -5.273 1 93.56 98 THR B C 1
ATOM 2474 O O . THR B 1 98 ? 6.387 16.938 -4.047 1 93.56 98 THR B O 1
ATOM 2477 N N . ARG B 1 99 ? 7.598 17.078 -5.863 1 90.44 99 ARG B N 1
ATOM 2478 C CA . ARG B 1 99 ? 8.859 17.344 -5.172 1 90.44 99 ARG B CA 1
ATOM 2479 C C . ARG B 1 99 ? 9.391 18.734 -5.512 1 90.44 99 ARG B C 1
ATOM 2481 O O . ARG B 1 99 ? 9.477 19.094 -6.688 1 90.44 99 ARG B O 1
ATOM 2488 N N . VAL B 1 100 ? 9.594 19.453 -4.48 1 90.31 100 VAL B N 1
ATOM 2489 C CA . VAL B 1 100 ? 10.195 20.766 -4.629 1 90.31 100 VAL B CA 1
ATOM 2490 C C . VAL B 1 100 ? 11.664 20.719 -4.223 1 90.31 100 VAL B C 1
ATOM 2492 O O . VAL B 1 100 ? 11.992 20.281 -3.119 1 90.31 100 VAL B O 1
ATOM 2495 N N . THR B 1 101 ? 12.531 20.984 -5.156 1 81.44 101 THR B N 1
ATOM 2496 C CA . THR B 1 101 ? 13.953 21.047 -4.832 1 81.44 101 THR B CA 1
ATOM 2497 C C . THR B 1 101 ? 14.305 22.406 -4.207 1 81.44 101 THR B C 1
ATOM 2499 O O . THR B 1 101 ? 13.883 23.453 -4.707 1 81.44 101 THR B O 1
ATOM 2502 N N . ARG B 1 102 ? 14.594 22.484 -2.877 1 66.31 102 ARG B N 1
ATOM 2503 C CA . ARG B 1 102 ? 14.883 23.734 -2.168 1 66.31 102 ARG B CA 1
ATOM 2504 C C . ARG B 1 102 ? 16.297 24.219 -2.463 1 66.31 102 ARG B C 1
ATOM 2506 O O . ARG B 1 102 ? 17.25 23.438 -2.436 1 66.31 102 ARG B O 1
ATOM 2513 N N . PRO B 1 103 ? 16.422 25.531 -3.008 1 57.69 103 PRO B N 1
ATOM 2514 C CA . PRO B 1 103 ? 17.781 26.078 -2.977 1 57.69 103 PRO B CA 1
ATOM 2515 C C . PRO B 1 103 ? 18.312 26.266 -1.557 1 57.69 103 PRO B C 1
ATOM 2517 O O . PRO B 1 103 ? 17.531 26.297 -0.604 1 57.69 103 PRO B O 1
ATOM 2520 N N . ALA B 1 104 ? 19.672 26.188 -1.374 1 54.62 104 ALA B N 1
ATOM 2521 C CA . ALA B 1 104 ? 20.375 26.562 -0.143 1 54.62 104 ALA B CA 1
ATOM 2522 C C . ALA B 1 104 ? 19.734 27.766 0.515 1 54.62 104 ALA B C 1
ATOM 2524 O O . ALA B 1 104 ? 19.172 28.625 -0.17 1 54.62 104 ALA B O 1
ATOM 2525 N N . PRO B 1 105 ? 19.469 27.625 1.848 1 51.69 105 PRO B N 1
ATOM 2526 C CA . PRO B 1 105 ? 18.875 28.734 2.605 1 51.69 105 PRO B CA 1
ATOM 2527 C C . PRO B 1 105 ? 19.438 30.094 2.201 1 51.69 105 PRO B C 1
ATOM 2529 O O . PRO B 1 105 ? 20.625 30.359 2.395 1 51.69 105 PRO B O 1
ATOM 2532 N N . ASP B 1 106 ? 19.328 30.578 1.082 1 51.88 106 ASP B N 1
ATOM 2533 C CA . ASP B 1 106 ? 19.844 31.953 1.147 1 51.88 106 ASP B CA 1
ATOM 2534 C C . ASP B 1 106 ? 19.438 32.625 2.457 1 51.88 106 ASP B C 1
ATOM 2536 O O . ASP B 1 106 ? 19.016 31.953 3.402 1 51.88 106 ASP B O 1
ATOM 2540 N N . GLY B 1 107 ? 18.688 33.875 2.52 1 52.22 107 GLY B N 1
ATOM 2541 C CA . GLY B 1 107 ? 18.25 34.844 3.518 1 52.22 107 GLY B CA 1
ATOM 2542 C C . GLY B 1 107 ? 17.078 34.344 4.352 1 52.22 107 GLY B C 1
ATOM 2543 O O . GLY B 1 107 ? 16.031 35 4.426 1 52.22 107 GLY B O 1
ATOM 2544 N N . ASP B 1 108 ? 17.031 33.062 4.707 1 55.31 108 ASP B N 1
ATOM 2545 C CA . ASP B 1 108 ? 15.812 32.438 5.191 1 55.31 108 ASP B CA 1
ATOM 2546 C C . ASP B 1 108 ? 15.359 33.062 6.508 1 55.31 108 ASP B C 1
ATOM 2548 O O . ASP B 1 108 ? 16.125 33.156 7.465 1 55.31 108 ASP B O 1
ATOM 2552 N N . ARG B 1 109 ? 14.359 33.906 6.453 1 63.81 109 ARG B N 1
ATOM 2553 C CA . ARG B 1 109 ? 13.711 34.438 7.641 1 63.81 109 ARG B CA 1
ATOM 2554 C C . ARG B 1 109 ? 13.406 33.344 8.648 1 63.81 109 ARG B C 1
ATOM 2556 O O . ARG B 1 109 ? 12.914 32.281 8.281 1 63.81 109 ARG B O 1
ATOM 2563 N N . ARG B 1 110 ? 13.898 33.5 9.812 1 74.5 110 ARG B N 1
ATOM 2564 C CA . ARG B 1 110 ? 13.586 32.594 10.906 1 74.5 110 ARG B CA 1
ATOM 2565 C C . ARG B 1 110 ? 12.086 32.5 11.125 1 74.5 110 ARG B C 1
ATOM 2567 O O . ARG B 1 110 ? 11.367 33.5 11.023 1 74.5 110 ARG B O 1
ATOM 2574 N N . PRO B 1 111 ? 11.617 31.328 11.305 1 78.88 111 PRO B N 1
ATOM 2575 C CA . PRO B 1 111 ? 10.195 31.172 11.594 1 78.88 111 PRO B CA 1
ATOM 2576 C C . PRO B 1 111 ? 9.742 31.984 12.805 1 78.88 111 PRO B C 1
ATOM 2578 O O . PRO B 1 111 ? 10.492 32.094 13.781 1 78.88 111 PRO B O 1
ATOM 2581 N N . ASP B 1 112 ? 8.609 32.656 12.641 1 83.88 112 ASP B N 1
ATOM 2582 C CA . ASP B 1 112 ? 8.031 33.344 13.781 1 83.88 112 ASP B CA 1
ATOM 2583 C C . ASP B 1 112 ? 6.984 32.5 14.484 1 83.88 112 ASP B C 1
ATOM 2585 O O . ASP B 1 112 ? 6.824 31.312 14.164 1 83.88 112 ASP B O 1
ATOM 2589 N N . THR B 1 113 ? 6.41 33.062 15.492 1 86.81 113 THR B N 1
ATOM 2590 C CA . THR B 1 113 ? 5.453 32.344 16.328 1 86.81 113 THR B CA 1
ATOM 2591 C C . THR B 1 113 ? 4.254 31.891 15.492 1 86.81 113 THR B C 1
ATOM 2593 O O . THR B 1 113 ? 3.699 30.812 15.727 1 86.81 113 THR B O 1
ATOM 2596 N N . ALA B 1 114 ? 3.873 32.719 14.609 1 87.38 114 ALA B N 1
ATOM 2597 C CA . ALA B 1 114 ? 2.744 32.375 13.75 1 87.38 114 ALA B CA 1
ATOM 2598 C C . ALA B 1 114 ? 3.084 31.219 12.836 1 87.38 114 ALA B C 1
ATOM 2600 O O . ALA B 1 114 ? 2.242 30.344 12.594 1 87.38 114 ALA B O 1
ATOM 2601 N N . ASP B 1 115 ? 4.277 31.141 12.375 1 86.62 115 ASP B N 1
ATOM 2602 C CA . ASP B 1 115 ? 4.738 30.031 11.539 1 86.62 115 ASP B CA 1
ATOM 2603 C C . ASP B 1 115 ? 4.754 28.719 12.328 1 86.62 115 ASP B C 1
ATOM 2605 O O . ASP B 1 115 ? 4.348 27.672 11.805 1 86.62 115 ASP B O 1
ATOM 2609 N N . GLU B 1 116 ? 5.172 28.906 13.5 1 87.19 116 GLU B N 1
ATOM 2610 C CA . GLU B 1 116 ? 5.242 27.719 14.352 1 87.19 116 GLU B CA 1
ATOM 2611 C C . GLU B 1 116 ? 3.848 27.172 14.664 1 87.19 116 GLU B C 1
ATOM 2613 O O . GLU B 1 116 ? 3.635 25.969 14.672 1 87.19 116 GLU B O 1
ATOM 2618 N N . ALA B 1 117 ? 2.977 28.094 14.906 1 90.06 117 ALA B N 1
ATOM 2619 C CA . ALA B 1 117 ? 1.601 27.703 15.203 1 90.06 117 ALA B CA 1
ATOM 2620 C C . ALA B 1 117 ? 0.957 27.031 13.992 1 90.06 117 ALA B C 1
ATOM 2622 O O . ALA B 1 117 ? 0.251 26.016 14.141 1 90.06 117 ALA B O 1
ATOM 2623 N N . ALA B 1 118 ? 1.2 27.531 12.859 1 91.38 118 ALA B N 1
ATOM 2624 C CA . ALA B 1 118 ? 0.658 26.969 11.625 1 91.38 118 ALA B CA 1
ATOM 2625 C C . ALA B 1 118 ? 1.227 25.578 11.359 1 91.38 118 ALA B C 1
ATOM 2627 O O . ALA B 1 118 ? 0.499 24.656 10.953 1 91.38 118 ALA B O 1
ATOM 2628 N N . ALA B 1 119 ? 2.5 25.453 11.648 1 90.69 119 ALA B N 1
ATOM 2629 C CA . ALA B 1 119 ? 3.154 24.172 11.469 1 90.69 119 ALA B CA 1
ATOM 2630 C C . ALA B 1 119 ? 2.551 23.109 12.391 1 90.69 119 ALA B C 1
ATOM 2632 O O . ALA B 1 119 ? 2.289 21.984 11.977 1 90.69 119 ALA B O 1
ATOM 2633 N N . ALA B 1 120 ? 2.373 23.547 13.609 1 91.69 120 ALA B N 1
ATOM 2634 C CA . ALA B 1 120 ? 1.804 22.625 14.602 1 91.69 120 ALA B CA 1
ATOM 2635 C C . ALA B 1 120 ? 0.371 22.25 14.234 1 91.69 120 ALA B C 1
ATOM 2637 O O . ALA B 1 120 ? -0.021 21.094 14.367 1 91.69 120 ALA B O 1
ATOM 2638 N N . ALA B 1 121 ? -0.354 23.203 13.773 1 93 121 ALA B N 1
ATOM 2639 C CA . ALA B 1 121 ? -1.74 22.969 13.383 1 93 121 ALA B CA 1
ATOM 2640 C C . ALA B 1 121 ? -1.816 22.031 12.18 1 93 121 ALA B C 1
ATOM 2642 O O . ALA B 1 121 ? -2.658 21.125 12.148 1 93 121 ALA B O 1
ATOM 2643 N N . TYR B 1 122 ? -0.959 22.25 11.297 1 95.19 122 TYR B N 1
ATOM 2644 C CA . TYR B 1 122 ? -0.959 21.406 10.102 1 95.19 122 TYR B CA 1
ATOM 2645 C C . TYR B 1 122 ? -0.563 19.984 10.445 1 95.19 122 TYR B C 1
ATOM 2647 O O . TYR B 1 122 ? -1.195 19.031 9.984 1 95.19 122 TYR B O 1
ATOM 2655 N N . ALA B 1 123 ? 0.46 19.828 11.219 1 94 123 ALA B N 1
ATOM 2656 C CA . ALA B 1 123 ? 0.94 18.5 11.594 1 94 123 ALA B CA 1
ATOM 2657 C C . ALA B 1 123 ? -0.145 17.703 12.32 1 94 123 ALA B C 1
ATOM 2659 O O . ALA B 1 123 ? -0.401 16.547 11.984 1 94 123 ALA B O 1
ATOM 2660 N N . ARG B 1 124 ? -0.764 18.344 13.25 1 94.88 124 ARG B N 1
ATOM 2661 C CA . ARG B 1 124 ? -1.85 17.703 13.977 1 94.88 124 ARG B CA 1
ATOM 2662 C C . ARG B 1 124 ? -3.043 17.438 13.07 1 94.88 124 ARG B C 1
ATOM 2664 O O . ARG B 1 124 ? -3.678 16.391 13.156 1 94.88 124 ARG B O 1
ATOM 2671 N N . GLY B 1 125 ? -3.338 18.406 12.211 1 96.44 125 GLY B N 1
ATOM 2672 C CA . GLY B 1 125 ? -4.434 18.266 11.258 1 96.44 125 GLY B CA 1
ATOM 2673 C C . GLY B 1 125 ? -4.262 17.078 10.32 1 96.44 125 GLY B C 1
ATOM 2674 O O . GLY B 1 125 ? -5.238 16.438 9.938 1 96.44 125 GLY B O 1
ATOM 2675 N N . LEU B 1 126 ? -3.041 16.781 9.992 1 97.06 126 LEU B N 1
ATOM 2676 C CA . LEU B 1 126 ? -2.768 15.633 9.133 1 97.06 126 LEU B CA 1
ATOM 2677 C C . LEU B 1 126 ? -3.174 14.328 9.805 1 97.06 126 LEU B C 1
ATOM 2679 O O . LEU B 1 126 ? -3.709 13.43 9.156 1 97.06 126 LEU B O 1
ATOM 2683 N N . VAL B 1 127 ? -2.91 14.242 11.055 1 97.69 127 VAL B N 1
ATOM 2684 C CA . VAL B 1 127 ? -3.279 13.031 11.781 1 97.69 127 VAL B CA 1
ATOM 2685 C C . VAL B 1 127 ? -4.801 12.906 11.844 1 97.69 127 VAL B C 1
ATOM 2687 O O . VAL B 1 127 ? -5.352 11.828 11.617 1 97.69 127 VAL B O 1
ATOM 2690 N N . TRP B 1 128 ? -5.453 14.047 12.117 1 97.56 128 TRP B N 1
ATOM 2691 C CA . TRP B 1 128 ? -6.914 14.055 12.125 1 97.56 128 TRP B CA 1
ATOM 2692 C C . TRP B 1 128 ? -7.473 13.625 10.773 1 97.56 128 TRP B C 1
ATOM 2694 O O . TRP B 1 128 ? -8.422 12.844 10.711 1 97.56 128 TRP B O 1
ATOM 2704 N N . LEU B 1 129 ? -6.91 14.133 9.789 1 98.31 129 LEU B N 1
ATOM 2705 C CA . LEU B 1 129 ? -7.316 13.812 8.43 1 98.31 129 LEU B CA 1
ATOM 2706 C C . LEU B 1 129 ? -7.176 12.32 8.164 1 98.31 129 LEU B C 1
ATOM 2708 O O . LEU B 1 129 ? -8.125 11.672 7.707 1 98.31 129 LEU B O 1
ATOM 2712 N N . ARG B 1 130 ? -6.082 11.742 8.469 1 98.38 130 ARG B N 1
ATOM 2713 C CA . ARG B 1 130 ? -5.832 10.336 8.195 1 98.38 130 ARG B CA 1
ATOM 2714 C C . ARG B 1 130 ? -6.707 9.445 9.07 1 98.38 130 ARG B C 1
ATOM 2716 O O . ARG B 1 130 ? -7.133 8.367 8.641 1 98.38 130 ARG B O 1
ATOM 2723 N N . LEU B 1 131 ? -6.914 9.867 10.281 1 98.31 131 LEU B N 1
ATOM 2724 C CA . LEU B 1 131 ? -7.836 9.125 11.125 1 98.31 131 LEU B CA 1
ATOM 2725 C C . LEU B 1 131 ? -9.227 9.07 10.5 1 98.31 131 LEU B C 1
ATOM 2727 O O . LEU B 1 131 ? -9.867 8.008 10.492 1 98.31 131 LEU B O 1
ATOM 2731 N N . GLY B 1 132 ? -9.656 10.195 9.969 1 98 132 GLY B N 1
ATOM 2732 C CA . GLY B 1 132 ? -10.945 10.227 9.297 1 98 132 GLY B CA 1
ATOM 2733 C C . GLY B 1 132 ? -11.031 9.281 8.117 1 98 132 GLY B C 1
ATOM 2734 O O . GLY B 1 132 ? -12.023 8.578 7.945 1 98 132 GLY B O 1
ATOM 2735 N N . LEU B 1 133 ? -10.008 9.305 7.336 1 97.31 133 LEU B N 1
ATOM 2736 C CA . LEU B 1 133 ? -9.953 8.383 6.203 1 97.31 133 LEU B CA 1
ATOM 2737 C C . LEU B 1 133 ? -10.047 6.938 6.676 1 97.31 133 LEU B C 1
ATOM 2739 O O . LEU B 1 133 ? -10.773 6.133 6.09 1 97.31 133 LEU B O 1
ATOM 2743 N N . SER B 1 134 ? -9.289 6.629 7.664 1 97.81 134 SER B N 1
ATOM 2744 C CA . SER B 1 134 ? -9.234 5.27 8.188 1 97.81 134 SER B CA 1
ATOM 2745 C C . SER B 1 134 ? -10.594 4.828 8.727 1 97.81 134 SER B C 1
ATOM 2747 O O . SER B 1 134 ? -11 3.684 8.523 1 97.81 134 SER B O 1
ATOM 2749 N N . GLU B 1 135 ? -11.266 5.723 9.422 1 96.31 135 GLU B N 1
ATOM 2750 C CA . GLU B 1 135 ? -12.594 5.422 9.945 1 96.31 135 GLU B CA 1
ATOM 2751 C C . GLU B 1 135 ? -13.602 5.238 8.812 1 96.31 135 GLU B C 1
ATOM 2753 O O . GLU B 1 135 ? -14.516 4.41 8.914 1 96.31 135 GLU B O 1
ATOM 2758 N N . GLY B 1 136 ? -13.438 6.035 7.816 1 93.88 136 GLY B N 1
ATOM 2759 C CA . GLY B 1 136 ? -14.25 5.797 6.633 1 93.88 136 GLY B CA 1
ATOM 2760 C C . GLY B 1 136 ? -14.031 4.426 6.023 1 93.88 136 GLY B C 1
ATOM 2761 O O . GLY B 1 136 ? -14.984 3.758 5.621 1 93.88 136 GLY B O 1
ATOM 2762 N N . LEU B 1 137 ? -12.82 4.047 5.965 1 92 137 LEU B N 1
ATOM 2763 C CA . LEU B 1 137 ? -12.469 2.721 5.469 1 92 137 LEU B CA 1
ATOM 2764 C C . LEU B 1 137 ? -13.094 1.633 6.332 1 92 137 LEU B C 1
ATOM 2766 O O . LEU B 1 137 ? -13.57 0.621 5.816 1 92 137 LEU B O 1
ATOM 2770 N N . ARG B 1 138 ? -13.078 1.827 7.59 1 91.94 138 ARG B N 1
ATOM 2771 C CA . ARG B 1 138 ? -13.688 0.865 8.5 1 91.94 138 ARG B CA 1
ATOM 2772 C C . ARG B 1 138 ? -15.18 0.695 8.211 1 91.94 138 ARG B C 1
ATOM 2774 O O . ARG B 1 138 ? -15.688 -0.428 8.18 1 91.94 138 ARG B O 1
ATOM 2781 N N . SER B 1 139 ? -15.852 1.81 8.008 1 88.75 139 SER B N 1
ATOM 2782 C CA . SER B 1 139 ? -17.266 1.765 7.664 1 88.75 139 SER B CA 1
ATOM 2783 C C . SER B 1 139 ? -17.5 0.982 6.375 1 88.75 139 SER B C 1
ATOM 2785 O O . SER B 1 139 ? -18.453 0.202 6.277 1 88.75 139 SER B O 1
ATOM 2787 N N . ALA B 1 140 ? -16.625 1.162 5.426 1 83.44 140 ALA B N 1
ATOM 2788 C CA . ALA B 1 140 ? -16.719 0.442 4.156 1 83.44 140 ALA B CA 1
ATOM 2789 C C . ALA B 1 140 ? -16.516 -1.057 4.359 1 83.44 140 ALA B C 1
ATOM 2791 O O . ALA B 1 140 ? -17.203 -1.871 3.736 1 83.44 140 ALA B O 1
ATOM 2792 N N . CYS B 1 141 ? -15.562 -1.391 5.156 1 84.31 141 CYS B N 1
ATOM 2793 C CA . CYS B 1 141 ? -15.297 -2.793 5.453 1 84.31 141 CYS B CA 1
ATOM 2794 C C . CYS B 1 141 ? -16.5 -3.453 6.109 1 84.31 141 CYS B C 1
ATOM 2796 O O . CYS B 1 141 ? -16.875 -4.57 5.746 1 84.31 141 CYS B O 1
ATOM 2798 N N . VAL B 1 142 ? -17.109 -2.762 7.031 1 83.31 142 VAL B N 1
ATOM 2799 C CA . VAL B 1 142 ? -18.266 -3.293 7.738 1 83.31 142 VAL B CA 1
ATOM 2800 C C . VAL B 1 142 ? -19.422 -3.48 6.758 1 83.31 142 VAL B C 1
ATOM 2802 O O . VAL B 1 142 ? -20.109 -4.508 6.781 1 83.31 142 VAL B O 1
ATOM 2805 N N . ALA B 1 143 ? -19.641 -2.59 5.895 1 79.75 143 ALA B N 1
ATOM 2806 C CA . ALA B 1 143 ? -20.703 -2.672 4.895 1 79.75 143 ALA B CA 1
ATOM 2807 C C . ALA B 1 143 ? -20.469 -3.826 3.928 1 79.75 143 ALA B C 1
ATOM 2809 O O . ALA B 1 143 ? -21.391 -4.539 3.557 1 79.75 143 ALA B O 1
ATOM 2810 N N . HIS B 1 144 ? -19.281 -3.904 3.521 1 73.69 144 HIS B N 1
ATOM 2811 C CA . HIS B 1 144 ? -18.906 -4.965 2.596 1 73.69 144 HIS B CA 1
ATOM 2812 C C . HIS B 1 144 ? -19.125 -6.34 3.213 1 73.69 144 HIS B C 1
ATOM 2814 O O . HIS B 1 144 ? -19.609 -7.254 2.541 1 73.69 144 HIS B O 1
ATOM 2820 N N . LEU B 1 145 ? -18.828 -6.5 4.402 1 70.81 145 LEU B N 1
ATOM 2821 C CA . LEU B 1 145 ? -18.938 -7.777 5.094 1 70.81 145 LEU B CA 1
ATOM 2822 C C . LEU B 1 145 ? -20.406 -8.102 5.398 1 70.81 145 LEU B C 1
ATOM 2824 O O . LEU B 1 145 ? -20.781 -9.273 5.457 1 70.81 145 LEU B O 1
ATOM 2828 N N . ALA B 1 146 ? -21.109 -7.105 5.688 1 69.69 146 ALA B N 1
ATOM 2829 C CA . ALA B 1 146 ? -22.547 -7.305 5.926 1 69.69 146 ALA B CA 1
ATOM 2830 C C . ALA B 1 146 ? -23.234 -7.824 4.672 1 69.69 146 ALA B C 1
ATOM 2832 O O . ALA B 1 146 ? -24.172 -8.625 4.758 1 69.69 146 ALA B O 1
ATOM 2833 N N . HIS B 1 147 ? -22.766 -7.488 3.619 1 63.72 147 HIS B N 1
ATOM 2834 C CA . HIS B 1 147 ? -23.344 -7.914 2.352 1 63.72 147 HIS B CA 1
ATOM 2835 C C . HIS B 1 147 ? -22.922 -9.336 1.996 1 63.72 147 HIS B C 1
ATOM 2837 O O . HIS B 1 147 ? -23.688 -10.078 1.384 1 63.72 147 HIS B O 1
ATOM 2843 N N . ARG B 1 148 ? -21.688 -9.68 2.42 1 57.41 148 ARG B N 1
ATOM 2844 C CA . ARG B 1 148 ? -21.203 -11.023 2.127 1 57.41 148 ARG B CA 1
ATOM 2845 C C . ARG B 1 148 ? -21.844 -12.055 3.055 1 57.41 148 ARG B C 1
ATOM 2847 O O . ARG B 1 148 ? -21.766 -13.258 2.799 1 57.41 148 ARG B O 1
ATOM 2854 N N . ARG B 1 149 ? -22.328 -11.781 4.266 1 53.84 149 ARG B N 1
ATOM 2855 C CA . ARG B 1 149 ? -22.938 -12.719 5.199 1 53.84 149 ARG B CA 1
ATOM 2856 C C . ARG B 1 149 ? -24.016 -13.539 4.504 1 53.84 149 ARG B C 1
ATOM 2858 O O . ARG B 1 149 ? -24.406 -14.602 5 1 53.84 149 ARG B O 1
ATOM 2865 N N . THR B 1 150 ? -24.578 -12.961 3.531 1 47 150 THR B N 1
ATOM 2866 C CA . THR B 1 150 ? -25.641 -13.812 3.008 1 47 150 THR B CA 1
ATOM 2867 C C . THR B 1 150 ? -25.062 -15.008 2.258 1 47 150 THR B C 1
ATOM 2869 O O . THR B 1 150 ? -25.781 -15.953 1.932 1 47 150 THR B O 1
ATOM 2872 N N . GLY B 1 151 ? -23.766 -14.844 1.962 1 50.19 151 GLY B N 1
ATOM 2873 C CA . GLY B 1 151 ? -23.281 -16.031 1.285 1 50.19 151 GLY B CA 1
ATOM 2874 C C . GLY B 1 151 ? -22.594 -17.016 2.221 1 50.19 151 GLY B C 1
ATOM 2875 O O . GLY B 1 151 ? -22.719 -16.906 3.443 1 50.19 151 GLY B O 1
ATOM 2876 N N . ASP B 1 152 ? -21.969 -18.172 1.715 1 52.19 152 ASP B N 1
ATOM 2877 C CA . ASP B 1 152 ? -21.406 -19.344 2.367 1 52.19 152 ASP B CA 1
ATOM 2878 C C . ASP B 1 152 ? -20.156 -18.969 3.166 1 52.19 152 ASP B C 1
ATOM 2880 O O . ASP B 1 152 ? -19.219 -19.781 3.268 1 52.19 152 ASP B O 1
ATOM 2884 N N . THR B 1 153 ? -20.078 -17.734 3.547 1 57.53 153 THR B N 1
ATOM 2885 C CA 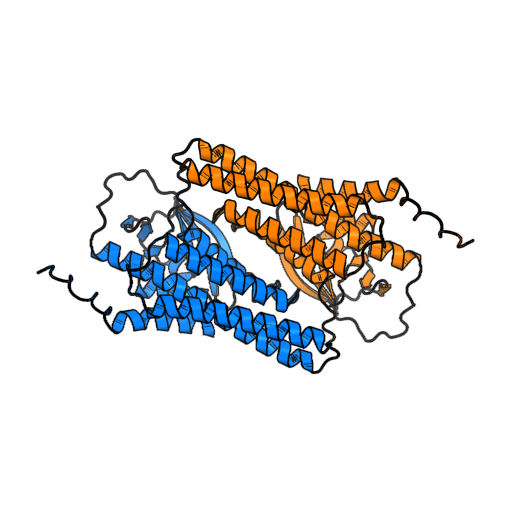. THR B 1 153 ? -18.906 -17.5 4.383 1 57.53 153 THR B CA 1
ATOM 2886 C C . THR B 1 153 ? -19.031 -18.234 5.715 1 57.53 153 THR B C 1
ATOM 2888 O O . THR B 1 153 ? -20.109 -18.234 6.332 1 57.53 153 THR B O 1
ATOM 2891 N N . THR B 1 154 ? -17.906 -18.906 6.035 1 61.19 154 THR B N 1
ATOM 2892 C CA . THR B 1 154 ? -17.891 -19.703 7.254 1 61.19 154 THR B CA 1
ATOM 2893 C C . THR B 1 154 ? -17.969 -18.812 8.492 1 61.19 154 THR B C 1
ATOM 2895 O O . THR B 1 154 ? -17.656 -17.625 8.422 1 61.19 154 THR B O 1
ATOM 2898 N N . VAL B 1 155 ? -18.547 -19.328 9.445 1 61.41 155 VAL B N 1
ATOM 2899 C CA . VAL B 1 155 ? -18.625 -18.703 10.758 1 61.41 155 VAL B CA 1
ATOM 2900 C C . VAL B 1 155 ? -17.234 -18.219 11.172 1 61.41 155 VAL B C 1
ATOM 2902 O O . VAL B 1 155 ? -17.094 -17.125 11.719 1 61.41 155 VAL B O 1
ATOM 2905 N N . LEU B 1 156 ? -16.234 -18.969 10.844 1 58.16 156 LEU B N 1
ATOM 2906 C CA . LEU B 1 156 ? -14.859 -18.641 11.219 1 58.16 156 LEU B CA 1
ATOM 2907 C C . LEU B 1 156 ? -14.391 -17.375 10.5 1 58.16 156 LEU B C 1
ATOM 2909 O O . LEU B 1 156 ? -13.75 -16.516 11.109 1 58.16 156 LEU B O 1
ATOM 2913 N N . GLN B 1 157 ? -14.734 -17.266 9.32 1 66.75 157 GLN B N 1
ATOM 2914 C CA . GLN B 1 157 ? -14.352 -16.078 8.555 1 66.75 157 GLN B CA 1
ATOM 2915 C C . GLN B 1 157 ? -15.062 -14.828 9.078 1 66.75 157 GLN B C 1
ATOM 2917 O O . GLN B 1 157 ? -14.453 -13.766 9.164 1 66.75 157 GLN B O 1
ATOM 2922 N N . GLN B 1 158 ? -16.219 -15.117 9.539 1 70.81 158 GLN B N 1
ATOM 2923 C CA . GLN B 1 158 ? -16.969 -13.992 10.094 1 70.81 158 GLN B CA 1
ATOM 2924 C C . GLN B 1 158 ? -16.344 -13.508 11.406 1 70.81 158 GLN B C 1
ATOM 2926 O O . GLN B 1 158 ? -16.281 -12.305 11.656 1 70.81 158 GLN B O 1
ATOM 2931 N N . GLN B 1 159 ? -15.898 -14.492 12.156 1 72.81 159 GLN B N 1
ATOM 2932 C CA . GLN B 1 159 ? -15.297 -14.148 13.438 1 72.81 159 GLN B CA 1
ATOM 2933 C C . GLN B 1 159 ? -13.961 -13.43 13.242 1 72.81 159 GLN B C 1
ATOM 2935 O O . GLN B 1 159 ? -13.641 -12.5 13.977 1 72.81 159 GLN B O 1
ATOM 2940 N N . LEU B 1 160 ? -13.164 -13.82 12.25 1 69.38 160 LEU B N 1
ATOM 2941 C CA . LEU B 1 160 ? -11.883 -13.188 11.961 1 69.38 160 LEU B CA 1
ATOM 2942 C C . LEU B 1 160 ? -12.078 -11.742 11.508 1 69.38 160 LEU B C 1
ATOM 2944 O O . LEU B 1 160 ? -11.328 -10.852 11.914 1 69.38 160 LEU B O 1
ATOM 2948 N N . VAL B 1 161 ? -13.062 -11.617 10.852 1 76.81 161 VAL B N 1
ATOM 2949 C CA . VAL B 1 161 ? -13.383 -10.281 10.352 1 76.81 161 VAL B CA 1
ATOM 2950 C C . VAL B 1 161 ? -13.805 -9.391 11.516 1 76.81 161 VAL B C 1
ATOM 2952 O O . VAL B 1 161 ? -13.344 -8.25 11.633 1 76.81 161 VAL B O 1
ATOM 2955 N N . LYS B 1 162 ? -14.617 -9.992 12.336 1 79.69 162 LYS B N 1
ATOM 2956 C CA . LYS B 1 162 ? -15.07 -9.234 13.5 1 79.69 162 LYS B CA 1
ATOM 2957 C C . LYS B 1 162 ? -13.898 -8.883 14.414 1 79.69 162 LYS B C 1
ATOM 2959 O O . LYS B 1 162 ? -13.82 -7.773 14.945 1 79.69 162 LYS B O 1
ATOM 2964 N N . GLY B 1 163 ? -13.016 -9.789 14.578 1 85.06 163 GLY B N 1
ATOM 2965 C CA . GLY B 1 163 ? -11.828 -9.547 15.383 1 85.06 163 GLY B CA 1
ATOM 2966 C C . GLY B 1 163 ? -10.938 -8.453 14.828 1 85.06 163 GLY B C 1
ATOM 2967 O O . GLY B 1 163 ? -10.469 -7.59 15.57 1 85.06 163 GLY B O 1
ATOM 2968 N N . THR B 1 164 ? -10.773 -8.484 13.539 1 86 164 THR B N 1
ATOM 2969 C CA . THR B 1 164 ? -9.945 -7.461 12.898 1 86 164 THR B CA 1
ATOM 2970 C C . THR B 1 164 ? -10.594 -6.086 13.023 1 86 164 THR B C 1
ATOM 2972 O O . THR B 1 164 ? -9.914 -5.098 13.305 1 86 164 THR B O 1
ATOM 2975 N N . VAL B 1 165 ? -11.875 -6.027 12.875 1 88.5 165 VAL B N 1
ATOM 2976 C CA . VAL B 1 165 ? -12.594 -4.762 12.969 1 88.5 165 VAL B CA 1
ATOM 2977 C C . VAL B 1 165 ? -12.492 -4.215 14.391 1 88.5 165 VAL B C 1
ATOM 2979 O O . VAL B 1 165 ? -12.305 -3.012 14.594 1 88.5 165 VAL B O 1
ATOM 2982 N N . ALA B 1 166 ? -12.57 -5.121 15.367 1 91 166 ALA B N 1
ATOM 2983 C CA . ALA B 1 166 ? -12.43 -4.711 16.766 1 91 166 ALA B CA 1
ATOM 2984 C C . ALA B 1 166 ? -11.031 -4.176 17.047 1 91 166 ALA B C 1
ATOM 2986 O O . ALA B 1 166 ? -10.875 -3.166 17.734 1 91 166 ALA B O 1
ATOM 2987 N N . ASP B 1 167 ? -10.039 -4.816 16.531 1 92.62 167 ASP B N 1
ATOM 2988 C CA . ASP B 1 167 ? -8.664 -4.375 16.703 1 92.62 167 ASP B CA 1
ATOM 2989 C C . ASP B 1 167 ? -8.445 -3 16.078 1 92.62 167 ASP B C 1
ATOM 2991 O O . ASP B 1 167 ? -7.789 -2.139 16.672 1 92.62 167 ASP B O 1
ATOM 2995 N N . VAL B 1 168 ? -8.984 -2.816 14.93 1 95.5 168 VAL B N 1
ATOM 2996 C CA . VAL B 1 168 ? -8.852 -1.548 14.219 1 95.5 168 VAL B CA 1
ATOM 2997 C C . VAL B 1 168 ? -9.57 -0.444 14.992 1 95.5 168 VAL B C 1
ATOM 2999 O O . VAL B 1 168 ? -9.062 0.676 15.102 1 95.5 168 VAL B O 1
ATOM 3002 N N . LEU B 1 169 ? -10.727 -0.773 15.57 1 94.44 169 LEU B N 1
ATOM 3003 C CA . LEU B 1 169 ? -11.477 0.193 16.375 1 94.44 169 LEU B CA 1
ATOM 3004 C C . LEU B 1 169 ? -10.656 0.642 17.578 1 94.44 169 LEU B C 1
ATOM 3006 O O . LEU B 1 169 ? -10.633 1.829 17.906 1 94.44 169 LEU B O 1
ATOM 3010 N N . VAL B 1 170 ? -9.992 -0.263 18.172 1 95.81 170 VAL B N 1
ATOM 3011 C CA . VAL B 1 170 ? -9.156 0.065 19.328 1 95.81 170 VAL B CA 1
ATOM 3012 C C . VAL B 1 170 ? -8.047 1.023 18.906 1 95.81 170 VAL B C 1
ATOM 3014 O O . VAL B 1 170 ? -7.762 2 19.594 1 95.81 170 VAL B O 1
ATOM 3017 N N . GLU B 1 171 ? -7.418 0.764 17.766 1 96.25 171 GLU B N 1
ATOM 3018 C CA . GLU B 1 171 ? -6.387 1.648 17.234 1 96.25 171 GLU B CA 1
ATOM 3019 C C . GLU B 1 171 ? -6.934 3.051 16.984 1 96.25 171 GLU B C 1
ATOM 3021 O O . GLU B 1 171 ? -6.293 4.043 17.328 1 96.25 171 GLU B O 1
ATOM 3026 N N . HIS B 1 172 ? -8.133 3.137 16.391 1 97.19 172 HIS B N 1
ATOM 3027 C CA . HIS B 1 172 ? -8.758 4.426 16.125 1 97.19 172 HIS B CA 1
ATOM 3028 C C . HIS B 1 172 ? -9.016 5.191 17.422 1 97.19 172 HIS B C 1
ATOM 3030 O O . HIS B 1 172 ? -8.75 6.395 17.5 1 97.19 172 HIS B O 1
ATOM 3036 N N . LEU B 1 173 ? -9.477 4.457 18.453 1 96.62 173 LEU B N 1
ATOM 3037 C CA . LEU B 1 173 ? -9.812 5.09 19.719 1 96.62 173 LEU B CA 1
ATOM 3038 C C . LEU B 1 173 ? -8.562 5.598 20.422 1 96.62 173 LEU B C 1
ATOM 3040 O O . LEU B 1 173 ? -8.578 6.66 21.047 1 96.62 173 LEU B O 1
ATOM 3044 N N . GLU B 1 174 ? -7.531 4.875 20.328 1 96.81 174 GLU B N 1
ATOM 3045 C CA . GLU B 1 174 ? -6.27 5.297 20.922 1 96.81 174 GLU B CA 1
ATOM 3046 C C . GLU B 1 174 ? -5.738 6.559 20.25 1 96.81 174 GLU B C 1
ATOM 3048 O O . GLU B 1 174 ? -5.301 7.492 20.938 1 96.81 174 GLU B O 1
ATOM 3053 N N . VAL B 1 175 ? -5.762 6.602 18.953 1 97.56 175 VAL B N 1
ATOM 3054 C CA . VAL B 1 175 ? -5.309 7.777 18.219 1 97.56 175 VAL B CA 1
ATOM 3055 C C . VAL B 1 175 ? -6.188 8.977 18.562 1 97.56 175 VAL B C 1
ATOM 3057 O O . VAL B 1 175 ? -5.676 10.07 18.844 1 97.56 175 VAL B O 1
ATOM 3060 N N . ARG B 1 176 ? -7.461 8.781 18.625 1 96.62 176 ARG B N 1
ATOM 3061 C CA . ARG B 1 176 ? -8.398 9.844 18.953 1 96.62 176 ARG B CA 1
ATOM 3062 C C . ARG B 1 176 ? -8.164 10.375 20.359 1 96.62 176 ARG B C 1
ATOM 3064 O O . ARG B 1 176 ? -8.242 11.586 20.594 1 96.62 176 ARG B O 1
ATOM 3071 N N . ALA B 1 177 ? -7.902 9.492 21.266 1 96 177 ALA B N 1
ATOM 3072 C CA . ALA B 1 177 ? -7.672 9.883 22.656 1 96 177 ALA B CA 1
ATOM 3073 C C . ALA B 1 177 ? -6.469 10.82 22.766 1 96 177 ALA B C 1
ATOM 3075 O O . ALA B 1 177 ? -6.527 11.828 23.469 1 96 177 ALA B O 1
ATOM 3076 N N . VAL B 1 178 ? -5.453 10.508 22.062 1 95.75 178 VAL B N 1
ATOM 3077 C CA . VAL B 1 178 ? -4.262 11.352 22.094 1 95.75 178 VAL B CA 1
ATOM 3078 C C . VAL B 1 178 ? -4.578 12.711 21.469 1 95.75 178 VAL B C 1
ATOM 3080 O O . VAL B 1 178 ? -4.223 13.75 22.016 1 95.75 178 VAL B O 1
ATOM 3083 N N . LEU B 1 179 ? -5.277 12.727 20.344 1 95.38 179 LEU B N 1
ATOM 3084 C CA . LEU B 1 179 ? -5.57 13.961 19.625 1 95.38 179 LEU B CA 1
ATOM 3085 C C . LEU B 1 179 ? -6.512 14.852 20.438 1 95.38 179 LEU B C 1
ATOM 3087 O O . LEU B 1 179 ? -6.355 16.078 20.453 1 95.38 179 LEU B O 1
ATOM 3091 N N . THR B 1 180 ? -7.461 14.266 21.078 1 93.81 180 THR B N 1
ATOM 3092 C CA . THR B 1 180 ? -8.43 15.031 21.844 1 93.81 180 THR B CA 1
ATOM 3093 C C . THR B 1 180 ? -7.805 15.539 23.141 1 93.81 180 THR B C 1
ATOM 3095 O O . THR B 1 180 ? -8.227 16.562 23.688 1 93.81 180 THR B O 1
ATOM 3098 N N . GLY B 1 181 ? -6.781 14.859 23.609 1 92.5 181 GLY B N 1
ATOM 3099 C CA . GLY B 1 181 ? -6.148 15.219 24.875 1 92.5 181 GLY B CA 1
ATOM 3100 C C . GLY B 1 181 ? -4.973 16.156 24.703 1 92.5 181 GLY B C 1
ATOM 3101 O O . GLY B 1 181 ? -4.316 16.531 25.688 1 92.5 181 GLY B O 1
ATOM 3102 N N . THR B 1 182 ? -4.688 16.5 23.438 1 90.75 182 THR B N 1
ATOM 3103 C CA . THR B 1 182 ? -3.527 17.359 23.188 1 90.75 182 THR B CA 1
ATOM 3104 C C . THR B 1 182 ? -3.91 18.547 22.328 1 90.75 182 THR B C 1
ATOM 3106 O O . THR B 1 182 ? -4.859 18.469 21.547 1 90.75 182 THR B O 1
ATOM 3109 N N . ALA B 1 183 ? -3.176 19.656 22.5 1 87.56 183 ALA B N 1
ATOM 3110 C CA . ALA B 1 183 ? -3.303 20.844 21.656 1 87.56 183 ALA B CA 1
ATOM 3111 C C . ALA B 1 183 ? -2.217 20.875 20.578 1 87.56 183 ALA B C 1
ATOM 3113 O O . ALA B 1 183 ? -1.244 20.109 20.656 1 87.56 183 ALA B O 1
ATOM 3114 N N . PRO B 1 184 ? -2.484 21.703 19.578 1 82.75 184 PRO B N 1
ATOM 3115 C CA . PRO B 1 184 ? -1.392 21.859 18.609 1 82.75 184 PRO B CA 1
ATOM 3116 C C . PRO B 1 184 ? -0.065 22.219 19.281 1 82.75 184 PRO B C 1
ATOM 3118 O O . PRO B 1 184 ? -0.036 23.047 20.203 1 82.75 184 PRO B O 1
ATOM 3121 N N . GLY B 1 185 ? 0.994 21.625 18.922 1 87 185 GLY B N 1
ATOM 3122 C CA . GLY B 1 185 ? 2.303 21.906 19.484 1 87 185 GLY B CA 1
ATOM 3123 C C . GLY B 1 185 ? 2.676 20.969 20.609 1 87 185 GLY B C 1
ATOM 3124 O O . GLY B 1 185 ? 3.842 20.891 21.016 1 87 185 GLY B O 1
ATOM 3125 N N . ASP B 1 186 ? 1.693 20.281 21.156 1 89 186 ASP B N 1
ATOM 3126 C CA . ASP B 1 186 ? 1.943 19.359 22.266 1 89 186 ASP B CA 1
ATOM 3127 C C . ASP B 1 186 ? 2.604 18.078 21.781 1 89 186 ASP B C 1
ATOM 3129 O O . ASP B 1 186 ? 3.238 17.359 22.562 1 89 186 ASP B O 1
ATOM 3133 N N . LEU B 1 187 ? 2.414 17.781 20.516 1 91.06 187 LEU B N 1
ATOM 3134 C CA . LEU B 1 187 ? 2.906 16.516 19.969 1 91.06 187 LEU B CA 1
ATOM 3135 C C . LEU B 1 187 ? 4.262 16.703 19.312 1 91.06 187 LEU B C 1
ATOM 3137 O O . LEU B 1 187 ? 4.391 17.484 18.359 1 91.06 187 LEU B O 1
ATOM 3141 N N . ASP B 1 188 ? 5.215 16 19.812 1 90.69 188 ASP B N 1
ATOM 3142 C CA . ASP B 1 188 ? 6.523 16.078 19.172 1 90.69 188 ASP B CA 1
ATOM 3143 C C . ASP B 1 188 ? 6.594 15.141 17.953 1 90.69 188 ASP B C 1
ATOM 3145 O O . ASP B 1 188 ? 5.641 14.414 17.672 1 90.69 188 ASP B O 1
ATOM 3149 N N . THR B 1 189 ? 7.664 15.188 17.281 1 87.31 189 THR B N 1
ATOM 3150 C CA . THR B 1 189 ? 7.848 14.453 16.031 1 87.31 189 THR B CA 1
ATOM 3151 C C . THR B 1 189 ? 7.723 12.945 16.266 1 87.31 189 THR B C 1
ATOM 3153 O O . THR B 1 189 ? 7.18 12.227 15.438 1 87.31 189 THR B O 1
ATOM 3156 N N . GLY B 1 190 ? 8.234 12.5 17.359 1 89.06 190 GLY B N 1
ATOM 3157 C CA . GLY B 1 190 ? 8.133 11.086 17.703 1 89.06 190 GLY B CA 1
ATOM 3158 C C . GLY B 1 190 ? 6.703 10.609 17.859 1 89.06 190 GLY B C 1
ATOM 3159 O O . GLY B 1 190 ? 6.328 9.562 17.328 1 89.06 190 GLY B O 1
ATOM 3160 N N . MET B 1 191 ? 5.965 11.414 18.641 1 92.69 191 MET B N 1
ATOM 3161 C CA . MET B 1 191 ? 4.566 11.055 18.859 1 92.69 191 MET B CA 1
ATOM 3162 C C . MET B 1 191 ? 3.766 11.125 17.562 1 92.69 191 MET B C 1
ATOM 3164 O O . MET B 1 191 ? 2.947 10.25 17.297 1 92.69 191 MET B O 1
ATOM 3168 N N . LEU B 1 192 ? 3.988 12.148 16.781 1 93.81 192 LEU B N 1
ATOM 3169 C CA . LEU B 1 192 ? 3.312 12.25 15.5 1 93.81 192 LEU B CA 1
ATOM 3170 C C . LEU B 1 192 ? 3.619 11.039 14.625 1 93.81 192 LEU B C 1
ATOM 3172 O O . LEU B 1 192 ? 2.713 10.453 14.031 1 93.81 192 LEU B O 1
ATOM 3176 N N . GLY B 1 193 ? 4.863 10.672 14.578 1 92.81 193 GLY B N 1
ATOM 3177 C CA . GLY B 1 193 ? 5.254 9.477 13.844 1 92.81 193 GLY B CA 1
ATOM 3178 C C . GLY B 1 193 ? 4.555 8.219 14.328 1 92.81 193 GLY B C 1
ATOM 3179 O O . GLY B 1 193 ? 4.117 7.398 13.516 1 92.81 193 GLY B O 1
ATOM 3180 N N . HIS B 1 194 ? 4.461 8.133 15.609 1 93.56 194 HIS B N 1
ATOM 3181 C CA . HIS B 1 194 ? 3.797 6.992 16.219 1 93.56 194 HIS B CA 1
ATOM 3182 C C . HIS B 1 194 ? 2.33 6.918 15.812 1 93.56 194 HIS B C 1
ATOM 3184 O O . HIS B 1 194 ? 1.839 5.852 15.445 1 93.56 194 HIS B O 1
ATOM 3190 N N . LEU B 1 195 ? 1.664 8.023 15.852 1 96.69 195 LEU B N 1
ATOM 3191 C CA . LEU B 1 195 ? 0.251 8.07 15.492 1 96.69 195 LEU B CA 1
ATOM 3192 C C . LEU B 1 195 ? 0.053 7.723 14.023 1 96.69 195 LEU B C 1
ATOM 3194 O O . LEU B 1 195 ? -0.853 6.957 13.68 1 96.69 195 LEU B O 1
ATOM 3198 N N . HIS B 1 196 ? 0.901 8.227 13.188 1 96.31 196 HIS B N 1
ATOM 3199 C CA . HIS B 1 196 ? 0.832 7.902 11.766 1 96.31 196 HIS B CA 1
ATOM 3200 C C . HIS B 1 196 ? 1.031 6.406 11.523 1 96.31 196 HIS B C 1
ATOM 3202 O O . HIS B 1 196 ? 0.323 5.801 10.719 1 96.31 196 HIS B O 1
ATOM 3208 N N . ARG B 1 197 ? 1.92 5.82 12.25 1 93.25 197 ARG B N 1
ATOM 3209 C CA . ARG B 1 197 ? 2.207 4.398 12.086 1 93.25 197 ARG B CA 1
ATOM 3210 C C . ARG B 1 197 ? 1.019 3.545 12.516 1 93.25 197 ARG B C 1
ATOM 3212 O O . ARG B 1 197 ? 0.717 2.529 11.883 1 93.25 197 ARG B O 1
ATOM 3219 N N . ARG B 1 198 ? 0.396 3.943 13.547 1 95.19 198 ARG B N 1
ATOM 3220 C CA . ARG B 1 198 ? -0.78 3.217 14.016 1 95.19 198 ARG B CA 1
ATOM 3221 C C . ARG B 1 198 ? -1.897 3.256 12.977 1 95.19 198 ARG B C 1
ATOM 3223 O O . ARG B 1 198 ? -2.539 2.238 12.711 1 95.19 198 ARG B O 1
ATOM 3230 N N . ILE B 1 199 ? -2.076 4.406 12.383 1 97.69 199 ILE B N 1
ATOM 3231 C CA . ILE B 1 199 ? -3.111 4.547 11.367 1 97.69 199 ILE B CA 1
ATOM 3232 C C . ILE B 1 199 ? -2.756 3.703 10.148 1 97.69 199 ILE B C 1
ATOM 3234 O O . ILE B 1 199 ? -3.609 3.006 9.594 1 97.69 199 ILE B O 1
ATOM 3238 N N . THR B 1 200 ? -1.498 3.738 9.781 1 95.5 200 THR B N 1
ATOM 3239 C CA . THR B 1 200 ? -1.035 2.955 8.641 1 95.5 200 THR B CA 1
ATOM 3240 C C . THR B 1 200 ? -1.287 1.468 8.867 1 95.5 200 THR B C 1
ATOM 3242 O O . THR B 1 200 ? -1.794 0.775 7.984 1 95.5 200 THR B O 1
ATOM 3245 N N . ALA B 1 201 ? -0.954 1.029 10.008 1 93.38 201 ALA B N 1
ATOM 3246 C CA . ALA B 1 201 ? -1.161 -0.379 10.336 1 93.38 201 ALA B CA 1
ATOM 3247 C C . ALA B 1 201 ? -2.643 -0.744 10.281 1 93.38 201 ALA B C 1
ATOM 3249 O O . ALA B 1 201 ? -3.012 -1.784 9.727 1 93.38 201 ALA B O 1
ATOM 3250 N N . ALA B 1 202 ? -3.457 0.081 10.828 1 95.75 202 ALA B N 1
ATOM 3251 C CA . ALA B 1 202 ? -4.898 -0.142 10.797 1 95.75 202 ALA B CA 1
ATOM 3252 C C . ALA B 1 202 ? -5.422 -0.18 9.367 1 95.75 202 ALA B C 1
ATOM 3254 O O . ALA B 1 202 ? -6.23 -1.045 9.016 1 95.75 202 ALA B O 1
ATOM 3255 N N . ASP B 1 203 ? -4.98 0.766 8.562 1 95.69 203 ASP B N 1
ATOM 3256 C CA . ASP B 1 203 ? -5.418 0.843 7.176 1 95.69 203 ASP B CA 1
ATOM 3257 C C . ASP B 1 203 ? -5.059 -0.43 6.414 1 95.69 203 ASP B C 1
ATOM 3259 O O . ASP B 1 203 ? -5.875 -0.959 5.656 1 95.69 203 ASP B O 1
ATOM 3263 N N . ARG B 1 204 ? -3.904 -0.861 6.645 1 90.62 204 ARG B N 1
ATOM 3264 C CA . ARG B 1 204 ? -3.43 -2.047 5.938 1 90.62 204 ARG B CA 1
ATOM 3265 C C . ARG B 1 204 ? -4.254 -3.273 6.312 1 90.62 204 ARG B C 1
ATOM 3267 O O . ARG B 1 204 ? -4.594 -4.086 5.453 1 90.62 204 ARG B O 1
ATOM 3274 N N . GLU B 1 205 ? -4.586 -3.42 7.52 1 90.94 205 GLU B N 1
ATOM 3275 C CA . GLU B 1 205 ? -5.434 -4.523 7.961 1 90.94 205 GLU B CA 1
ATOM 3276 C C . GLU B 1 205 ? -6.82 -4.438 7.328 1 90.94 205 GLU B C 1
ATOM 3278 O O . GLU B 1 205 ? -7.387 -5.453 6.914 1 90.94 205 GLU B O 1
ATOM 3283 N N . GLN B 1 206 ? -7.309 -3.293 7.281 1 91.12 206 GLN B N 1
ATOM 3284 C CA . GLN B 1 206 ? -8.641 -3.09 6.734 1 91.12 206 GLN B CA 1
ATOM 3285 C C . GLN B 1 206 ? -8.672 -3.389 5.238 1 91.12 206 GLN B C 1
ATOM 3287 O O . GLN B 1 206 ? -9.609 -4.02 4.746 1 91.12 206 GLN B O 1
ATOM 3292 N N . VAL B 1 207 ? -7.664 -2.904 4.535 1 89.31 207 VAL B N 1
ATOM 3293 C CA . VAL B 1 207 ? -7.602 -3.154 3.098 1 89.31 207 VAL B CA 1
ATOM 3294 C C . VAL B 1 207 ? -7.535 -4.656 2.836 1 89.31 207 VAL B C 1
ATOM 3296 O O . VAL B 1 207 ? -8.18 -5.164 1.919 1 89.31 207 VAL B O 1
ATOM 3299 N N . ARG B 1 208 ? -6.812 -5.32 3.65 1 84.38 208 ARG B N 1
ATOM 3300 C CA . ARG B 1 208 ? -6.668 -6.766 3.498 1 84.38 208 ARG B CA 1
ATOM 3301 C C . ARG B 1 208 ? -8 -7.473 3.691 1 84.38 208 ARG B C 1
ATOM 3303 O O . ARG B 1 208 ? -8.273 -8.484 3.047 1 84.38 208 ARG B O 1
ATOM 3310 N N . LEU B 1 209 ? -8.828 -7.027 4.535 1 83.38 209 LEU B N 1
ATOM 3311 C CA . LEU B 1 209 ? -10.141 -7.609 4.785 1 83.38 209 LEU B CA 1
ATOM 3312 C C . LEU B 1 209 ? -11.008 -7.559 3.533 1 83.38 209 LEU B C 1
ATOM 3314 O O . LEU B 1 209 ? -11.875 -8.414 3.334 1 83.38 209 LEU B O 1
ATOM 3318 N N . LEU B 1 210 ? -10.734 -6.594 2.715 1 82.31 210 LEU B N 1
ATOM 3319 C CA . LEU B 1 210 ? -11.539 -6.418 1.513 1 82.31 210 LEU B CA 1
ATOM 3320 C C . LEU B 1 210 ? -11.047 -7.32 0.388 1 82.31 210 LEU B C 1
ATOM 3322 O O . LEU B 1 210 ? -11.688 -7.418 -0.662 1 82.31 210 LEU B O 1
ATOM 3326 N N . GLY B 1 211 ? -9.883 -7.98 0.626 1 80.12 211 GLY B N 1
ATOM 3327 C CA . GLY B 1 211 ? -9.312 -8.852 -0.391 1 80.12 211 GLY B CA 1
ATOM 3328 C C . GLY B 1 211 ? -8.812 -8.094 -1.608 1 80.12 211 GLY B C 1
ATOM 3329 O O . GLY B 1 211 ? -8.383 -6.945 -1.498 1 80.12 211 GLY B O 1
ATOM 3330 N N . ALA B 1 212 ? -8.867 -8.758 -2.738 1 79.5 212 ALA B N 1
ATOM 3331 C CA . ALA B 1 212 ? -8.359 -8.172 -3.977 1 79.5 212 ALA B CA 1
ATOM 3332 C C . ALA B 1 212 ? -9.141 -6.918 -4.355 1 79.5 212 ALA B C 1
ATOM 3334 O O . ALA B 1 212 ? -8.578 -5.961 -4.887 1 79.5 212 ALA B O 1
ATOM 3335 N N . SER B 1 213 ? -10.398 -6.957 -4.035 1 76.19 213 SER B N 1
ATOM 3336 C CA . SER B 1 213 ? -11.25 -5.824 -4.383 1 76.19 213 SER B CA 1
ATOM 3337 C C . SER B 1 213 ? -10.805 -4.555 -3.668 1 76.19 213 SER B C 1
ATOM 3339 O O . SER B 1 213 ? -11.047 -3.445 -4.152 1 76.19 213 SER B O 1
ATOM 3341 N N . GLY B 1 214 ? -10.133 -4.75 -2.564 1 81.38 214 GLY B N 1
ATOM 3342 C CA . GLY B 1 214 ? -9.641 -3.617 -1.798 1 81.38 214 GLY B CA 1
ATOM 3343 C C . GLY B 1 214 ? -8.43 -2.949 -2.43 1 81.38 214 GLY B C 1
ATOM 3344 O O . GLY B 1 214 ? -8.031 -1.86 -2.014 1 81.38 214 GLY B O 1
ATOM 3345 N N . TYR B 1 215 ? -7.859 -3.557 -3.385 1 78.12 215 TYR B N 1
ATOM 3346 C CA . TYR B 1 215 ? -6.621 -3.061 -3.98 1 78.12 215 TYR B CA 1
ATOM 3347 C C . TYR B 1 215 ? -6.871 -2.535 -5.391 1 78.12 215 TYR B C 1
ATOM 3349 O O . TYR B 1 215 ? -5.934 -2.127 -6.082 1 78.12 215 TYR B O 1
ATOM 3357 N N . LEU B 1 216 ? -8.094 -2.621 -5.809 1 69.88 216 LEU B N 1
ATOM 3358 C CA . LEU B 1 216 ? -8.422 -2.209 -7.168 1 69.88 216 LEU B CA 1
ATOM 3359 C C . LEU B 1 216 ? -8.547 -0.691 -7.262 1 69.88 216 LEU B C 1
ATOM 3361 O O . LEU B 1 216 ? -8.508 0.002 -6.242 1 69.88 216 LEU B O 1
ATOM 3365 N N . MET B 1 217 ? -8.609 -0.284 -8.5 1 61.03 217 MET B N 1
ATOM 3366 C CA . MET B 1 217 ? -8.711 1.146 -8.773 1 61.03 217 MET B CA 1
ATOM 3367 C C . MET B 1 217 ? -9.984 1.732 -8.172 1 61.03 217 MET B C 1
ATOM 3369 O O . MET B 1 217 ? -11.023 1.075 -8.156 1 61.03 217 MET B O 1
ATOM 3373 N N . ASP B 1 218 ? -10.008 2.895 -7.672 1 61.25 218 ASP B N 1
ATOM 3374 C CA . ASP B 1 218 ? -11.07 3.643 -7 1 61.25 218 ASP B CA 1
ATOM 3375 C C . ASP B 1 218 ? -11.406 3.025 -5.645 1 61.25 218 ASP B C 1
ATOM 3377 O O . ASP B 1 218 ? -12.5 3.219 -5.125 1 61.25 218 ASP B O 1
ATOM 3381 N N . SER B 1 219 ? -10.312 2.121 -5.297 1 67.06 219 SER B N 1
ATOM 3382 C CA . SER B 1 219 ? -10.609 1.309 -4.125 1 67.06 219 SER B CA 1
ATOM 3383 C C . SER B 1 219 ? -10.016 1.919 -2.861 1 67.06 219 SER B C 1
ATOM 3385 O O . SER B 1 219 ? -9.148 2.795 -2.936 1 67.06 219 SER B O 1
ATOM 3387 N N . PRO B 1 220 ? -10.508 1.44 -1.837 1 78.94 220 PRO B N 1
ATOM 3388 C CA . PRO B 1 220 ? -10.016 1.785 -0.502 1 78.94 220 PRO B CA 1
ATOM 3389 C C . PRO B 1 220 ? -8.508 1.574 -0.362 1 78.94 220 PRO B C 1
ATOM 3391 O O . PRO B 1 220 ? -7.848 2.301 0.384 1 78.94 220 PRO B O 1
ATOM 3394 N N . GLY B 1 221 ? -7.953 0.726 -1.188 1 85.88 221 GLY B N 1
ATOM 3395 C CA . GLY B 1 221 ? -6.527 0.453 -1.1 1 85.88 221 GLY B CA 1
ATOM 3396 C C . GLY B 1 221 ? -5.668 1.595 -1.608 1 85.88 221 GLY B C 1
ATOM 3397 O O . GLY B 1 221 ? -4.633 1.91 -1.02 1 85.88 221 GLY B O 1
ATOM 3398 N N . LEU B 1 222 ? -6.125 2.182 -2.703 1 87.12 222 LEU B N 1
ATOM 3399 C CA . LEU B 1 222 ? -5.355 3.293 -3.252 1 87.12 222 LEU B CA 1
ATOM 3400 C C . LEU B 1 222 ? -5.41 4.504 -2.324 1 87.12 222 LEU B C 1
ATOM 3402 O O . LEU B 1 222 ? -4.426 5.234 -2.188 1 87.12 222 LEU B O 1
ATOM 3406 N N . THR B 1 223 ? -6.582 4.715 -1.744 1 91.62 223 THR B N 1
ATOM 3407 C CA . THR B 1 223 ? -6.703 5.793 -0.768 1 91.62 223 THR B CA 1
ATOM 3408 C C . THR B 1 223 ? -5.785 5.547 0.427 1 91.62 223 THR B C 1
ATOM 3410 O O . THR B 1 223 ? -5.109 6.461 0.898 1 91.62 223 THR B O 1
ATOM 3413 N N . ALA B 1 224 ? -5.742 4.297 0.884 1 93 224 ALA B N 1
ATOM 3414 C CA . ALA B 1 224 ? -4.863 3.938 1.995 1 93 224 ALA B CA 1
ATOM 3415 C C . ALA B 1 224 ? -3.398 4.129 1.62 1 93 224 ALA B C 1
ATOM 3417 O O . ALA B 1 224 ? -2.596 4.582 2.439 1 93 224 ALA B O 1
ATOM 3418 N N . TYR B 1 225 ? -3.107 3.822 0.447 1 90.19 225 TYR B N 1
ATOM 3419 C CA . TYR B 1 225 ? -1.749 3.992 -0.059 1 90.19 225 TYR B CA 1
ATOM 3420 C C . TYR B 1 225 ? -1.36 5.465 -0.092 1 90.19 225 TYR B C 1
ATOM 3422 O O . TYR B 1 225 ? -0.279 5.84 0.368 1 90.19 225 TYR B O 1
ATOM 3430 N N . ALA B 1 226 ? -2.229 6.254 -0.62 1 91.94 226 ALA B N 1
ATOM 3431 C CA . ALA B 1 226 ? -1.988 7.691 -0.666 1 91.94 226 ALA B CA 1
ATOM 3432 C C . ALA B 1 226 ? -1.896 8.273 0.741 1 91.94 226 ALA B C 1
ATOM 3434 O O . ALA B 1 226 ? -1.119 9.203 0.984 1 91.94 226 ALA B O 1
ATOM 3435 N N . SER B 1 227 ? -2.705 7.77 1.635 1 95.31 227 SER B N 1
ATOM 3436 C CA . SER B 1 227 ? -2.656 8.18 3.033 1 95.31 227 SER B CA 1
ATOM 3437 C C . SER B 1 227 ? -1.299 7.871 3.656 1 95.31 227 SER B C 1
ATOM 3439 O O . SER B 1 227 ? -0.743 8.695 4.387 1 95.31 227 SER B O 1
ATOM 3441 N N . GLU B 1 228 ? -0.791 6.73 3.338 1 93.5 228 GLU B N 1
ATOM 3442 C CA . GLU B 1 228 ? 0.527 6.344 3.832 1 93.5 228 GLU B CA 1
ATOM 3443 C C . GLU B 1 228 ? 1.618 7.242 3.254 1 93.5 228 GLU B C 1
ATOM 3445 O O . GLU B 1 228 ? 2.531 7.656 3.971 1 93.5 228 GLU B O 1
ATOM 3450 N N . LEU B 1 229 ? 1.546 7.527 2.027 1 92.31 229 LEU B N 1
ATOM 3451 C CA . LEU B 1 229 ? 2.49 8.438 1.383 1 92.31 229 LEU B CA 1
ATOM 3452 C C . LEU B 1 229 ? 2.477 9.805 2.059 1 92.31 229 LEU B C 1
ATOM 3454 O O . LEU B 1 229 ? 3.531 10.398 2.285 1 92.31 229 LEU B O 1
ATOM 3458 N N . LEU B 1 230 ? 1.297 10.242 2.348 1 95.19 230 LEU B N 1
ATOM 3459 C CA . LEU B 1 230 ? 1.136 11.531 3.021 1 95.19 230 LEU B CA 1
ATOM 3460 C C . LEU B 1 230 ? 1.885 11.547 4.352 1 95.19 230 LEU B C 1
ATOM 3462 O O . LEU B 1 230 ? 2.613 12.492 4.645 1 95.19 230 LEU B O 1
ATOM 3466 N N . ALA B 1 231 ? 1.733 10.484 5.098 1 94.81 231 ALA B N 1
ATOM 3467 C CA . ALA B 1 231 ? 2.432 10.375 6.375 1 94.81 231 ALA B CA 1
ATOM 3468 C C . ALA B 1 231 ? 3.943 10.375 6.176 1 94.81 231 ALA B C 1
ATOM 3470 O O . ALA B 1 231 ? 4.664 11.109 6.863 1 94.81 231 ALA B O 1
ATOM 3471 N N . GLU B 1 232 ? 4.43 9.664 5.234 1 89.69 232 GLU B N 1
ATOM 3472 C CA . GLU B 1 232 ? 5.867 9.539 5.012 1 89.69 232 GLU B CA 1
ATOM 3473 C C . GLU B 1 232 ? 6.465 10.844 4.504 1 89.69 232 GLU B C 1
ATOM 3475 O O . GLU B 1 232 ? 7.605 11.18 4.832 1 89.69 232 GLU B O 1
ATOM 3480 N N . ALA B 1 233 ? 5.695 11.516 3.719 1 90.5 233 ALA B N 1
ATOM 3481 C CA . ALA B 1 233 ? 6.168 12.781 3.176 1 90.5 233 ALA B CA 1
ATOM 3482 C C . ALA B 1 233 ? 6.402 13.805 4.289 1 90.5 233 ALA B C 1
ATOM 3484 O O . ALA B 1 233 ? 7.273 14.664 4.172 1 90.5 233 ALA B O 1
ATOM 3485 N N . HIS B 1 234 ? 5.656 13.641 5.363 1 90.62 234 HIS B N 1
ATOM 3486 C CA . HIS B 1 234 ? 5.707 14.695 6.367 1 90.62 234 HIS B CA 1
ATOM 3487 C C . HIS B 1 234 ? 6.414 14.219 7.633 1 90.62 234 HIS B C 1
ATOM 3489 O O . HIS B 1 234 ? 6.656 15.016 8.547 1 90.62 234 HIS B O 1
ATOM 3495 N N . THR B 1 235 ? 6.629 12.945 7.746 1 81.19 235 THR B N 1
ATOM 3496 C CA . THR B 1 235 ? 7.344 12.438 8.914 1 81.19 235 THR B CA 1
ATOM 3497 C C . THR B 1 235 ? 8.766 12.039 8.547 1 81.19 235 THR B C 1
ATOM 3499 O O . THR B 1 235 ? 9.602 11.805 9.422 1 81.19 235 THR B O 1
ATOM 3502 N N . GLY B 1 236 ? 9 11.75 7.242 1 66.38 236 GLY B N 1
ATOM 3503 C CA . GLY B 1 236 ? 10.297 11.25 6.824 1 66.38 236 GLY B CA 1
ATOM 3504 C C . GLY B 1 236 ? 11.43 12.219 7.117 1 66.38 236 GLY B C 1
ATOM 3505 O O . GLY B 1 236 ? 11.195 13.406 7.348 1 66.38 236 GLY B O 1
ATOM 3506 N N . GLU B 1 237 ? 12.508 11.703 7.586 1 54.72 237 GLU B N 1
ATOM 3507 C CA . GLU B 1 237 ? 13.695 12.508 7.859 1 54.72 237 GLU B CA 1
ATOM 3508 C C . GLU B 1 237 ? 14.234 13.148 6.586 1 54.72 237 GLU B C 1
ATOM 3510 O O . GLU B 1 237 ? 13.969 12.664 5.484 1 54.72 237 GLU B O 1
ATOM 3515 N N . GLU B 1 238 ? 14.617 14.547 6.719 1 45.69 238 GLU B N 1
ATOM 3516 C CA . GLU B 1 238 ? 15.273 15.32 5.668 1 45.69 238 GLU B CA 1
ATOM 3517 C C . GLU B 1 238 ? 16.344 14.508 4.961 1 45.69 238 GLU B C 1
ATOM 3519 O O . GLU B 1 238 ? 17.141 13.828 5.609 1 45.69 238 GLU B O 1
ATOM 3524 N N . VAL B 1 239 ? 16.047 13.852 3.771 1 35.75 239 VAL B N 1
ATOM 3525 C CA . VAL B 1 239 ? 17.203 13.344 3.031 1 35.75 239 VAL B CA 1
ATOM 3526 C C . VAL B 1 239 ? 17.938 14.5 2.367 1 35.75 239 VAL B C 1
ATOM 3528 O O . VAL B 1 239 ? 17.375 15.219 1.544 1 35.75 239 VAL B O 1
ATOM 3531 N N . THR B 1 240 ? 18.484 15.297 3.074 1 35.22 240 THR B N 1
ATOM 3532 C CA . THR B 1 240 ? 19.297 16.312 2.42 1 35.22 240 THR B CA 1
ATOM 3533 C C . THR B 1 240 ? 20.141 15.695 1.312 1 35.22 240 THR B C 1
ATOM 3535 O O . THR B 1 240 ? 20.875 14.734 1.548 1 35.22 240 THR B O 1
ATOM 3538 N N . PRO B 1 241 ? 19.734 16.078 0.022 1 30.2 241 PRO B N 1
ATOM 3539 C CA . PRO B 1 241 ? 20.781 15.711 -0.94 1 30.2 241 PRO B CA 1
ATOM 3540 C C . PRO B 1 241 ? 22.172 16.094 -0.466 1 30.2 241 PRO B C 1
ATOM 3542 O O . PRO B 1 241 ? 22.328 17.047 0.305 1 30.2 241 PRO B O 1
#

Nearest PDB structures (foldseek):
  5af7-assembly1_B  TM=5.455E-01  e=1.944E-04  Advenella mimigardefordensis DPN7
  4x28-assembly1_C  TM=6.461E-01  e=4.775E-03  Mycobacterium tuberculosis H37Rv
  3pfd-assembly4_C  TM=5.651E-01  e=2.370E-03  Mycolicibacterium thermoresistibile
  7w0j-assembly1_A  TM=5.785E-01  e=1.843E-02  Thermobifida fusca YX
  8hk0-assembly1_C  TM=4.812E-01  e=2.141E-02  Streptomyces ficellus

Organism: Streptomyces venezuelae (strain ATCC 10712 / CBS 650.69 / DSM 40230 / JCM 4526 / NBRC 13096 / PD 04745) (NCBI:txid953739)

Secondary structure (DSSP, 8-state):
------------HHHHHHHHHHHHHHHHH-HHHHHHHHHHHHSTTEEEE-TTSEEEEEHHHHHH--EEEETTEEEE--GGGEEEEEEEEETTEEEEEEEE-----SS-PPP-HHHHHHHHHHHHHHHHHHHHHHHHHHHHHHHHHHHHTTSS--HHHHHHHHHHHHHHHHHHHHHHHHHHT--TT-S-HHHHHHHHHHHHHHHHHHHHHTGGGGGSTTSHHHHHHHHHHHHHHHHS-----/------------HHHHHHHHHHHHHHHHH-HHHHHHHHHHHHSTTEEEE-TTSEEEEEHHHHHH--EEEETTEEEE--GGGEEEEEEEEETTEEEEEEEE-----SS-PPP-HHHHHHHHHHHHHHHHHHHHHHHHHHHHHHHHHHHHTTSS--HHHHHHHHHHHHHHHHHHHHHHHHHHT--TTSS-HHHHHHHHHHHHHHHHHHHHHTGGGGGSTTSHHHHHHHHHHHHHHHHS-----

Radius of gyration: 24.5 Å; Cα contacts (8 Å, |Δi|>4): 742; chains: 2; bounding box: 53×89×74 Å